Protein AF-A0A8H7ZG71-F1 (afdb_monomer_lite)

Foldseek 3Di:
DDPDPPVNVLVVVQVVLCCLPVQLPDQFDEALDPVSLVVSLVVQPDDDPAGRAHALSVLLVLLQLLLDFCCQQQADPPPDPDDDDDDDVSSVVSNVVQVVPVPDDDSNVSSLVSLVVLLVNVVVPNPSSLVNLLVSLLLQLAQPADPPPPPPPPDDDDDDDDDDDDDDDDDDDDDDDDDDDDDDDDDDDPPDDDDDDDDDDPDDDDDDDDDDDDDDDDDDDDDDDDPPDDRDGAYHYSNHHGSSCLCPVPSNPDHPLLLLLLLLQLLLCCQFFNVDCPALSNSSNSSSLSSLVSSLSSLQSQQLVVQCVLQVVDDNLLSLQPDDPVVLQVSLVCLCPDSSRSVNSNLPSQDPDLLCSLLSLLCRLLASQDDHDDDGDDSDPSSVVRVVVSVPPPDDRPPDDSDCDGSLLVSLLVSLSSLLSLLVSLCSVACCSRPVDDDDDDPDPRSHNVVSLVSNLVSVLPGFVSSVLSNLVSLPDDGPPDSLSSVVSLLSSLLVLLCVLLVDPPQRSDADHCSPQPQPRSLVRLLVSLLVCLLDLSSLCSLLVPQVDQDVSSSVRSLSSNLSSSLVSNLVSLVSCVVVVNPPLVPVVVLVSLVNSLVSNVVSVLVSLVLLQDDPVSHSHNHHDDPVRSVCCVVVDPDDDRSSNSSVVRD

Sequence (651 aa):
MSLFLPEFYREIQAKFLDSVIPELKDESININNYESIDDLLSFFELPSDSPLVPSQDVLHLLLTISSRSSSINWSVDLSKSKIGLMETQEQLLASKHTNELLHKSSPTDRCIMILQKYTDAVYNGNEEVYKALQETISQLVTREGARQRSITSISRPGSSPAPKIKEERRFRKRRHNETKESQGSDDTVIIISDSEDDYNDPEYKLSFESHEGSQSTSRDSGQSHGQQLEPSVGIRVFDEPLLRDQFRINEGKFCMWDLINWTFYCSGLSTFRHPRKDSNCHAIYQAHSHTLSFIFDVIEYNLVNTLKDLFDDQDPYVKLFTTSSSQKRFASLQVEDNSNILLTRLLRSIGYLQNQWYDRVVEFVFNGLEKVHGFPKSCYQHETILVRSELKKKGSPSKGEFSYDSDNMESMSLRFKICSLIYYWCMVFDKRIYSGKSFSRSSSTYLNSFEFIKLIWSKLKFIDYRYLVEFYYSSWSKSTIPTKYKQLFLMNLGSWMLKKLTGVSETKFELGDFLSLGEGKYQVYNLDLIVSWIVNRDNYTSITEDETLKTFEEFYQSWMKLNFLFEWMLTLTLGELQDIGNNVYKDPIIYDKLKTADKTRDEAFQEFLISSSLPLEDSKFQFQLSNEFVDNVKNYKMTWEPFTSILSNYT

pLDDT: mean 73.77, std 23.33, range [23.23, 98.38]

Secondary structure (DSSP, 8-state):
-----HHHHHHHHHHHHHHHSGGGGSSEEEE--HHHHHHHHHHHHS--SS-----HHHHHHHHHHHTS-HHHHT---TT---SSPPPPTTHHHHHHHHHH-TTS--HHHHHHHHHHHHHHHHHTT-HHHHHHHHHHHHHHH--------------------------------------------------------------------------------------------EEEETTEE-HHHHHHHSTT---HHHHHHHHHHHHHHHHHH--STTSHHHHHHHHHHHHHHHHHHHHHHHHHHHHHHHTTTS-HHHHHHHS-HHHHHHHHHHHHH-TT-HHHHHHHHH-S-GGGHHHHHHHHHTTTSSS--S-PPPSSHHHHHHHHHHHHS-PPP--S---SS-HHHHHHHHHHHHHHHHHHHHHTT-HHHHHSSPPPS-S-TTS-HHHHHHHHHHHHTTS-HHHHHHHHHGGGS--SS-HHHHHHHHHHHHHHHHHHHH--SS----PPPHHHH-TTHHHHHHHHHHHHHHH-HHHHHHHHT-TT--SHHHHHHHHHHHHHHHHHHHHHHHHHHHHTT-GGGGSHHHHHHHHHHHHHHHHHHHHHHHHHHS-TTT-SSSS---HHHHHHHHHHT--PPPHHHHHHTT-

Radius of gyration: 31.44 Å; chains: 1; bounding box: 99×84×93 Å

Organism: NCBI:txid273372

Structure (mmCIF, N/CA/C/O backbone):
data_AF-A0A8H7ZG71-F1
#
_entry.id   AF-A0A8H7ZG71-F1
#
loop_
_atom_site.group_PDB
_atom_site.id
_atom_site.type_symbol
_atom_site.label_atom_id
_atom_site.label_alt_id
_atom_site.label_comp_id
_atom_site.label_asym_id
_atom_site.label_entity_id
_atom_site.label_seq_id
_atom_site.pdbx_PDB_ins_code
_atom_site.Cartn_x
_atom_site.Cartn_y
_atom_site.Cartn_z
_atom_site.occupancy
_atom_site.B_iso_or_equiv
_atom_site.auth_seq_id
_atom_site.auth_comp_id
_atom_site.auth_asym_id
_atom_site.auth_atom_id
_atom_site.pdbx_PDB_model_num
ATOM 1 N N . MET A 1 1 ? 1.797 -23.816 -50.126 1.00 34.78 1 MET A N 1
ATOM 2 C CA . MET A 1 1 ? 3.039 -23.063 -49.857 1.00 34.78 1 MET A CA 1
ATOM 3 C C . MET A 1 1 ? 2.783 -22.098 -48.703 1.00 34.78 1 MET A C 1
ATOM 5 O O . MET A 1 1 ? 2.447 -20.952 -48.949 1.00 34.78 1 MET A O 1
ATOM 9 N N . SER A 1 2 ? 2.875 -22.569 -47.456 1.00 42.22 2 SER A N 1
ATOM 10 C CA . SER A 1 2 ? 2.822 -21.729 -46.249 1.00 42.22 2 SER A CA 1
ATOM 11 C C . SER A 1 2 ? 4.019 -22.097 -45.371 1.00 42.22 2 SER A C 1
ATOM 13 O O . SER A 1 2 ? 3.968 -23.057 -44.608 1.00 42.22 2 SER A O 1
ATOM 15 N N . LEU A 1 3 ? 5.138 -21.407 -45.576 1.00 40.22 3 LEU A N 1
ATOM 16 C CA . LEU A 1 3 ? 6.402 -21.656 -44.876 1.00 40.22 3 LEU A CA 1
ATOM 17 C C . LEU A 1 3 ? 7.067 -20.328 -44.490 1.00 40.22 3 LEU A C 1
ATOM 19 O O . LEU A 1 3 ? 8.232 -20.097 -44.783 1.00 40.22 3 LEU A O 1
ATOM 23 N N . PHE A 1 4 ? 6.318 -19.449 -43.830 1.00 45.12 4 PHE A N 1
ATOM 24 C CA . PHE A 1 4 ? 6.918 -18.444 -42.957 1.00 45.12 4 PHE A CA 1
ATOM 25 C C . PHE A 1 4 ? 6.349 -18.694 -41.566 1.00 45.12 4 PHE A C 1
ATOM 27 O O . PHE A 1 4 ? 5.147 -18.540 -41.353 1.00 45.12 4 PHE A O 1
ATOM 34 N N . LEU A 1 5 ? 7.194 -19.202 -40.663 1.00 48.75 5 LEU A N 1
ATOM 35 C CA . LEU A 1 5 ? 6.817 -19.415 -39.271 1.00 48.75 5 LEU A CA 1
ATOM 36 C C . LEU A 1 5 ? 6.390 -18.065 -38.664 1.00 48.75 5 LEU A C 1
ATOM 38 O O . LEU A 1 5 ? 7.099 -17.077 -38.873 1.00 48.75 5 LEU A O 1
ATOM 42 N N . PRO A 1 6 ? 5.287 -18.009 -37.895 1.00 53.25 6 PRO A N 1
ATOM 43 C CA . PRO A 1 6 ? 4.887 -16.814 -37.146 1.00 53.25 6 PRO A CA 1
ATOM 44 C C . PRO A 1 6 ? 6.033 -16.207 -36.319 1.00 53.25 6 PRO A C 1
ATOM 46 O O . PRO A 1 6 ? 6.128 -14.992 -36.195 1.00 53.25 6 PRO A O 1
ATOM 49 N N . GLU A 1 7 ? 6.947 -17.047 -35.830 1.00 51.38 7 GLU A N 1
ATOM 50 C CA . GLU A 1 7 ? 8.159 -16.670 -35.092 1.00 51.38 7 GLU A CA 1
ATOM 51 C C . GLU A 1 7 ? 9.130 -15.811 -35.921 1.00 51.38 7 GLU A C 1
ATOM 53 O O . GLU A 1 7 ? 9.604 -14.786 -35.444 1.00 51.38 7 GLU A O 1
ATOM 58 N N . PHE A 1 8 ? 9.362 -16.157 -37.193 1.00 51.91 8 PHE A N 1
ATOM 59 C CA . PHE A 1 8 ? 10.233 -15.381 -38.087 1.00 51.91 8 PHE A CA 1
ATOM 60 C C . PHE A 1 8 ? 9.617 -14.019 -38.436 1.00 51.91 8 PHE A C 1
ATOM 62 O O . PHE A 1 8 ? 10.317 -13.014 -38.540 1.00 51.91 8 PHE A O 1
ATOM 69 N N . TYR A 1 9 ? 8.291 -13.973 -38.583 1.00 54.41 9 TYR A N 1
ATOM 70 C CA . TYR A 1 9 ? 7.569 -12.724 -38.820 1.00 54.41 9 TYR A CA 1
ATOM 71 C C . TYR A 1 9 ? 7.617 -11.806 -37.589 1.00 54.41 9 TYR A C 1
ATOM 73 O O . TYR A 1 9 ? 7.881 -10.615 -37.728 1.00 54.41 9 TYR A O 1
ATOM 81 N N . ARG A 1 10 ? 7.467 -12.368 -36.382 1.00 57.84 10 ARG A N 1
ATOM 82 C CA . ARG A 1 10 ? 7.610 -11.633 -35.115 1.00 57.84 10 ARG A CA 1
ATOM 83 C C . ARG A 1 10 ? 9.026 -11.105 -34.897 1.00 57.84 10 ARG A C 1
ATOM 85 O O . ARG A 1 10 ? 9.182 -9.956 -34.497 1.00 57.84 10 ARG A O 1
ATOM 92 N N . GLU A 1 11 ? 10.051 -11.894 -35.212 1.00 59.56 11 GLU A N 1
ATOM 93 C CA . GLU A 1 11 ? 11.450 -11.460 -35.111 1.00 59.56 11 GLU A CA 1
ATOM 94 C C . GLU A 1 11 ? 11.754 -10.293 -36.067 1.00 59.56 11 GLU A C 1
ATOM 96 O O . GLU A 1 11 ? 12.431 -9.334 -35.695 1.00 59.56 11 GLU A O 1
ATOM 101 N N . ILE A 1 12 ? 11.210 -10.332 -37.289 1.00 60.03 12 ILE A N 1
ATOM 102 C CA . ILE A 1 12 ? 11.307 -9.221 -38.246 1.00 60.03 12 ILE A CA 1
ATOM 103 C C . ILE A 1 12 ? 10.550 -7.990 -37.739 1.00 60.03 12 ILE A C 1
ATOM 105 O O . ILE A 1 12 ? 11.055 -6.882 -37.884 1.00 60.03 12 ILE A O 1
ATOM 109 N N . GLN A 1 13 ? 9.376 -8.157 -37.126 1.00 57.50 13 GLN A N 1
ATOM 110 C CA . GLN A 1 13 ? 8.595 -7.046 -36.573 1.00 57.50 13 GLN A CA 1
ATOM 111 C C . GLN A 1 13 ? 9.267 -6.392 -35.357 1.00 57.50 13 GLN A C 1
ATOM 113 O O . GLN A 1 13 ? 9.248 -5.169 -35.258 1.00 57.50 13 GLN A O 1
ATOM 118 N N . ALA A 1 14 ? 9.909 -7.166 -34.478 1.00 61.97 14 ALA A N 1
ATOM 119 C CA . ALA A 1 14 ? 10.708 -6.636 -33.369 1.00 61.97 14 ALA A CA 1
ATOM 120 C C . ALA A 1 14 ? 11.944 -5.870 -33.876 1.00 61.97 14 ALA A C 1
ATOM 122 O O . ALA A 1 14 ? 12.204 -4.745 -33.461 1.00 61.97 14 ALA A O 1
ATOM 123 N N . LYS A 1 15 ? 12.653 -6.423 -34.870 1.00 64.94 15 LYS A N 1
ATOM 124 C CA . LYS A 1 15 ? 13.771 -5.730 -35.536 1.00 64.94 15 LYS A CA 1
ATOM 125 C C . LYS A 1 15 ? 13.327 -4.483 -36.300 1.00 64.94 15 LYS A C 1
ATOM 127 O O . LYS A 1 15 ? 14.093 -3.528 -36.402 1.00 64.94 15 LYS A O 1
ATOM 132 N N . PHE A 1 16 ? 12.115 -4.498 -36.855 1.00 64.44 16 PHE A N 1
ATOM 133 C CA . PHE A 1 16 ? 11.515 -3.342 -37.510 1.00 64.44 16 PHE A CA 1
ATOM 134 C C . PHE A 1 16 ? 11.172 -2.252 -36.491 1.00 64.44 16 PHE A C 1
ATOM 136 O O . PHE A 1 16 ? 11.527 -1.103 -36.723 1.00 64.44 16 PHE A O 1
ATOM 143 N N . LEU A 1 17 ? 10.574 -2.613 -35.352 1.00 66.62 17 LEU A N 1
ATOM 144 C CA . LEU A 1 17 ? 10.301 -1.714 -34.225 1.00 66.62 17 LEU A CA 1
ATOM 145 C C . LEU A 1 17 ? 11.556 -0.967 -33.769 1.00 66.62 17 LEU A C 1
ATOM 147 O O . LEU A 1 17 ? 11.554 0.259 -33.711 1.00 66.62 17 LEU A O 1
ATOM 151 N N . ASP A 1 18 ? 12.650 -1.694 -33.554 1.00 65.44 18 ASP A N 1
ATOM 152 C CA . ASP A 1 18 ? 13.940 -1.100 -33.184 1.00 65.44 18 ASP A CA 1
ATOM 153 C C . ASP A 1 18 ? 14.559 -0.260 -34.320 1.00 65.44 18 ASP A C 1
ATOM 155 O O . ASP A 1 18 ? 15.484 0.515 -34.095 1.00 65.44 18 ASP A O 1
ATOM 159 N N . SER A 1 19 ? 14.067 -0.406 -35.556 1.00 65.31 19 SER A N 1
ATOM 160 C CA . SER A 1 19 ? 14.487 0.388 -36.716 1.00 65.31 19 SER A CA 1
ATOM 161 C C . SER A 1 19 ? 13.613 1.614 -36.995 1.00 65.31 19 SER A C 1
ATOM 163 O O . SER A 1 19 ? 14.007 2.425 -37.830 1.00 65.31 19 SER A O 1
ATOM 165 N N . VAL A 1 20 ? 12.465 1.766 -36.310 1.00 63.72 20 VAL A N 1
ATOM 166 C CA . VAL A 1 20 ? 11.590 2.957 -36.412 1.00 63.72 20 VAL A CA 1
ATOM 167 C C . VAL A 1 20 ? 12.290 4.201 -35.863 1.00 63.72 20 VAL A C 1
ATOM 169 O O . VAL A 1 20 ? 12.057 5.304 -36.349 1.00 63.72 20 VAL A O 1
ATOM 172 N N . ILE A 1 21 ? 13.204 4.013 -34.909 1.00 65.88 21 ILE A N 1
ATOM 173 C CA . ILE A 1 21 ? 14.158 5.034 -34.473 1.00 65.88 21 ILE A CA 1
ATOM 174 C C . ILE A 1 21 ? 15.561 4.529 -34.852 1.00 65.88 21 ILE A C 1
ATOM 176 O O . ILE A 1 21 ? 16.211 3.867 -34.036 1.00 65.88 21 ILE A O 1
ATOM 180 N N . PRO A 1 22 ? 16.021 4.759 -36.102 1.00 56.66 22 PRO A N 1
ATOM 181 C CA . PRO A 1 22 ? 17.329 4.310 -36.596 1.00 56.66 22 PRO A CA 1
ATOM 182 C C . PRO A 1 22 ? 18.497 4.661 -35.665 1.00 56.66 22 PRO A C 1
ATOM 184 O O . PRO A 1 22 ? 19.479 3.922 -35.595 1.00 56.66 22 PRO A O 1
ATOM 187 N N . GLU A 1 23 ? 18.342 5.772 -34.947 1.00 60.84 23 GLU A N 1
ATOM 188 C CA . GLU A 1 23 ? 19.252 6.375 -33.984 1.00 60.84 23 GLU A CA 1
ATOM 189 C C . GLU A 1 23 ? 19.506 5.528 -32.727 1.00 60.84 23 GLU A C 1
ATOM 191 O O . GLU A 1 23 ? 20.551 5.673 -32.099 1.00 60.84 23 GLU A O 1
ATOM 196 N N . LEU A 1 24 ? 18.607 4.603 -32.359 1.00 59.72 24 LEU A N 1
ATOM 197 C CA . LEU A 1 24 ? 18.767 3.756 -31.161 1.00 59.72 24 LEU A CA 1
ATOM 198 C C . LEU A 1 24 ? 19.988 2.818 -31.226 1.00 59.72 24 LEU A C 1
ATOM 200 O O . LEU A 1 24 ? 20.342 2.203 -30.224 1.00 59.72 24 LEU A O 1
ATOM 204 N N . LYS A 1 25 ? 20.628 2.694 -32.396 1.00 57.94 25 LYS A N 1
ATOM 205 C CA . LYS A 1 25 ? 21.832 1.876 -32.611 1.00 57.94 25 LYS A CA 1
ATOM 206 C C . LYS A 1 25 ? 23.134 2.578 -32.215 1.00 57.94 25 LYS A C 1
ATOM 208 O O . LYS A 1 25 ? 24.164 1.907 -32.155 1.00 57.94 25 LYS A O 1
ATOM 213 N N . ASP A 1 26 ? 23.094 3.884 -31.957 1.00 58.31 26 ASP A N 1
ATOM 214 C CA . ASP A 1 26 ? 24.258 4.674 -31.560 1.00 58.31 26 ASP A CA 1
ATOM 215 C C . ASP A 1 26 ? 24.384 4.739 -30.026 1.00 58.31 26 ASP A C 1
ATOM 217 O O . ASP A 1 26 ? 23.409 4.962 -29.311 1.00 58.31 26 ASP A O 1
ATOM 221 N N . GLU A 1 27 ? 25.604 4.584 -29.492 1.00 56.47 27 GLU A N 1
ATOM 222 C CA . GLU A 1 27 ? 25.864 4.590 -28.035 1.00 56.47 27 GLU A CA 1
ATOM 223 C C . GLU A 1 27 ? 25.633 5.967 -27.370 1.00 56.47 27 GLU A C 1
ATOM 225 O O . GLU A 1 27 ? 25.571 6.081 -26.142 1.00 56.47 27 GLU A O 1
ATOM 230 N N . SER A 1 28 ? 25.504 7.023 -28.174 1.00 61.25 28 SER A N 1
ATOM 231 C CA . SER A 1 28 ? 25.259 8.394 -27.728 1.00 61.25 28 SER A CA 1
ATOM 232 C C . SER A 1 28 ? 24.381 9.128 -28.739 1.00 61.25 28 SER A C 1
ATOM 234 O O . SER A 1 28 ? 24.885 9.626 -29.749 1.00 61.25 28 SER A O 1
ATOM 236 N N . ILE A 1 29 ? 23.078 9.213 -28.471 1.00 70.31 29 ILE A N 1
ATOM 237 C CA . ILE A 1 29 ? 22.137 9.906 -29.352 1.00 70.31 29 ILE A CA 1
ATOM 238 C C . ILE A 1 29 ? 21.107 10.705 -28.567 1.00 70.31 29 ILE A C 1
ATOM 240 O O . ILE A 1 29 ? 20.749 10.346 -27.449 1.00 70.31 29 ILE A O 1
ATOM 244 N N . ASN A 1 30 ? 20.615 11.783 -29.169 1.00 64.25 30 ASN A N 1
ATOM 245 C CA . ASN A 1 30 ? 19.526 12.586 -28.641 1.00 64.25 30 ASN A CA 1
ATOM 246 C C . ASN A 1 30 ? 18.320 12.501 -29.578 1.00 64.25 30 ASN A C 1
ATOM 248 O O . ASN A 1 30 ? 18.344 13.022 -30.693 1.00 64.25 30 ASN A O 1
ATOM 252 N N . ILE A 1 31 ? 17.281 11.801 -29.134 1.00 70.19 31 ILE A N 1
ATOM 253 C CA . ILE A 1 31 ? 16.028 11.618 -29.858 1.00 70.19 31 ILE A CA 1
ATOM 254 C C . ILE A 1 31 ? 15.191 12.880 -29.655 1.00 70.19 31 ILE A C 1
ATOM 256 O O . ILE A 1 31 ? 14.476 13.027 -28.662 1.00 70.19 31 ILE A O 1
ATOM 260 N N . ASN A 1 32 ? 15.300 13.790 -30.618 1.00 65.38 32 ASN A N 1
ATOM 261 C CA . ASN A 1 32 ? 14.554 15.049 -30.646 1.00 65.38 32 ASN A CA 1
ATOM 262 C C . ASN A 1 32 ? 13.413 15.041 -31.679 1.00 65.38 32 ASN A C 1
ATOM 264 O O . ASN A 1 32 ? 12.639 15.995 -31.748 1.00 65.38 32 ASN A O 1
ATOM 268 N N . ASN A 1 33 ? 13.290 13.975 -32.479 1.00 69.06 33 ASN A N 1
ATOM 269 C CA . ASN A 1 33 ? 12.252 13.865 -33.499 1.00 69.06 33 ASN A CA 1
ATOM 270 C C . ASN A 1 33 ? 10.940 13.322 -32.915 1.00 69.06 33 ASN A C 1
ATOM 272 O O . ASN A 1 33 ? 10.816 12.130 -32.630 1.00 69.06 33 ASN A O 1
ATOM 276 N N . TYR A 1 34 ? 9.945 14.198 -32.786 1.00 70.69 34 TYR A N 1
ATOM 277 C CA . TYR A 1 34 ? 8.606 13.818 -32.344 1.00 70.69 34 TYR A CA 1
ATOM 278 C C . TYR A 1 34 ? 7.907 12.874 -33.335 1.00 70.69 34 TYR A C 1
ATOM 280 O O . TYR A 1 34 ? 7.186 11.985 -32.895 1.00 70.69 34 TYR A O 1
ATOM 288 N N . GLU A 1 35 ? 8.135 13.016 -34.646 1.00 72.25 35 GLU A N 1
ATOM 289 C CA . GLU A 1 35 ? 7.498 12.167 -35.666 1.00 72.25 35 GLU A CA 1
ATOM 290 C C . GLU A 1 35 ? 7.912 10.700 -35.506 1.00 72.25 35 GLU A C 1
ATOM 292 O O . GLU A 1 35 ? 7.056 9.824 -35.470 1.00 72.25 35 GLU A O 1
ATOM 297 N N . SER A 1 36 ? 9.202 10.428 -35.278 1.00 75.00 36 SER A N 1
ATOM 298 C CA . SER A 1 36 ? 9.694 9.066 -35.025 1.00 75.00 36 SER A CA 1
ATOM 299 C C . SER A 1 36 ? 9.096 8.443 -33.757 1.00 75.00 36 SER A C 1
ATOM 301 O O . SER A 1 36 ? 8.851 7.237 -33.714 1.00 75.00 36 SER A O 1
ATOM 303 N N . ILE A 1 37 ? 8.834 9.253 -32.723 1.00 78.88 37 ILE A N 1
ATOM 304 C CA . ILE A 1 37 ? 8.140 8.799 -31.510 1.00 78.88 37 ILE A CA 1
ATOM 305 C C . ILE A 1 37 ? 6.656 8.544 -31.818 1.00 78.88 37 ILE A C 1
ATOM 307 O O . ILE A 1 37 ? 6.135 7.503 -31.427 1.00 78.88 37 ILE A O 1
ATOM 311 N N . ASP A 1 38 ? 5.971 9.442 -32.536 1.00 78.56 38 ASP A N 1
ATOM 312 C CA . ASP A 1 38 ? 4.564 9.257 -32.931 1.00 78.56 38 ASP A CA 1
ATOM 313 C C . ASP A 1 38 ? 4.373 7.998 -33.786 1.00 78.56 38 ASP A C 1
ATOM 315 O O . ASP A 1 38 ? 3.429 7.241 -33.543 1.00 78.56 38 ASP A O 1
ATOM 319 N N . ASP A 1 39 ? 5.276 7.740 -34.732 1.00 80.25 39 ASP A N 1
ATOM 320 C CA . ASP A 1 39 ? 5.275 6.552 -35.588 1.00 80.25 39 ASP A CA 1
ATOM 321 C C . ASP A 1 39 ? 5.472 5.272 -34.770 1.00 80.25 39 ASP A C 1
ATOM 323 O O . ASP A 1 39 ? 4.712 4.309 -34.923 1.00 80.25 39 ASP A O 1
ATOM 327 N N . LEU A 1 40 ? 6.436 5.274 -33.840 1.00 84.56 40 LEU A N 1
ATOM 328 C CA . LEU A 1 40 ? 6.680 4.155 -32.929 1.00 84.56 40 LEU A CA 1
ATOM 329 C C . LEU A 1 40 ? 5.441 3.844 -32.077 1.00 84.56 40 LEU A C 1
ATOM 331 O O . LEU A 1 40 ? 5.017 2.689 -31.990 1.00 84.56 40 LEU A O 1
ATOM 335 N N . LEU A 1 41 ? 4.839 4.866 -31.461 1.00 86.69 41 LEU A N 1
ATOM 336 C CA . LEU A 1 41 ? 3.643 4.699 -30.633 1.00 86.69 41 LEU A CA 1
ATOM 337 C C . LEU A 1 41 ? 2.450 4.225 -31.466 1.00 86.69 41 LEU A C 1
ATOM 339 O O . LEU A 1 41 ? 1.757 3.291 -31.065 1.00 86.69 41 LEU A O 1
ATOM 343 N N . SER A 1 42 ? 2.255 4.803 -32.654 1.00 84.69 42 SER A N 1
ATOM 344 C CA . SER A 1 42 ? 1.174 4.414 -33.567 1.00 84.69 42 SER A CA 1
ATOM 345 C C . SER A 1 42 ? 1.296 2.946 -33.978 1.00 84.69 42 SER A C 1
ATOM 347 O O . SER A 1 42 ? 0.288 2.255 -34.113 1.00 84.69 42 SER A O 1
ATOM 349 N N . PHE A 1 43 ? 2.521 2.437 -34.120 1.00 83.00 43 PHE A N 1
ATOM 350 C CA . PHE A 1 43 ? 2.761 1.031 -34.420 1.00 83.00 43 PHE A CA 1
ATOM 351 C C . PHE A 1 43 ? 2.406 0.100 -33.245 1.00 83.00 43 PHE A C 1
ATOM 353 O O . PHE A 1 43 ? 1.805 -0.952 -33.464 1.00 83.00 43 PHE A O 1
ATOM 360 N N . PHE A 1 44 ? 2.701 0.478 -31.995 1.00 84.88 44 PHE A N 1
ATOM 361 C CA . PHE A 1 44 ? 2.292 -0.300 -30.810 1.00 84.88 44 PHE A CA 1
ATOM 362 C C . PHE A 1 44 ? 0.775 -0.312 -30.569 1.00 84.88 44 PHE A C 1
ATOM 364 O O . PHE A 1 44 ? 0.234 -1.272 -29.998 1.00 84.88 44 PHE A O 1
ATOM 371 N N . GLU A 1 45 ? 0.091 0.743 -31.007 1.00 86.06 45 GLU A N 1
ATOM 372 C CA . GLU A 1 45 ? -1.361 0.907 -30.909 1.00 86.06 45 GLU A CA 1
ATOM 373 C C . GLU A 1 45 ? -2.136 0.074 -31.929 1.00 86.06 45 GLU A C 1
ATOM 375 O O . GLU A 1 45 ? -3.337 -0.145 -31.747 1.00 86.06 45 GLU A O 1
ATOM 380 N N . LEU A 1 46 ? -1.470 -0.446 -32.966 1.00 81.06 46 LEU A N 1
ATOM 381 C CA . LEU A 1 46 ? -2.119 -1.315 -33.937 1.00 81.06 46 LEU A CA 1
ATOM 382 C C . LEU A 1 46 ? -2.751 -2.539 -33.240 1.00 81.06 46 LEU A C 1
ATOM 384 O O . LEU A 1 46 ? -2.144 -3.150 -32.343 1.00 81.06 46 LEU A O 1
ATOM 388 N N . PRO A 1 47 ? -3.979 -2.920 -33.639 1.00 72.44 47 PRO A N 1
ATOM 389 C CA . PRO A 1 47 ? -4.634 -4.101 -33.105 1.00 72.44 47 PRO A CA 1
ATOM 390 C C . PRO A 1 47 ? -3.838 -5.343 -33.517 1.00 72.44 47 PRO A C 1
ATOM 392 O O . PRO A 1 47 ? -3.583 -5.575 -34.696 1.00 72.44 47 PRO A O 1
ATOM 395 N N . SER A 1 48 ? -3.434 -6.134 -32.527 1.00 68.69 48 SER A N 1
ATOM 396 C CA . SER A 1 48 ? -2.720 -7.394 -32.720 1.00 68.69 48 SER A CA 1
ATOM 397 C C . SER A 1 48 ? -3.173 -8.384 -31.656 1.00 68.69 48 SER A C 1
ATOM 399 O O . SER A 1 48 ? -3.262 -8.011 -30.484 1.00 68.69 48 SER A O 1
ATOM 401 N N . ASP A 1 49 ? -3.413 -9.635 -32.058 1.00 66.19 49 ASP A N 1
ATOM 402 C CA . ASP A 1 49 ? -3.830 -10.729 -31.166 1.00 66.19 49 ASP A CA 1
ATOM 403 C C . ASP A 1 49 ? -2.770 -11.045 -30.095 1.00 66.19 49 ASP A C 1
ATOM 405 O O . ASP A 1 49 ? -3.079 -11.551 -29.019 1.00 66.19 49 ASP A O 1
ATOM 409 N N . SER A 1 50 ? -1.506 -10.710 -30.371 1.00 69.44 50 SER A N 1
ATOM 410 C CA . SER A 1 50 ? -0.391 -10.775 -29.423 1.00 69.44 50 SER A CA 1
ATOM 411 C C . SER A 1 50 ? 0.434 -9.489 -29.501 1.00 69.44 50 SER A C 1
ATOM 413 O O . SER A 1 50 ? 0.805 -9.100 -30.616 1.00 69.44 50 SER A O 1
ATOM 415 N N . PRO A 1 51 ? 0.760 -8.826 -28.377 1.00 77.94 51 PRO A N 1
ATOM 416 C CA . PRO A 1 51 ? 1.628 -7.656 -28.417 1.00 77.94 51 PRO A CA 1
ATOM 417 C C . PRO A 1 51 ? 3.014 -8.050 -28.933 1.00 77.94 51 PRO A C 1
ATOM 419 O O . PRO A 1 51 ? 3.532 -9.121 -28.613 1.00 77.94 51 PRO A O 1
ATOM 422 N N . LEU A 1 52 ? 3.597 -7.183 -29.753 1.00 81.69 52 LEU A N 1
ATOM 423 C CA . LEU A 1 52 ? 4.971 -7.333 -30.222 1.00 81.69 52 LEU A CA 1
ATOM 424 C C . LEU A 1 52 ? 5.915 -7.062 -29.060 1.00 81.69 52 LEU A C 1
ATOM 426 O O . LEU A 1 52 ? 5.682 -6.112 -28.331 1.00 81.69 52 LEU A O 1
ATOM 430 N N . VAL A 1 53 ? 6.961 -7.866 -28.880 1.00 83.12 53 VAL A N 1
ATOM 431 C CA . VAL A 1 53 ? 7.934 -7.661 -27.798 1.00 83.12 53 VAL A CA 1
ATOM 432 C C . VAL A 1 53 ? 9.073 -6.789 -28.327 1.00 83.12 53 VAL A C 1
ATOM 434 O O . VAL A 1 53 ? 9.806 -7.247 -29.207 1.00 83.12 53 VAL A O 1
ATOM 437 N N . PRO A 1 54 ? 9.222 -5.539 -27.858 1.00 82.50 54 PRO A N 1
ATOM 438 C CA . PRO A 1 54 ? 10.269 -4.656 -28.341 1.00 82.50 54 PRO A CA 1
ATOM 439 C C . PRO A 1 54 ? 11.567 -4.856 -27.552 1.00 82.50 54 PRO A C 1
ATOM 441 O O . PRO A 1 54 ? 11.590 -5.552 -26.531 1.00 82.50 54 PRO A O 1
ATOM 444 N N . SER A 1 55 ? 12.657 -4.239 -28.009 1.00 82.12 55 SER A N 1
ATOM 445 C CA . SER A 1 55 ? 13.916 -4.240 -27.261 1.00 82.12 55 SER A CA 1
ATOM 446 C C . SER A 1 55 ? 13.791 -3.559 -25.894 1.00 82.12 55 SER A C 1
ATOM 448 O O . SER A 1 55 ? 12.889 -2.758 -25.627 1.00 82.12 55 SER A O 1
ATOM 450 N N . GLN A 1 56 ? 14.763 -3.838 -25.021 1.00 82.12 56 GLN A N 1
ATOM 451 C CA . GLN A 1 56 ? 14.882 -3.163 -23.729 1.00 82.12 56 GLN A CA 1
ATOM 452 C C . GLN A 1 56 ? 15.032 -1.643 -23.900 1.00 82.12 56 GLN A C 1
ATOM 454 O O . GLN A 1 56 ? 14.481 -0.893 -23.101 1.00 82.12 56 GLN A O 1
ATOM 459 N N . ASP A 1 57 ? 15.738 -1.174 -24.937 1.00 81.25 57 ASP A N 1
ATOM 460 C CA . ASP A 1 57 ? 15.909 0.258 -25.222 1.00 81.25 57 ASP A CA 1
ATOM 461 C C . ASP A 1 57 ? 14.564 0.946 -25.463 1.00 81.25 57 ASP A C 1
ATOM 463 O O . ASP A 1 57 ? 14.287 1.993 -24.879 1.00 81.25 57 ASP A O 1
ATOM 467 N N . VAL A 1 58 ? 13.691 0.310 -26.246 1.00 84.88 58 VAL A N 1
ATOM 468 C CA . VAL A 1 58 ? 12.342 0.813 -26.510 1.00 84.88 58 VAL A CA 1
ATOM 469 C C . VAL A 1 58 ? 11.470 0.758 -25.253 1.00 84.88 58 VAL A C 1
ATOM 471 O O . VAL A 1 58 ? 10.755 1.715 -24.974 1.00 84.88 58 VAL A O 1
ATOM 474 N N . LEU A 1 59 ? 11.550 -0.298 -24.438 1.00 87.81 59 LEU A N 1
ATOM 475 C CA . LEU A 1 59 ? 10.824 -0.342 -23.159 1.00 87.81 59 LEU A CA 1
ATOM 476 C C . LEU A 1 59 ? 11.281 0.767 -22.200 1.00 87.81 59 LEU A C 1
ATOM 478 O O . LEU A 1 59 ? 10.454 1.416 -21.560 1.00 87.81 59 LEU A O 1
ATOM 482 N N . HIS A 1 60 ? 12.585 1.030 -22.129 1.00 86.38 60 HIS A N 1
ATOM 483 C CA . HIS A 1 60 ? 13.138 2.128 -21.335 1.00 86.38 60 HIS A CA 1
ATOM 484 C C . HIS A 1 60 ? 12.753 3.501 -21.887 1.00 86.38 60 HIS A C 1
ATOM 486 O O . HIS A 1 60 ? 12.516 4.421 -21.102 1.00 86.38 60 HIS A O 1
ATOM 492 N N . LEU A 1 61 ? 12.644 3.643 -23.209 1.00 87.12 61 LEU A N 1
ATOM 493 C CA . LEU A 1 61 ? 12.107 4.837 -23.857 1.00 87.12 61 LEU A CA 1
ATOM 494 C C . LEU A 1 61 ? 10.645 5.068 -23.453 1.00 87.12 61 LEU A C 1
ATOM 496 O O . LEU A 1 61 ? 10.315 6.155 -22.982 1.00 87.12 61 LEU A O 1
ATOM 500 N N . LEU A 1 62 ? 9.793 4.041 -23.547 1.00 90.31 62 LEU A N 1
ATOM 501 C CA . LEU A 1 62 ? 8.385 4.115 -23.138 1.00 90.31 62 LEU A CA 1
ATOM 502 C C . LEU A 1 62 ? 8.242 4.504 -21.660 1.00 90.31 62 LEU A C 1
ATOM 504 O O . LEU A 1 62 ? 7.464 5.401 -21.348 1.00 90.31 62 LEU A O 1
ATOM 508 N N . LEU A 1 63 ? 9.034 3.892 -20.770 1.00 89.94 63 LEU A N 1
ATOM 509 C CA . LEU A 1 63 ? 9.059 4.217 -19.336 1.00 89.94 63 LEU A CA 1
ATOM 510 C C . LEU A 1 63 ? 9.523 5.650 -19.062 1.00 89.94 63 LEU A C 1
ATOM 512 O O . LEU A 1 63 ? 8.995 6.325 -18.183 1.00 89.94 63 LEU A O 1
ATOM 516 N N . THR A 1 64 ? 10.512 6.122 -19.820 1.00 88.00 64 THR A N 1
ATOM 517 C CA . THR A 1 64 ? 11.026 7.490 -19.694 1.00 88.00 64 THR A CA 1
ATOM 518 C C . THR A 1 64 ? 9.994 8.512 -20.161 1.00 88.00 64 THR A C 1
ATOM 520 O O . THR A 1 64 ? 9.862 9.570 -19.557 1.00 88.00 64 THR A O 1
ATOM 523 N N . ILE A 1 65 ? 9.260 8.221 -21.235 1.00 86.88 65 ILE A N 1
ATOM 524 C CA . ILE A 1 65 ? 8.205 9.100 -21.748 1.00 86.88 65 ILE A CA 1
ATOM 525 C C . ILE A 1 65 ? 6.987 9.069 -20.811 1.00 86.88 65 ILE A C 1
ATOM 527 O O . ILE A 1 65 ? 6.407 10.119 -20.543 1.00 86.88 65 ILE A O 1
ATOM 531 N N . SER A 1 66 ? 6.620 7.905 -20.257 1.00 88.44 66 SER A N 1
ATOM 532 C CA . SER A 1 66 ? 5.500 7.788 -19.310 1.00 88.44 66 SER A CA 1
ATOM 533 C C . SER A 1 66 ? 5.775 8.476 -17.973 1.00 88.44 66 SER A C 1
ATOM 535 O O . SER A 1 66 ? 4.848 8.982 -17.347 1.00 88.44 66 SER A O 1
ATOM 537 N N . SER A 1 67 ? 7.037 8.538 -17.535 1.00 86.62 67 SER A N 1
ATOM 538 C CA . SER A 1 67 ? 7.433 9.238 -16.305 1.00 86.62 67 SER A CA 1
ATOM 539 C C . SER A 1 67 ? 7.513 10.755 -16.478 1.00 86.62 67 SER A C 1
ATOM 541 O O . SER A 1 67 ? 8.058 11.446 -15.621 1.00 86.62 67 SER A O 1
ATOM 543 N N . ARG A 1 68 ? 7.036 11.294 -17.605 1.00 79.50 68 ARG A N 1
ATOM 544 C CA . ARG A 1 68 ? 7.110 12.717 -17.933 1.00 79.50 68 ARG A CA 1
ATOM 545 C C . ARG A 1 68 ? 5.721 13.283 -18.180 1.00 79.50 68 ARG A C 1
ATOM 547 O O . ARG A 1 68 ? 4.893 12.661 -18.834 1.00 79.50 68 ARG A O 1
ATOM 554 N N . SER A 1 69 ? 5.489 14.496 -17.688 1.00 72.75 69 SER A N 1
ATOM 555 C CA . SER A 1 69 ? 4.259 15.229 -17.976 1.00 72.75 69 SER A CA 1
ATOM 556 C C . SER A 1 69 ? 4.423 16.080 -19.233 1.00 72.75 69 SER A C 1
ATOM 558 O O . SER A 1 69 ? 5.344 16.895 -19.321 1.00 72.75 69 SER A O 1
ATOM 560 N N . SER A 1 70 ? 3.505 15.926 -20.185 1.00 64.38 70 SER A N 1
ATOM 561 C CA . SER A 1 70 ? 3.477 16.699 -21.430 1.00 64.38 70 SER A CA 1
ATOM 562 C C . SER A 1 70 ? 3.361 18.210 -21.190 1.00 64.38 70 SER A C 1
ATOM 564 O O . SER A 1 70 ? 3.986 18.983 -21.913 1.00 64.38 70 SER A O 1
ATOM 566 N N . SER A 1 71 ? 2.654 18.629 -20.133 1.00 60.62 71 SER A N 1
ATOM 567 C CA . SER A 1 71 ? 2.431 20.039 -19.784 1.00 60.62 71 SER A CA 1
ATOM 568 C C . SER A 1 71 ? 3.634 20.730 -19.134 1.00 60.62 71 SER A C 1
ATOM 570 O O . SER A 1 71 ? 3.642 21.950 -18.988 1.00 60.62 71 SER A O 1
ATOM 572 N N . ILE A 1 72 ? 4.636 19.960 -18.707 1.00 63.19 72 ILE A N 1
ATOM 573 C CA . ILE A 1 72 ? 5.787 20.464 -17.945 1.00 63.19 72 ILE A CA 1
ATOM 574 C C . ILE A 1 72 ? 7.100 20.209 -18.682 1.00 63.19 72 ILE A C 1
ATOM 576 O O . ILE A 1 72 ? 7.999 21.047 -18.658 1.00 63.19 72 ILE A O 1
ATOM 580 N N . ASN A 1 73 ? 7.210 19.049 -19.327 1.00 58.94 73 ASN A N 1
ATOM 581 C CA . ASN A 1 73 ? 8.468 18.562 -19.878 1.00 58.94 73 ASN A CA 1
ATOM 582 C C . ASN A 1 73 ? 8.580 18.827 -21.384 1.00 58.94 73 ASN A C 1
ATOM 584 O O . ASN A 1 73 ? 9.693 18.855 -21.899 1.00 58.94 73 ASN A O 1
ATOM 588 N N . TRP A 1 74 ? 7.456 19.026 -22.091 1.00 56.97 74 TRP A N 1
ATOM 589 C CA . TRP A 1 74 ? 7.437 19.167 -23.558 1.00 56.97 74 TRP A CA 1
ATOM 590 C C . TRP A 1 74 ? 6.835 20.480 -24.061 1.00 56.97 74 TRP A C 1
ATOM 592 O O . TRP A 1 74 ? 6.984 20.797 -25.239 1.00 56.97 74 TRP A O 1
ATOM 602 N N . SER A 1 75 ? 6.168 21.255 -23.201 1.00 38.91 75 SER A N 1
ATOM 603 C CA . SER A 1 75 ? 5.540 22.530 -23.555 1.00 38.91 75 SER A CA 1
ATOM 604 C C . SER A 1 75 ? 6.187 23.714 -22.841 1.00 38.91 75 SER A C 1
ATOM 606 O O . SER A 1 75 ? 6.241 23.756 -21.614 1.00 38.91 75 SER A O 1
ATOM 608 N N . VAL A 1 76 ? 6.597 24.721 -23.616 1.00 40.19 76 VAL A N 1
ATOM 609 C CA . VAL A 1 76 ? 6.912 26.061 -23.108 1.00 40.19 76 VAL A CA 1
ATOM 610 C C . VAL A 1 76 ? 5.623 26.884 -23.065 1.00 40.19 76 VAL A C 1
ATOM 612 O O . VAL A 1 76 ? 4.918 27.005 -24.069 1.00 40.19 76 VAL A O 1
ATOM 615 N N . ASP A 1 77 ? 5.331 27.501 -21.919 1.00 34.47 77 ASP A N 1
ATOM 616 C CA . ASP A 1 77 ? 4.368 28.600 -21.828 1.00 34.47 77 ASP A CA 1
ATOM 617 C C . ASP A 1 77 ? 4.966 29.825 -22.549 1.00 34.47 77 ASP A C 1
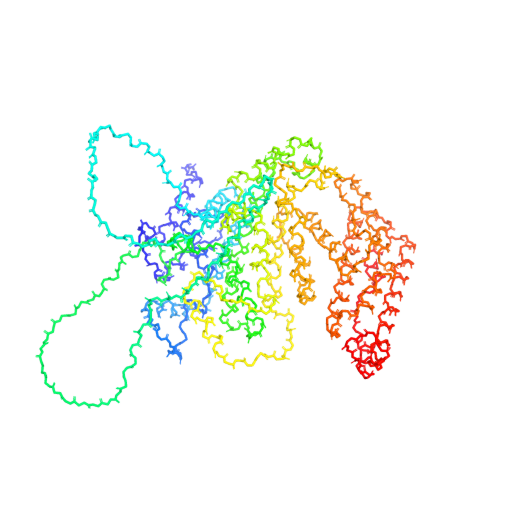ATOM 619 O O . ASP A 1 77 ? 5.764 30.579 -21.986 1.00 34.47 77 ASP A O 1
ATOM 623 N N . LEU A 1 78 ? 4.580 30.013 -23.818 1.00 37.53 78 LEU A N 1
ATOM 624 C CA . LEU A 1 78 ? 4.984 31.119 -24.705 1.00 37.53 78 LEU A CA 1
ATOM 625 C C . LEU A 1 78 ? 4.768 32.521 -24.095 1.00 37.53 78 LEU A C 1
ATOM 627 O O . LEU A 1 78 ? 5.249 33.513 -24.641 1.00 37.53 78 LEU A O 1
ATOM 631 N N . SER A 1 79 ? 4.034 32.636 -22.982 1.00 35.94 79 SER A N 1
ATOM 632 C CA . SER A 1 79 ? 3.656 33.918 -22.389 1.00 35.94 79 SER A CA 1
ATOM 633 C C . SER A 1 79 ? 4.579 34.421 -21.271 1.00 35.94 79 SER A C 1
ATOM 635 O O . SER A 1 79 ? 4.482 35.597 -20.898 1.00 35.94 79 SER A O 1
ATOM 637 N N . LYS A 1 80 ? 5.483 33.593 -20.717 1.00 37.50 80 LYS A N 1
ATOM 638 C CA . LYS A 1 80 ? 6.359 33.999 -19.598 1.00 37.50 80 LYS A CA 1
ATOM 639 C C . LYS A 1 80 ? 7.738 33.334 -19.641 1.00 37.50 80 LYS A C 1
ATOM 641 O O . LYS A 1 80 ? 8.023 32.448 -18.840 1.00 37.50 80 LYS A O 1
ATOM 646 N N . SER A 1 81 ? 8.656 33.882 -20.439 1.00 35.97 81 SER A N 1
ATOM 647 C CA . SER A 1 81 ? 10.094 33.645 -20.256 1.00 35.97 81 SER A CA 1
ATOM 648 C C . SER A 1 81 ? 10.550 34.275 -18.929 1.00 35.97 81 SER A C 1
ATOM 650 O O . SER A 1 81 ? 10.979 35.432 -18.854 1.00 35.97 81 SER A O 1
ATOM 652 N N . LYS A 1 82 ? 10.407 33.552 -17.823 1.00 41.84 82 LYS A N 1
ATOM 653 C CA . LYS A 1 82 ? 11.059 33.915 -16.569 1.00 41.84 82 LYS A CA 1
ATOM 654 C C . LYS A 1 82 ? 11.842 32.717 -16.076 1.00 41.84 82 LYS A C 1
ATOM 656 O O . LYS A 1 82 ? 11.248 31.708 -15.726 1.00 41.84 82 LYS A O 1
ATOM 661 N N . ILE A 1 83 ? 13.146 32.962 -15.927 1.00 39.84 83 ILE A N 1
ATOM 662 C CA . ILE A 1 83 ? 14.173 32.161 -15.245 1.00 39.84 83 ILE A CA 1
ATOM 663 C C . ILE A 1 83 ? 15.066 31.374 -16.217 1.00 39.84 83 ILE A C 1
ATOM 665 O O . ILE A 1 83 ? 14.883 30.183 -16.398 1.00 39.84 83 ILE A O 1
ATOM 669 N N . GLY A 1 84 ? 16.070 32.062 -16.775 1.00 38.22 84 GLY A N 1
ATOM 670 C CA . GLY A 1 84 ? 17.477 31.621 -16.870 1.00 38.22 84 GLY A CA 1
ATOM 671 C C . GLY A 1 84 ? 17.866 30.308 -17.565 1.00 38.22 84 GLY A C 1
ATOM 672 O O . GLY A 1 84 ? 19.060 30.065 -17.689 1.00 38.22 84 GLY A O 1
ATOM 673 N N . LEU A 1 85 ? 16.930 29.481 -18.015 1.00 39.72 85 LEU A N 1
ATOM 674 C CA . LEU A 1 85 ? 17.181 28.338 -18.885 1.00 39.72 85 LEU A CA 1
ATOM 675 C C . LEU A 1 85 ? 17.039 28.839 -20.324 1.00 39.72 85 LEU A C 1
ATOM 677 O O . LEU A 1 85 ? 15.975 29.330 -20.695 1.00 39.72 85 LEU A O 1
ATOM 681 N N . MET A 1 86 ? 18.118 28.787 -21.111 1.00 39.00 86 MET A N 1
ATOM 682 C CA . MET A 1 86 ? 17.980 28.966 -22.556 1.00 39.00 86 MET A CA 1
ATOM 683 C C . MET A 1 86 ? 17.270 27.735 -23.113 1.00 39.00 86 MET A C 1
ATOM 685 O O . MET A 1 86 ? 17.743 26.615 -22.943 1.00 39.00 86 MET A O 1
ATOM 689 N N . GLU A 1 87 ? 16.126 27.976 -23.742 1.00 52.00 87 GLU A N 1
ATOM 690 C CA . GLU A 1 87 ? 15.350 26.997 -24.500 1.00 52.00 87 GLU A CA 1
ATOM 691 C C . GLU A 1 87 ? 16.219 26.407 -25.618 1.00 52.00 87 GLU A C 1
ATOM 693 O O . GLU A 1 87 ? 16.897 27.152 -26.336 1.00 52.00 87 GLU A O 1
ATOM 698 N N . THR A 1 88 ? 16.190 25.085 -25.807 1.00 54.09 88 THR A N 1
ATOM 699 C CA . THR A 1 88 ? 16.729 24.500 -27.040 1.00 54.09 88 THR A CA 1
ATOM 700 C C . THR A 1 88 ? 15.696 24.677 -28.155 1.00 54.09 88 THR A C 1
ATOM 702 O O . THR A 1 88 ? 14.484 24.584 -27.946 1.00 54.09 88 THR A O 1
ATOM 705 N N . GLN A 1 89 ? 16.161 24.970 -29.372 1.00 49.88 89 GLN A N 1
ATOM 706 C CA . GLN A 1 89 ? 15.300 25.163 -30.549 1.00 49.88 89 GLN A CA 1
ATOM 707 C C . GLN A 1 89 ? 14.394 23.944 -30.823 1.00 49.88 89 GLN A C 1
ATOM 709 O O . GLN A 1 89 ? 13.350 24.065 -31.459 1.00 49.88 89 GLN A O 1
ATOM 714 N N . GLU A 1 90 ? 14.774 22.780 -30.307 1.00 51.75 90 GLU A N 1
ATOM 715 C CA . GLU A 1 90 ? 14.109 21.493 -30.480 1.00 51.75 90 GLU A CA 1
ATOM 716 C C . GLU A 1 90 ? 12.915 21.322 -29.523 1.00 51.75 90 GLU A C 1
ATOM 718 O O . GLU A 1 90 ? 11.845 20.892 -29.958 1.00 51.75 90 GLU A O 1
ATOM 723 N N . GLN A 1 91 ? 13.019 21.787 -28.270 1.00 51.72 91 GLN A N 1
ATOM 724 C CA . GLN A 1 91 ? 11.883 21.865 -27.332 1.00 51.72 91 GLN A CA 1
ATOM 725 C C . GLN A 1 91 ? 10.764 22.784 -27.866 1.00 51.72 91 GLN A C 1
ATOM 727 O O . GLN A 1 91 ? 9.566 22.521 -27.707 1.00 51.72 91 GLN A O 1
ATOM 732 N N . LEU A 1 92 ? 11.144 23.841 -28.589 1.00 53.16 92 LEU A N 1
ATOM 733 C CA . LEU A 1 92 ? 10.219 24.757 -29.265 1.00 53.16 92 LEU A CA 1
ATOM 734 C C . LEU A 1 92 ? 9.516 24.138 -30.489 1.00 53.16 92 LEU A C 1
ATOM 736 O O . LEU A 1 92 ? 8.441 24.602 -30.869 1.00 53.16 92 LEU A O 1
ATOM 740 N N . LEU A 1 93 ? 10.096 23.113 -31.118 1.00 55.34 93 LEU A N 1
ATOM 741 C CA . LEU A 1 93 ? 9.488 22.400 -32.249 1.00 55.34 93 LEU A CA 1
ATOM 742 C C . LEU A 1 93 ? 8.568 21.266 -31.775 1.00 55.34 93 LEU A C 1
ATOM 744 O O . LEU A 1 93 ? 7.459 21.134 -32.294 1.00 55.34 93 LEU A O 1
ATOM 748 N N . ALA A 1 94 ? 8.964 20.519 -30.740 1.00 51.53 94 ALA A N 1
ATOM 749 C CA . ALA A 1 94 ? 8.141 19.463 -30.141 1.00 51.53 94 ALA A CA 1
ATOM 750 C C . ALA A 1 94 ? 6.827 20.009 -29.542 1.00 51.53 94 ALA A C 1
ATOM 752 O O . ALA A 1 94 ? 5.750 19.442 -29.750 1.00 51.53 94 ALA A O 1
ATOM 753 N N . SER A 1 95 ? 6.890 21.162 -28.867 1.00 51.84 95 SER A N 1
ATOM 754 C CA . SER A 1 95 ? 5.705 21.860 -28.342 1.00 51.84 95 SER A CA 1
ATOM 755 C C . SER A 1 95 ? 4.752 22.344 -29.442 1.00 51.84 95 SER A C 1
ATOM 757 O O . SER A 1 95 ? 3.534 22.289 -29.271 1.00 51.84 95 SER A O 1
ATOM 759 N N . LYS A 1 96 ? 5.274 22.789 -30.593 1.00 53.84 96 LYS A N 1
ATOM 760 C CA . LYS A 1 96 ? 4.454 23.180 -31.752 1.00 53.84 96 LYS A CA 1
ATOM 761 C C . LYS A 1 96 ? 3.759 21.981 -32.395 1.00 53.84 96 LYS A C 1
ATOM 763 O O . LYS A 1 96 ? 2.548 22.038 -32.574 1.00 53.84 96 LYS A O 1
ATOM 768 N N . HIS A 1 97 ? 4.477 20.884 -32.635 1.00 53.78 97 HIS A N 1
ATOM 769 C CA . HIS A 1 97 ? 3.891 19.660 -33.198 1.00 53.78 97 HIS A CA 1
ATOM 770 C C . HIS A 1 97 ? 2.808 19.047 -32.300 1.00 53.78 97 HIS A C 1
ATOM 772 O O . HIS A 1 97 ? 1.767 18.613 -32.789 1.00 53.78 97 HIS A O 1
ATOM 778 N N . THR A 1 98 ? 3.007 19.069 -30.979 1.00 51.94 98 THR A N 1
ATOM 779 C CA . THR A 1 98 ? 2.004 18.578 -30.017 1.00 51.94 98 THR A CA 1
ATOM 780 C C . THR A 1 98 ? 0.703 19.392 -30.093 1.00 51.94 98 THR A C 1
ATOM 782 O O . THR A 1 98 ? -0.385 18.828 -30.023 1.00 51.94 98 THR A O 1
ATOM 785 N N . ASN A 1 99 ? 0.801 20.710 -30.309 1.00 49.84 99 ASN A N 1
ATOM 786 C CA . ASN A 1 99 ? -0.355 21.592 -30.503 1.00 49.84 99 ASN A CA 1
ATOM 787 C C . ASN A 1 99 ? -1.026 21.441 -31.882 1.00 49.84 99 ASN A C 1
ATOM 789 O O . ASN A 1 99 ? -2.172 21.850 -32.043 1.00 49.84 99 ASN A O 1
ATOM 793 N N . GLU A 1 100 ? -0.344 20.872 -32.878 1.00 51.25 100 GLU A N 1
ATOM 794 C CA . GLU A 1 100 ? -0.904 20.598 -34.212 1.00 51.25 100 GLU A CA 1
ATOM 795 C C . GLU A 1 100 ? -1.667 19.258 -34.263 1.00 51.25 100 GLU A C 1
ATOM 797 O O . GLU A 1 100 ? -2.552 19.073 -35.098 1.00 51.25 100 GLU A O 1
ATOM 802 N N . LEU A 1 101 ? -1.407 18.351 -33.315 1.00 52.53 101 LEU A N 1
ATOM 803 C CA . LEU A 1 101 ? -2.043 17.034 -33.181 1.00 52.53 101 LEU A CA 1
ATOM 804 C C . LEU A 1 101 ? -3.257 17.029 -32.229 1.00 52.53 101 LEU A C 1
ATOM 806 O O . LEU A 1 101 ? -3.493 16.039 -31.541 1.00 52.53 101 LEU A O 1
ATOM 810 N N . LEU A 1 102 ? -4.079 18.089 -32.232 1.00 48.12 102 LEU A N 1
ATOM 811 C CA . LEU A 1 102 ? -5.271 18.287 -31.368 1.00 48.12 102 LEU A CA 1
ATOM 812 C C . LEU A 1 102 ? -6.288 17.121 -31.327 1.00 48.12 102 LEU A C 1
ATOM 814 O O . LEU A 1 102 ? -7.223 17.147 -30.528 1.00 48.12 102 LEU A O 1
ATOM 818 N N . HIS A 1 103 ? -6.141 16.112 -32.188 1.00 53.16 103 HIS A N 1
ATOM 819 C CA . HIS A 1 103 ? -7.013 14.943 -32.287 1.00 53.16 103 HIS A CA 1
ATOM 820 C C . HIS A 1 103 ? -6.427 13.643 -31.696 1.00 53.16 103 HIS A C 1
ATOM 822 O O . HIS A 1 103 ? -7.151 12.649 -31.652 1.00 53.16 103 HIS A O 1
ATOM 828 N N . LYS A 1 104 ? -5.161 13.614 -31.246 1.00 62.66 104 LYS A N 1
ATOM 829 C CA . LYS A 1 104 ? -4.525 12.440 -30.609 1.00 62.66 104 LYS A CA 1
ATOM 830 C C . LYS A 1 104 ? -4.226 12.710 -29.124 1.00 62.66 104 LYS A C 1
ATOM 832 O O . LYS A 1 104 ? -3.921 13.837 -28.747 1.00 62.66 104 LYS A O 1
ATOM 837 N N . SER A 1 105 ? -4.295 11.669 -28.287 1.00 74.25 105 SER A N 1
ATOM 838 C CA . SER A 1 105 ? -3.858 11.721 -26.878 1.00 74.25 105 SER A CA 1
ATOM 839 C C . SER A 1 105 ? -2.366 12.057 -26.763 1.00 74.25 105 SER A C 1
ATOM 841 O O . SER A 1 105 ? -1.603 11.830 -27.707 1.00 74.25 105 SER A O 1
ATOM 843 N N . SER A 1 106 ? -1.923 12.560 -25.605 1.00 77.06 106 SER A N 1
ATOM 844 C CA . SER A 1 106 ? -0.512 12.920 -25.414 1.00 77.06 106 SER A CA 1
ATOM 845 C C . SER A 1 106 ? 0.409 11.686 -25.498 1.00 77.06 106 SER A C 1
ATOM 847 O O . SER A 1 106 ? -0.021 10.582 -25.151 1.00 77.06 106 SER A O 1
ATOM 849 N N . PRO A 1 107 ? 1.685 11.825 -25.918 1.00 80.56 107 PRO A N 1
ATOM 850 C CA . PRO A 1 107 ? 2.626 10.702 -25.924 1.00 80.56 107 PRO A CA 1
ATOM 851 C C . PRO A 1 107 ? 2.772 10.016 -24.561 1.00 80.56 107 PRO A C 1
ATOM 853 O O . PRO A 1 107 ? 2.942 8.802 -24.516 1.00 80.56 107 PRO A O 1
ATOM 856 N N . THR A 1 108 ? 2.646 10.759 -23.454 1.00 83.38 108 THR A N 1
ATOM 857 C CA . THR A 1 108 ? 2.641 10.200 -22.093 1.00 83.38 108 THR A CA 1
ATOM 858 C C . THR A 1 108 ? 1.491 9.214 -21.926 1.00 83.38 108 THR A C 1
ATOM 860 O O . THR A 1 108 ? 1.721 8.061 -21.566 1.00 83.38 108 THR A O 1
ATOM 863 N N . ASP A 1 109 ? 0.265 9.647 -22.232 1.00 83.25 109 ASP A N 1
ATOM 864 C CA . ASP A 1 109 ? -0.940 8.826 -22.068 1.00 83.25 109 ASP A CA 1
ATOM 865 C C . ASP A 1 109 ? -0.881 7.584 -22.957 1.00 83.25 109 ASP A C 1
ATOM 867 O O . ASP A 1 109 ? -1.206 6.479 -22.527 1.00 83.25 109 ASP A O 1
ATOM 871 N N . ARG A 1 110 ? -0.391 7.749 -24.189 1.00 88.19 110 ARG A N 1
ATOM 872 C CA . ARG A 1 110 ? -0.213 6.652 -25.148 1.00 88.19 110 ARG A CA 1
ATOM 873 C C . ARG A 1 110 ? 0.821 5.639 -24.660 1.00 88.19 110 ARG A C 1
ATOM 875 O O . ARG A 1 110 ? 0.544 4.442 -24.674 1.00 88.19 110 ARG A O 1
ATOM 882 N N . CYS A 1 111 ? 1.966 6.091 -24.143 1.00 90.62 111 CYS A N 1
ATOM 883 C CA . CYS A 1 111 ? 2.950 5.215 -23.501 1.00 90.62 111 CYS A CA 1
ATOM 884 C C . CYS A 1 111 ? 2.352 4.466 -22.308 1.00 90.62 111 CYS A C 1
ATOM 886 O O . CYS A 1 111 ? 2.564 3.262 -22.190 1.00 90.62 111 CYS A O 1
ATOM 888 N N . ILE A 1 112 ? 1.573 5.136 -21.451 1.00 89.06 112 ILE A N 1
ATOM 889 C CA . ILE A 1 112 ? 0.891 4.492 -20.317 1.00 89.06 112 ILE A CA 1
ATOM 890 C C . ILE A 1 112 ? -0.060 3.396 -20.813 1.00 89.06 112 ILE A C 1
ATOM 892 O O . ILE A 1 112 ? -0.011 2.278 -20.302 1.00 89.06 112 ILE A O 1
ATOM 896 N N . MET A 1 113 ? -0.873 3.670 -21.837 1.00 90.06 113 MET A N 1
ATOM 897 C CA . MET A 1 113 ? -1.781 2.679 -22.429 1.00 90.06 113 MET A CA 1
ATOM 898 C C . MET A 1 113 ? -1.031 1.484 -23.033 1.00 90.06 113 MET A C 1
ATOM 900 O O . MET A 1 113 ? -1.438 0.334 -22.860 1.00 90.06 113 MET A O 1
ATOM 904 N N . ILE A 1 114 ? 0.086 1.733 -23.718 1.00 91.62 114 ILE A N 1
ATOM 905 C CA . ILE A 1 114 ? 0.937 0.681 -24.287 1.00 91.62 114 ILE A CA 1
ATOM 906 C C . ILE A 1 114 ? 1.555 -0.175 -23.172 1.00 91.62 114 ILE A C 1
ATOM 908 O O . ILE A 1 114 ? 1.520 -1.402 -23.247 1.00 91.62 114 ILE A O 1
ATOM 912 N N . LEU A 1 115 ? 2.083 0.445 -22.114 1.00 92.56 115 LEU A N 1
ATOM 913 C CA . LEU A 1 115 ? 2.625 -0.265 -20.955 1.00 92.56 115 LEU A CA 1
ATOM 914 C C . LEU A 1 115 ? 1.538 -1.099 -20.256 1.00 92.56 115 LEU A C 1
ATOM 916 O O . LEU A 1 115 ? 1.769 -2.268 -19.958 1.00 92.56 115 LEU A O 1
ATOM 920 N N . GLN A 1 116 ? 0.321 -0.570 -20.093 1.00 90.81 116 GLN A N 1
ATOM 921 C CA . GLN A 1 116 ? -0.824 -1.329 -19.572 1.00 90.81 116 GLN A CA 1
ATOM 922 C C . GLN A 1 116 ? -1.162 -2.551 -20.441 1.00 90.81 116 GLN A C 1
ATOM 924 O O . GLN A 1 116 ? -1.357 -3.640 -19.901 1.00 90.81 116 GLN A O 1
ATOM 929 N N . LYS A 1 117 ? -1.137 -2.420 -21.777 1.00 90.88 117 LYS A N 1
ATOM 930 C CA . LYS A 1 117 ? -1.315 -3.547 -22.715 1.00 90.88 117 LYS A CA 1
ATOM 931 C C . LYS A 1 117 ? -0.269 -4.647 -22.492 1.00 90.88 117 LYS A C 1
ATOM 933 O O . LYS A 1 117 ? -0.607 -5.828 -22.567 1.00 90.88 117 LYS A O 1
ATOM 938 N N . TYR A 1 118 ? 0.980 -4.289 -22.187 1.00 91.69 118 TYR A N 1
ATOM 939 C CA . TYR A 1 118 ? 2.005 -5.273 -21.826 1.00 91.69 118 TYR A CA 1
ATOM 940 C C . TYR A 1 118 ? 1.749 -5.920 -20.464 1.00 91.69 118 TYR A C 1
ATOM 942 O O . TYR A 1 118 ? 1.882 -7.137 -20.352 1.00 91.69 118 TYR A O 1
ATOM 950 N N . THR A 1 119 ? 1.338 -5.154 -19.452 1.00 89.31 119 THR A N 1
ATOM 951 C CA . THR A 1 119 ? 0.955 -5.703 -18.142 1.00 89.31 119 THR A CA 1
ATOM 952 C C . THR A 1 119 ? -0.180 -6.717 -18.269 1.00 89.31 119 THR A C 1
ATOM 954 O O . THR A 1 119 ? -0.092 -7.817 -17.725 1.00 89.31 119 THR A O 1
ATOM 957 N N . ASP A 1 120 ? -1.225 -6.396 -19.032 1.00 89.94 120 ASP A N 1
ATOM 958 C CA . ASP A 1 120 ? -2.335 -7.321 -19.263 1.00 89.94 120 ASP A CA 1
ATOM 959 C C . ASP A 1 120 ? -1.887 -8.568 -20.036 1.00 89.94 120 ASP A C 1
ATOM 961 O O . ASP A 1 120 ? -2.337 -9.672 -19.735 1.00 89.94 120 ASP A O 1
ATOM 965 N N . ALA A 1 121 ? -0.951 -8.437 -20.980 1.00 90.19 121 ALA A N 1
ATOM 966 C CA . ALA A 1 121 ? -0.375 -9.589 -21.666 1.00 90.19 121 ALA A CA 1
ATOM 967 C C . ALA A 1 121 ? 0.418 -10.508 -20.725 1.00 90.19 121 ALA A C 1
ATOM 969 O O . ALA A 1 121 ? 0.288 -11.727 -20.833 1.00 90.19 121 ALA A O 1
ATOM 970 N N . VAL A 1 122 ? 1.185 -9.948 -19.782 1.00 90.62 122 VAL A N 1
ATOM 971 C CA . VAL A 1 122 ? 1.856 -10.729 -18.728 1.00 90.62 122 VAL A CA 1
ATOM 972 C C . VAL A 1 122 ? 0.830 -11.471 -17.878 1.00 90.62 122 VAL A C 1
ATOM 974 O O . VAL A 1 122 ? 0.960 -12.677 -17.685 1.00 90.62 122 VAL A O 1
ATOM 977 N N . TYR A 1 123 ? -0.232 -10.794 -17.434 1.00 87.44 123 TYR A N 1
ATOM 978 C CA . TYR A 1 123 ? -1.294 -11.435 -16.650 1.00 87.44 123 TYR A CA 1
ATOM 979 C C . TYR A 1 123 ? -2.067 -12.511 -17.419 1.00 87.44 123 TYR A C 1
ATOM 981 O O . TYR A 1 123 ? -2.563 -13.455 -16.809 1.00 87.44 123 TYR A O 1
ATOM 989 N N . ASN A 1 124 ? -2.115 -12.416 -18.747 1.00 88.25 124 ASN A N 1
ATOM 990 C CA . ASN A 1 124 ? -2.681 -13.437 -19.626 1.00 88.25 124 ASN A CA 1
ATOM 991 C C . ASN A 1 124 ? -1.691 -14.574 -19.966 1.00 88.25 124 ASN A C 1
ATOM 993 O O . ASN A 1 124 ? -2.002 -15.413 -20.811 1.00 88.25 124 ASN A O 1
ATOM 997 N N . GLY A 1 125 ? -0.517 -14.623 -19.325 1.00 86.25 125 GLY A N 1
ATOM 998 C CA . GLY A 1 125 ? 0.457 -15.712 -19.461 1.00 86.25 125 GLY A CA 1
ATOM 999 C C . GLY A 1 125 ? 1.455 -15.554 -20.612 1.00 86.25 125 GLY A C 1
ATOM 1000 O O . GLY A 1 125 ? 2.006 -16.547 -21.084 1.00 86.25 125 GLY A O 1
ATOM 1001 N N . ASN A 1 126 ? 1.691 -14.333 -21.108 1.00 89.31 126 ASN A N 1
ATOM 1002 C CA . ASN A 1 126 ? 2.703 -14.097 -22.140 1.00 89.31 126 ASN A CA 1
ATOM 1003 C C . ASN A 1 126 ? 4.123 -14.031 -21.540 1.00 89.31 126 ASN A C 1
ATOM 1005 O O . ASN A 1 126 ? 4.585 -12.975 -21.100 1.00 89.31 126 ASN A O 1
ATOM 1009 N N . GLU A 1 127 ? 4.824 -15.166 -21.573 1.00 88.81 127 GLU A N 1
ATOM 1010 C CA . GLU A 1 127 ? 6.183 -15.317 -21.033 1.00 88.81 127 GLU A CA 1
ATOM 1011 C C . GLU A 1 127 ? 7.247 -14.476 -21.759 1.00 88.81 127 GLU A C 1
ATOM 1013 O O . GLU A 1 127 ? 8.201 -14.007 -21.136 1.00 88.81 127 GLU A O 1
ATOM 1018 N N . GLU A 1 128 ? 7.099 -14.242 -23.068 1.00 88.56 128 GLU A N 1
ATOM 1019 C CA . GLU A 1 128 ? 8.064 -13.445 -23.839 1.00 88.56 128 GLU A CA 1
ATOM 1020 C C . GLU A 1 128 ? 8.047 -11.979 -23.390 1.00 88.56 128 GLU A C 1
ATOM 1022 O O . GLU A 1 128 ? 9.099 -11.390 -23.124 1.00 88.56 128 GLU A O 1
ATOM 1027 N N . VAL A 1 129 ? 6.844 -11.410 -23.238 1.00 90.75 129 VAL A N 1
ATOM 1028 C CA . VAL A 1 129 ? 6.654 -10.059 -22.689 1.00 90.75 129 VAL A CA 1
ATOM 1029 C C . VAL A 1 129 ? 7.171 -9.999 -21.257 1.00 90.75 129 VAL A C 1
ATOM 1031 O O . VAL A 1 129 ? 7.893 -9.064 -20.906 1.00 90.75 129 VAL A O 1
ATOM 1034 N N . TYR A 1 130 ? 6.830 -10.995 -20.433 1.00 92.62 130 TYR A N 1
ATOM 1035 C CA . TYR A 1 130 ? 7.260 -11.032 -19.040 1.00 92.62 130 TYR A CA 1
ATOM 1036 C C . TYR A 1 130 ? 8.782 -10.991 -18.921 1.00 92.62 130 TYR A C 1
ATOM 1038 O O . TYR A 1 130 ? 9.310 -10.164 -18.181 1.00 92.62 130 TYR A O 1
ATOM 1046 N N . LYS A 1 131 ? 9.495 -11.820 -19.689 1.00 91.31 131 LYS A N 1
ATOM 1047 C CA . LYS A 1 131 ? 10.958 -11.859 -19.671 1.00 91.31 131 LYS A CA 1
ATOM 1048 C C . LYS A 1 131 ? 11.572 -10.515 -20.072 1.00 91.31 131 LYS A C 1
ATOM 1050 O O . LYS A 1 131 ? 12.460 -10.022 -19.376 1.00 91.31 131 LYS A O 1
ATOM 1055 N N . ALA A 1 132 ? 11.076 -9.891 -21.142 1.00 90.56 132 ALA A N 1
ATOM 1056 C CA . ALA A 1 132 ? 11.562 -8.583 -21.588 1.00 90.56 132 ALA A CA 1
ATOM 1057 C C . ALA A 1 132 ? 11.337 -7.487 -20.530 1.00 90.56 132 ALA A C 1
ATOM 1059 O O . ALA A 1 132 ? 12.242 -6.700 -20.234 1.00 90.56 132 ALA A O 1
ATOM 1060 N N . LEU A 1 133 ? 10.156 -7.460 -19.903 1.00 93.19 133 LEU A N 1
ATOM 1061 C CA . LEU A 1 133 ? 9.863 -6.545 -18.799 1.00 93.19 133 LEU A CA 1
ATOM 1062 C C . LEU A 1 133 ? 10.714 -6.842 -17.561 1.00 93.19 133 LEU A C 1
ATOM 1064 O O . LEU A 1 133 ? 11.259 -5.916 -16.966 1.00 93.19 133 LEU A O 1
ATOM 1068 N N . GLN A 1 134 ? 10.878 -8.109 -17.181 1.00 92.75 134 GLN A N 1
ATOM 1069 C CA . GLN A 1 134 ? 11.684 -8.512 -16.030 1.00 92.75 134 GLN A CA 1
ATOM 1070 C C . GLN A 1 134 ? 13.135 -8.047 -16.186 1.00 92.75 134 GLN A C 1
ATOM 1072 O O . GLN A 1 134 ? 13.697 -7.481 -15.248 1.00 92.75 134 GLN A O 1
ATOM 1077 N N . GLU A 1 135 ? 13.736 -8.247 -17.361 1.00 90.12 135 GLU A N 1
ATOM 1078 C CA . GLU A 1 135 ? 15.096 -7.793 -17.666 1.00 90.12 135 GLU A CA 1
ATOM 1079 C C . GLU A 1 135 ? 15.209 -6.260 -17.637 1.00 90.12 135 GLU A C 1
ATOM 1081 O O . GLU A 1 135 ? 16.156 -5.720 -17.055 1.00 90.12 135 GLU A O 1
ATOM 1086 N N . THR A 1 136 ? 14.213 -5.561 -18.188 1.00 90.56 136 THR A N 1
ATOM 1087 C CA . THR A 1 136 ? 14.141 -4.091 -18.209 1.00 90.56 136 THR A CA 1
ATOM 1088 C C . THR A 1 136 ? 14.043 -3.522 -16.790 1.00 90.56 136 THR A C 1
ATOM 1090 O O . THR A 1 136 ? 14.881 -2.716 -16.381 1.00 90.56 136 THR A O 1
ATOM 1093 N N . ILE A 1 137 ? 13.079 -3.990 -15.988 1.00 92.62 137 ILE A N 1
ATOM 1094 C CA . ILE A 1 137 ? 12.887 -3.550 -14.597 1.00 92.62 137 ILE A CA 1
ATOM 1095 C C . ILE A 1 137 ? 14.079 -3.944 -13.723 1.00 92.62 137 ILE A C 1
ATOM 1097 O O . ILE A 1 137 ? 14.499 -3.158 -12.875 1.00 92.62 137 ILE A O 1
ATOM 1101 N N . SER A 1 138 ? 14.682 -5.112 -13.959 1.00 90.25 138 SER A N 1
ATOM 1102 C CA . SER A 1 138 ? 15.916 -5.553 -13.299 1.00 90.25 138 SER A CA 1
ATOM 1103 C C . SER A 1 138 ? 17.026 -4.501 -13.387 1.00 90.25 138 SER A C 1
ATOM 1105 O O . SER A 1 138 ? 17.705 -4.268 -12.387 1.00 90.25 138 SER A O 1
ATOM 1107 N N . GLN A 1 139 ? 17.192 -3.828 -14.529 1.00 85.69 139 GLN A N 1
ATOM 1108 C CA . GLN A 1 139 ? 18.189 -2.761 -14.681 1.00 85.69 139 GLN A CA 1
ATOM 1109 C C . GLN A 1 139 ? 17.837 -1.496 -13.887 1.00 85.69 139 GLN A C 1
ATOM 1111 O O . GLN A 1 139 ? 18.742 -0.830 -13.396 1.00 85.69 139 GLN A O 1
ATOM 1116 N N . LEU A 1 140 ? 16.548 -1.188 -13.708 1.00 86.88 140 LEU A N 1
ATOM 1117 C CA . LEU A 1 140 ? 16.096 -0.017 -12.943 1.00 86.88 140 LEU A CA 1
ATOM 1118 C C . LEU A 1 140 ? 16.236 -0.214 -11.428 1.00 86.88 140 LEU A C 1
ATOM 1120 O O . LEU A 1 140 ? 16.582 0.714 -10.701 1.00 86.88 140 LEU A O 1
ATOM 1124 N N . VAL A 1 141 ? 15.971 -1.429 -10.935 1.00 87.50 141 VAL A N 1
ATOM 1125 C CA . VAL A 1 141 ? 15.993 -1.733 -9.491 1.00 87.50 141 VAL A CA 1
ATOM 1126 C C . VAL A 1 141 ? 17.362 -2.186 -8.977 1.00 87.50 141 VAL A C 1
ATOM 1128 O O . VAL A 1 141 ? 17.537 -2.384 -7.773 1.00 87.50 141 VAL A O 1
ATOM 1131 N N . THR A 1 142 ? 18.343 -2.368 -9.866 1.00 79.81 142 THR A N 1
ATOM 1132 C CA . THR A 1 142 ? 19.707 -2.760 -9.496 1.00 79.81 142 THR A CA 1
ATOM 1133 C C . THR A 1 142 ? 20.600 -1.527 -9.434 1.00 79.81 142 THR A C 1
ATOM 1135 O O . THR A 1 142 ? 20.874 -0.893 -10.446 1.00 79.81 142 THR A O 1
ATOM 1138 N N . ARG A 1 143 ? 21.125 -1.209 -8.247 1.00 67.06 143 ARG A N 1
ATOM 1139 C CA . ARG A 1 143 ? 22.178 -0.197 -8.112 1.00 67.06 143 ARG A CA 1
ATOM 1140 C C . ARG A 1 143 ? 23.516 -0.828 -8.496 1.00 67.06 143 ARG A C 1
ATOM 1142 O O . ARG A 1 143 ? 24.068 -1.606 -7.717 1.00 67.06 143 ARG A O 1
ATOM 1149 N N . GLU A 1 144 ? 24.046 -0.507 -9.673 1.00 53.56 144 GLU A N 1
ATOM 1150 C CA . GLU A 1 144 ? 25.414 -0.875 -10.064 1.00 53.56 144 GLU A CA 1
ATOM 1151 C C . GLU A 1 144 ? 26.424 -0.043 -9.253 1.00 53.56 144 GLU A C 1
ATOM 1153 O O . GLU A 1 144 ? 26.976 0.957 -9.693 1.00 53.56 144 GLU A O 1
ATOM 1158 N N . GLY A 1 145 ? 26.633 -0.427 -7.994 1.00 47.53 145 GLY A N 1
ATOM 1159 C CA . GLY A 1 145 ? 27.661 0.149 -7.136 1.00 47.53 145 GLY A CA 1
ATOM 1160 C C . GLY A 1 145 ? 28.977 -0.605 -7.289 1.00 47.53 145 GLY A C 1
ATOM 1161 O O . GLY A 1 145 ? 29.086 -1.742 -6.834 1.00 47.53 145 GLY A O 1
ATOM 1162 N N . ALA A 1 146 ? 29.972 0.050 -7.892 1.00 39.47 146 ALA A N 1
ATOM 1163 C CA . ALA A 1 146 ? 31.399 -0.281 -7.932 1.00 39.47 146 ALA A CA 1
ATOM 1164 C C . ALA A 1 146 ? 31.892 -1.270 -6.847 1.00 39.47 146 ALA A C 1
ATOM 1166 O O . ALA A 1 146 ? 32.398 -0.885 -5.791 1.00 39.47 146 ALA A O 1
ATOM 1167 N N . ARG A 1 147 ? 31.804 -2.576 -7.123 1.00 36.56 147 ARG A N 1
ATOM 1168 C CA . ARG A 1 147 ? 32.500 -3.638 -6.377 1.00 36.56 147 ARG A CA 1
ATOM 1169 C C . ARG A 1 147 ? 33.001 -4.729 -7.320 1.00 36.56 147 ARG A C 1
ATOM 1171 O O . ARG A 1 147 ? 32.742 -5.908 -7.131 1.00 36.56 147 ARG A O 1
ATOM 1178 N N . GLN A 1 148 ? 33.831 -4.336 -8.278 1.00 32.03 148 GLN A N 1
ATOM 1179 C CA . GLN A 1 148 ? 34.958 -5.173 -8.682 1.00 32.03 148 GLN A CA 1
ATOM 1180 C C . GLN A 1 148 ? 36.243 -4.543 -8.144 1.00 32.03 148 GLN A C 1
ATOM 1182 O O . GLN A 1 148 ? 37.095 -4.066 -8.885 1.00 32.03 148 GLN A O 1
ATOM 1187 N N . ARG A 1 149 ? 36.447 -4.608 -6.821 1.00 31.73 149 ARG A N 1
ATOM 1188 C CA . ARG A 1 149 ? 37.818 -4.851 -6.361 1.00 31.73 149 ARG A CA 1
ATOM 1189 C C . ARG A 1 149 ? 38.089 -6.317 -6.652 1.00 31.73 149 ARG A C 1
ATOM 1191 O O . ARG A 1 149 ? 37.932 -7.172 -5.787 1.00 31.73 149 ARG A O 1
ATOM 1198 N N . SER A 1 150 ? 38.427 -6.585 -7.911 1.00 26.50 150 SER A N 1
ATOM 1199 C CA . SER A 1 150 ? 39.185 -7.771 -8.266 1.00 26.50 150 SER A CA 1
ATOM 1200 C C . SER A 1 150 ? 40.368 -7.818 -7.307 1.00 26.50 150 SER A C 1
ATOM 1202 O O . SER A 1 150 ? 41.251 -6.958 -7.351 1.00 26.50 150 SER A O 1
ATOM 1204 N N . ILE A 1 151 ? 40.377 -8.802 -6.409 1.00 33.03 151 ILE A N 1
ATOM 1205 C CA . ILE A 1 151 ? 41.609 -9.264 -5.779 1.00 33.03 151 ILE A CA 1
ATOM 1206 C C . ILE A 1 151 ? 42.382 -9.972 -6.894 1.00 33.03 151 ILE A C 1
ATOM 1208 O O . ILE A 1 151 ? 42.490 -11.190 -6.945 1.00 33.03 151 ILE A O 1
ATOM 1212 N N . THR A 1 152 ? 42.893 -9.193 -7.842 1.00 29.02 152 THR A N 1
ATOM 1213 C CA . THR A 1 152 ? 43.999 -9.611 -8.686 1.00 29.02 152 THR A CA 1
ATOM 1214 C C . THR A 1 152 ? 45.232 -9.397 -7.838 1.00 29.02 152 THR A C 1
ATOM 1216 O O . THR A 1 152 ? 45.796 -8.307 -7.762 1.00 29.02 152 THR A O 1
ATOM 1219 N N . SER A 1 153 ? 45.601 -10.464 -7.139 1.00 30.78 153 SER A N 1
ATOM 1220 C CA . SER A 1 153 ? 46.946 -10.709 -6.655 1.00 30.78 153 SER A CA 1
ATOM 1221 C C . SER A 1 153 ? 47.942 -10.451 -7.789 1.00 30.78 153 SER A C 1
ATOM 1223 O O . SER A 1 153 ? 48.216 -11.334 -8.599 1.00 30.78 153 SER A O 1
ATOM 1225 N N . ILE A 1 154 ? 48.490 -9.239 -7.862 1.00 32.50 154 ILE A N 1
ATOM 1226 C CA . ILE A 1 154 ? 49.713 -8.987 -8.618 1.00 32.50 154 ILE A CA 1
ATOM 1227 C C . ILE A 1 154 ? 50.863 -9.277 -7.665 1.00 32.50 154 ILE A C 1
ATOM 1229 O O . ILE A 1 154 ? 51.345 -8.431 -6.916 1.00 32.50 154 ILE A O 1
ATOM 1233 N N . SER A 1 155 ? 51.290 -10.531 -7.707 1.00 28.38 155 SER A N 1
ATOM 1234 C CA . SER A 1 155 ? 52.654 -10.920 -7.401 1.00 28.38 155 SER A CA 1
ATOM 1235 C C . SER A 1 155 ? 53.623 -10.100 -8.259 1.00 28.38 155 SER A C 1
ATOM 1237 O O . SER A 1 155 ? 53.646 -10.241 -9.483 1.00 28.38 155 SER A O 1
ATOM 1239 N N . ARG A 1 156 ? 54.471 -9.289 -7.624 1.00 27.89 156 ARG A N 1
ATOM 1240 C CA . ARG A 1 156 ? 55.791 -8.944 -8.164 1.00 27.89 156 ARG A CA 1
ATOM 1241 C C . ARG A 1 156 ? 56.857 -9.234 -7.103 1.00 27.89 156 ARG A C 1
ATOM 1243 O O . ARG A 1 156 ? 56.718 -8.757 -5.977 1.00 27.89 156 ARG A O 1
ATOM 1250 N N . PRO A 1 157 ? 57.892 -10.027 -7.428 1.00 26.66 157 PRO A N 1
ATOM 1251 C CA . PRO A 1 157 ? 58.970 -10.349 -6.509 1.00 26.66 157 PRO A CA 1
ATOM 1252 C C . PRO A 1 157 ? 60.066 -9.274 -6.533 1.00 26.66 157 PRO A C 1
ATOM 1254 O O . PRO A 1 157 ? 60.430 -8.780 -7.594 1.00 26.66 157 PRO A O 1
ATOM 1257 N N . GLY A 1 158 ? 60.633 -9.008 -5.352 1.00 24.11 158 GLY A N 1
ATOM 1258 C CA . GLY A 1 158 ? 62.030 -8.605 -5.164 1.00 24.11 158 GLY A CA 1
ATOM 1259 C C . GLY A 1 158 ? 62.389 -7.138 -5.418 1.00 24.11 158 GLY A C 1
ATOM 1260 O O . GLY A 1 158 ? 62.572 -6.734 -6.554 1.00 24.11 158 GLY A O 1
ATOM 1261 N N . SER A 1 159 ? 62.618 -6.375 -4.343 1.00 27.64 159 SER A N 1
ATOM 1262 C CA . SER A 1 159 ? 63.973 -6.008 -3.884 1.00 27.64 159 SER A CA 1
ATOM 1263 C C . SER A 1 159 ? 63.908 -4.818 -2.916 1.00 27.64 159 SER A C 1
ATOM 1265 O O . SER A 1 159 ? 63.765 -3.668 -3.327 1.00 27.64 159 SER A O 1
ATOM 1267 N N . SER A 1 160 ? 64.050 -5.094 -1.622 1.00 26.94 160 SER A N 1
ATOM 1268 C CA . SER A 1 160 ? 64.486 -4.104 -0.626 1.00 26.94 160 SER A CA 1
ATOM 1269 C C . SER A 1 160 ? 66.008 -3.919 -0.757 1.00 26.94 160 SER A C 1
ATOM 1271 O O . SER A 1 160 ? 66.689 -4.884 -1.114 1.00 26.94 160 SER A O 1
ATOM 1273 N N . PRO A 1 161 ? 66.574 -2.743 -0.420 1.00 29.84 161 PRO A N 1
ATOM 1274 C CA . PRO A 1 161 ? 67.085 -2.629 0.949 1.00 29.84 161 PRO A CA 1
ATOM 1275 C C . PRO A 1 161 ? 67.014 -1.224 1.593 1.00 29.84 161 PRO A C 1
ATOM 1277 O O . PRO A 1 161 ? 67.491 -0.240 1.043 1.00 29.84 161 PRO A O 1
ATOM 1280 N N . ALA A 1 162 ? 66.530 -1.234 2.842 1.00 28.36 162 ALA A N 1
ATOM 1281 C CA . ALA A 1 162 ? 67.115 -0.651 4.063 1.00 28.36 162 ALA A CA 1
ATOM 1282 C C . ALA A 1 162 ? 67.268 0.889 4.264 1.00 28.36 162 ALA A C 1
ATOM 1284 O O . ALA A 1 162 ? 67.378 1.664 3.320 1.00 28.36 162 ALA A O 1
ATOM 1285 N N . PRO A 1 163 ? 67.254 1.343 5.542 1.00 35.28 163 PRO A N 1
ATOM 1286 C CA . PRO A 1 163 ? 66.724 2.641 5.967 1.00 35.28 163 PRO A CA 1
ATOM 1287 C C . PRO A 1 163 ? 67.807 3.683 6.304 1.00 35.28 163 PRO A C 1
ATOM 1289 O O . PRO A 1 163 ? 68.955 3.341 6.585 1.00 35.28 163 PRO A O 1
ATOM 1292 N N . LYS A 1 164 ? 67.421 4.965 6.384 1.00 24.86 164 LYS A N 1
ATOM 1293 C CA . LYS A 1 164 ? 68.235 6.026 7.004 1.00 24.86 164 LYS A CA 1
ATOM 1294 C C . LYS A 1 164 ? 67.504 6.658 8.189 1.00 24.86 164 LYS A C 1
ATOM 1296 O O . LYS A 1 164 ? 66.466 7.289 8.033 1.00 24.86 164 LYS A O 1
ATOM 1301 N N . ILE A 1 165 ? 68.102 6.482 9.364 1.00 27.92 165 ILE A N 1
ATOM 1302 C CA . ILE A 1 165 ? 67.869 7.234 10.602 1.00 27.92 165 ILE A CA 1
ATOM 1303 C C . ILE A 1 165 ? 68.899 8.370 10.652 1.00 27.92 165 ILE A C 1
ATOM 1305 O O . ILE A 1 165 ? 70.065 8.097 10.362 1.00 27.92 165 ILE A O 1
ATOM 1309 N N . LYS A 1 166 ? 68.478 9.585 11.053 1.00 26.00 166 LYS A N 1
ATOM 1310 C CA . LYS A 1 166 ? 69.142 10.536 11.992 1.00 26.00 166 LYS A CA 1
ATOM 1311 C C . LYS A 1 166 ? 68.535 11.946 11.857 1.00 26.00 166 LYS A C 1
ATOM 1313 O O . LYS A 1 166 ? 68.509 12.482 10.759 1.00 26.00 166 LYS A O 1
ATOM 1318 N N . GLU A 1 167 ? 67.848 12.432 12.903 1.00 24.66 167 GLU A N 1
ATOM 1319 C CA . GLU A 1 167 ? 68.302 13.449 13.900 1.00 24.66 167 GLU A CA 1
ATOM 1320 C C . GLU A 1 167 ? 67.917 14.883 13.445 1.00 24.66 167 GLU A C 1
ATOM 1322 O O . GLU A 1 167 ? 68.045 15.186 12.274 1.00 24.66 167 GLU A O 1
ATOM 1327 N N . GLU A 1 168 ? 67.389 15.832 14.236 1.00 25.91 168 GLU A N 1
ATOM 1328 C CA . GLU A 1 168 ? 67.514 16.115 15.673 1.00 25.91 168 GLU A CA 1
ATOM 1329 C C . GLU A 1 168 ? 66.504 17.211 16.148 1.00 25.91 168 GLU A C 1
ATOM 1331 O O . GLU A 1 168 ? 66.233 18.154 15.413 1.00 25.91 168 GLU A O 1
ATOM 1336 N N . ARG A 1 169 ? 66.112 17.142 17.442 1.00 24.80 169 ARG A N 1
ATOM 1337 C CA . ARG A 1 169 ? 65.820 18.240 18.423 1.00 24.80 169 ARG A CA 1
ATOM 1338 C C . ARG A 1 169 ? 64.583 19.152 18.192 1.00 24.80 169 ARG A C 1
ATOM 1340 O O . ARG A 1 169 ? 64.425 19.763 17.155 1.00 24.80 169 ARG A O 1
ATOM 1347 N N . ARG A 1 170 ? 63.714 19.420 19.185 1.00 25.88 170 ARG A N 1
ATOM 1348 C CA . ARG A 1 170 ? 63.993 19.821 20.583 1.00 25.88 170 ARG A CA 1
ATOM 1349 C C . ARG A 1 170 ? 62.921 19.379 21.595 1.00 25.88 170 ARG A C 1
ATOM 1351 O O . ARG A 1 170 ? 61.724 19.471 21.368 1.00 25.88 170 ARG A O 1
ATOM 1358 N N . PHE A 1 171 ? 63.430 19.019 22.771 1.00 25.83 171 PHE A N 1
ATOM 1359 C CA . PHE A 1 171 ? 62.753 18.799 24.048 1.00 25.83 171 PHE A CA 1
ATOM 1360 C C . PHE A 1 171 ? 62.181 20.083 24.680 1.00 25.83 171 PHE A C 1
ATOM 1362 O O . PHE A 1 171 ? 62.869 21.102 24.717 1.00 25.83 171 PHE A O 1
ATOM 1369 N N . ARG A 1 172 ? 61.058 19.952 25.403 1.00 27.77 172 ARG A N 1
ATOM 1370 C CA . ARG A 1 172 ? 60.898 20.515 26.761 1.00 27.77 172 ARG A CA 1
ATOM 1371 C C . ARG A 1 172 ? 60.097 19.548 27.648 1.00 27.77 172 ARG A C 1
ATOM 1373 O O . ARG A 1 172 ? 58.907 19.350 27.460 1.00 27.77 172 ARG A O 1
ATOM 1380 N N . LYS A 1 173 ? 60.798 18.949 28.616 1.00 28.53 173 LYS A N 1
ATOM 1381 C CA . LYS A 1 173 ? 60.266 18.209 29.775 1.00 28.53 173 LYS A CA 1
ATOM 1382 C C . LYS A 1 173 ? 59.914 19.194 30.896 1.00 28.53 173 LYS A C 1
ATOM 1384 O O . LYS A 1 173 ? 60.719 20.087 31.156 1.00 28.53 173 LYS A O 1
ATOM 1389 N N . ARG A 1 174 ? 58.871 18.905 31.681 1.00 26.92 174 ARG A N 1
ATOM 1390 C CA . ARG A 1 174 ? 58.913 19.020 33.153 1.00 26.92 174 ARG A CA 1
ATOM 1391 C C . ARG A 1 174 ? 58.044 17.925 33.797 1.00 26.92 174 ARG A C 1
ATOM 1393 O O . ARG A 1 174 ? 56.958 17.638 33.318 1.00 26.92 174 ARG A O 1
ATOM 1400 N N . ARG A 1 175 ? 58.642 17.277 34.807 1.00 28.36 175 ARG A N 1
ATOM 1401 C CA . ARG A 1 175 ? 58.211 16.124 35.634 1.00 28.36 175 ARG A CA 1
ATOM 1402 C C . ARG A 1 175 ? 57.302 16.599 36.790 1.00 28.36 175 ARG A C 1
ATOM 1404 O O . ARG A 1 175 ? 57.401 17.769 37.139 1.00 28.36 175 ARG A O 1
ATOM 1411 N N . HIS A 1 176 ? 56.404 15.781 37.352 1.00 28.03 176 HIS A N 1
ATOM 1412 C CA . HIS A 1 176 ? 56.607 14.799 38.454 1.00 28.03 176 HIS A CA 1
ATOM 1413 C C . HIS A 1 176 ? 55.375 13.850 38.513 1.00 28.03 176 HIS A C 1
ATOM 1415 O O . HIS A 1 176 ? 54.272 14.351 38.329 1.00 28.03 176 HIS A O 1
ATOM 1421 N N . ASN A 1 177 ? 55.476 12.504 38.527 1.00 26.09 177 ASN A N 1
ATOM 1422 C CA . ASN A 1 177 ? 55.807 11.538 39.618 1.00 26.09 177 ASN A CA 1
ATOM 1423 C C . ASN A 1 177 ? 54.941 11.730 40.892 1.00 26.09 177 ASN A C 1
ATOM 1425 O O . ASN A 1 177 ? 54.880 12.850 41.376 1.00 26.09 177 ASN A O 1
ATOM 1429 N N . GLU A 1 178 ? 54.294 10.729 41.520 1.00 29.12 178 GLU A N 1
ATOM 1430 C CA . GLU A 1 178 ? 54.542 9.271 41.551 1.00 29.12 178 GLU A CA 1
ATOM 1431 C C . GLU A 1 178 ? 53.406 8.483 42.290 1.00 29.12 178 GLU A C 1
ATOM 1433 O O . GLU A 1 178 ? 52.970 8.938 43.341 1.00 29.12 178 GLU A O 1
ATOM 1438 N N . THR A 1 179 ? 53.052 7.273 41.787 1.00 27.16 179 THR A N 1
ATOM 1439 C CA . THR A 1 179 ? 52.673 5.981 42.475 1.00 27.16 179 THR A CA 1
ATOM 1440 C C . THR A 1 179 ? 51.452 5.868 43.436 1.00 27.16 179 THR A C 1
ATOM 1442 O O . THR A 1 179 ? 51.228 6.767 44.226 1.00 27.16 179 THR A O 1
ATOM 1445 N N . LYS A 1 180 ? 50.633 4.789 43.535 1.00 28.03 180 LYS A N 1
ATOM 1446 C CA . LYS A 1 180 ? 50.729 3.325 43.257 1.00 28.03 180 LYS A CA 1
ATOM 1447 C C . LYS A 1 180 ? 49.323 2.645 43.171 1.00 28.03 180 LYS A C 1
ATOM 1449 O O . LYS A 1 180 ? 48.419 3.055 43.883 1.00 28.03 180 LYS A O 1
ATOM 1454 N N . GLU A 1 181 ? 49.254 1.559 42.381 1.00 25.88 181 GLU A N 1
ATOM 1455 C CA . GLU A 1 181 ? 48.481 0.283 42.499 1.00 25.88 181 GLU A CA 1
ATOM 1456 C C . GLU A 1 181 ? 46.943 0.240 42.713 1.00 25.88 181 GLU A C 1
ATOM 1458 O O . GLU A 1 181 ? 46.437 0.499 43.796 1.00 25.88 181 GLU A O 1
ATOM 1463 N N . SER A 1 182 ? 46.195 -0.328 41.751 1.00 26.50 182 SER A N 1
ATOM 1464 C CA . SER A 1 182 ? 45.691 -1.726 41.783 1.00 26.50 182 SER A CA 1
ATOM 1465 C C . SER A 1 182 ? 44.713 -2.017 40.626 1.00 26.50 182 SER A C 1
ATOM 1467 O O . SER A 1 182 ? 44.194 -1.117 39.974 1.00 26.50 182 SER A O 1
ATOM 1469 N N . GLN A 1 183 ? 44.581 -3.303 40.306 1.00 26.50 183 GLN A N 1
ATOM 1470 C CA . GLN A 1 183 ? 43.928 -3.889 39.135 1.00 26.50 183 GLN A CA 1
ATOM 1471 C C . GLN A 1 183 ? 42.393 -3.850 39.197 1.00 26.50 183 GLN A C 1
ATOM 1473 O O . GLN A 1 183 ? 41.822 -4.055 40.263 1.00 26.50 183 GLN A O 1
ATOM 1478 N N . GLY A 1 184 ? 41.754 -3.791 38.023 1.00 24.42 184 GLY A N 1
ATOM 1479 C CA . GLY A 1 184 ? 40.437 -4.395 37.811 1.00 24.42 184 GLY A CA 1
ATOM 1480 C C . GLY A 1 184 ? 39.490 -3.581 36.937 1.00 24.42 184 GLY A C 1
ATOM 1481 O O . GLY A 1 184 ? 38.898 -2.635 37.425 1.00 24.42 184 GLY A O 1
ATOM 1482 N N . SER A 1 185 ? 39.326 -4.028 35.684 1.00 32.09 185 SER A N 1
ATOM 1483 C CA . SER A 1 185 ? 38.061 -4.030 34.932 1.00 32.09 185 SER A CA 1
ATOM 1484 C C . SER A 1 185 ? 37.236 -2.739 34.934 1.00 32.09 185 SER A C 1
ATOM 1486 O O . SER A 1 185 ? 36.424 -2.561 35.835 1.00 32.09 185 SER A O 1
ATOM 1488 N N . ASP A 1 186 ? 37.305 -1.948 33.857 1.00 25.36 186 ASP A N 1
ATOM 1489 C CA . ASP A 1 186 ? 36.085 -1.269 33.417 1.00 25.36 186 ASP A CA 1
ATOM 1490 C C . ASP A 1 186 ? 36.053 -0.883 31.936 1.00 25.36 186 ASP A C 1
ATOM 1492 O O . ASP A 1 186 ? 37.078 -0.679 31.277 1.00 25.36 186 ASP A O 1
ATOM 1496 N N . ASP A 1 187 ? 34.813 -0.825 31.469 1.00 33.97 187 ASP A N 1
ATOM 1497 C CA . ASP A 1 187 ? 34.315 -0.452 30.158 1.00 33.97 187 ASP A CA 1
ATOM 1498 C C . ASP A 1 187 ? 35.024 0.751 29.523 1.00 33.97 187 ASP A C 1
ATOM 1500 O O . ASP A 1 187 ? 35.116 1.842 30.085 1.00 33.97 187 ASP A O 1
ATOM 1504 N N . THR A 1 188 ? 35.429 0.588 28.262 1.00 27.02 188 THR A N 1
ATOM 1505 C CA . THR A 1 188 ? 35.676 1.723 27.365 1.00 27.02 188 THR A CA 1
ATOM 1506 C C . THR A 1 188 ? 34.559 1.789 26.337 1.00 27.02 188 THR A C 1
ATOM 1508 O O . THR A 1 188 ? 34.579 1.145 25.290 1.00 27.02 188 THR A O 1
ATOM 1511 N N . VAL A 1 189 ? 33.564 2.605 26.679 1.00 28.09 189 VAL A N 1
ATOM 1512 C CA . VAL A 1 189 ? 32.581 3.180 25.765 1.00 28.09 189 VAL A CA 1
ATOM 1513 C C . VAL A 1 189 ? 33.341 3.939 24.674 1.00 28.09 189 VAL A C 1
ATOM 1515 O O . VAL A 1 189 ? 33.935 4.986 24.928 1.00 28.09 189 VAL A O 1
ATOM 1518 N N . ILE A 1 190 ? 33.337 3.410 23.451 1.00 27.38 190 ILE A N 1
ATOM 1519 C CA . ILE A 1 190 ? 33.788 4.153 22.273 1.00 27.38 190 ILE A CA 1
ATOM 1520 C C . ILE A 1 190 ? 32.627 5.058 21.856 1.00 27.38 190 ILE A C 1
ATOM 1522 O O . ILE A 1 190 ? 31.687 4.624 21.194 1.00 27.38 190 ILE A O 1
ATOM 1526 N N . ILE A 1 191 ? 32.691 6.318 22.279 1.00 26.22 191 ILE A N 1
ATOM 1527 C CA . ILE A 1 191 ? 31.864 7.399 21.744 1.00 26.22 191 ILE A CA 1
ATOM 1528 C C . ILE A 1 191 ? 32.432 7.735 20.363 1.00 26.22 191 ILE A C 1
ATOM 1530 O O . ILE A 1 191 ? 33.491 8.353 20.259 1.00 26.22 191 ILE A O 1
ATOM 1534 N N . ILE A 1 192 ? 31.751 7.301 19.302 1.00 25.61 192 ILE A N 1
ATOM 1535 C CA . ILE A 1 192 ? 31.978 7.830 17.955 1.00 25.61 192 ILE A CA 1
ATOM 1536 C C . ILE A 1 192 ? 31.083 9.061 17.837 1.00 25.61 192 ILE A C 1
ATOM 1538 O O . ILE A 1 192 ? 29.862 8.958 17.767 1.00 25.61 192 ILE A O 1
ATOM 1542 N N . SER A 1 193 ? 31.719 10.224 17.932 1.00 25.12 193 SER A N 1
ATOM 1543 C CA . SER A 1 193 ? 31.124 11.521 17.643 1.00 25.12 193 SER A CA 1
ATOM 1544 C C . SER A 1 193 ? 31.056 11.666 16.126 1.00 25.12 193 SER A C 1
ATOM 1546 O O . SER A 1 193 ? 32.101 11.806 15.491 1.00 25.12 193 SER A O 1
ATOM 1548 N N . ASP A 1 194 ? 29.853 11.626 15.558 1.00 24.23 194 ASP A N 1
ATOM 1549 C CA . ASP A 1 194 ? 29.635 12.001 14.164 1.00 24.23 194 ASP A CA 1
ATOM 1550 C C . ASP A 1 194 ? 29.768 13.523 14.051 1.00 24.23 194 ASP A C 1
ATOM 1552 O O . ASP A 1 194 ? 29.055 14.295 14.695 1.00 24.23 194 ASP A O 1
ATOM 1556 N N . SER A 1 195 ? 30.784 13.929 13.296 1.00 28.11 195 SER A N 1
ATOM 1557 C CA . SER A 1 195 ? 31.095 15.301 12.929 1.00 28.11 195 SER A CA 1
ATOM 1558 C C . SER A 1 195 ? 30.044 15.859 11.975 1.00 28.11 195 SER A C 1
ATOM 1560 O O . SER A 1 195 ? 29.611 15.178 11.050 1.00 28.11 195 SER A O 1
ATOM 1562 N N . GLU A 1 196 ? 29.680 17.119 12.202 1.00 28.45 196 GLU A N 1
ATOM 1563 C CA . GLU A 1 196 ? 28.914 17.959 11.287 1.00 28.45 196 GLU A CA 1
ATOM 1564 C C . GLU A 1 196 ? 29.604 18.019 9.914 1.00 28.45 196 GLU A C 1
ATOM 1566 O O . GLU A 1 196 ? 30.718 18.531 9.795 1.00 28.45 196 GLU A O 1
ATOM 1571 N N . ASP A 1 197 ? 28.942 17.497 8.879 1.00 27.23 197 ASP A N 1
ATOM 1572 C CA . ASP A 1 197 ? 29.352 17.694 7.490 1.00 27.23 197 ASP A CA 1
ATOM 1573 C C . ASP A 1 197 ? 28.785 19.026 6.981 1.00 27.23 197 ASP A C 1
ATOM 1575 O O . ASP A 1 197 ?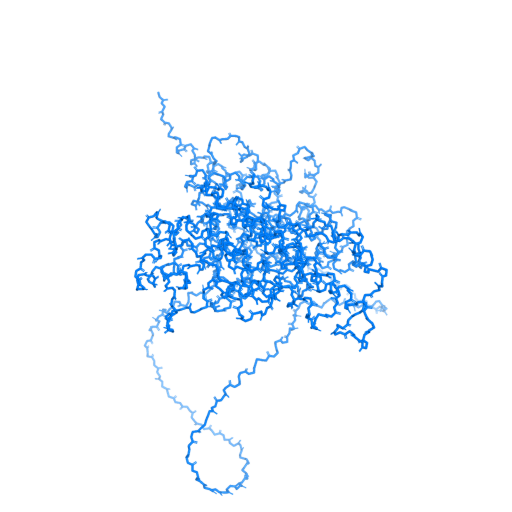 27.606 19.176 6.646 1.00 27.23 197 ASP A O 1
ATOM 1579 N N . ASP A 1 198 ? 29.684 20.002 6.973 1.00 25.14 198 ASP A N 1
ATOM 1580 C CA . ASP A 1 198 ? 29.560 21.361 6.465 1.00 25.14 198 ASP A CA 1
ATOM 1581 C C . ASP A 1 198 ? 29.375 21.333 4.929 1.00 25.14 198 ASP A C 1
ATOM 1583 O O . ASP A 1 198 ? 30.299 21.034 4.167 1.00 25.14 198 ASP A O 1
ATOM 1587 N N . TYR A 1 199 ? 28.156 21.606 4.449 1.00 28.42 199 TYR A N 1
ATOM 1588 C CA . TYR A 1 199 ? 27.847 21.728 3.019 1.00 28.42 199 TYR A CA 1
ATOM 1589 C C . TYR A 1 199 ? 28.405 23.049 2.468 1.00 28.42 199 TYR A C 1
ATOM 1591 O O . TYR A 1 199 ? 27.729 24.077 2.480 1.00 28.42 199 TYR A O 1
ATOM 1599 N N . ASN A 1 200 ? 29.621 23.011 1.922 1.00 26.80 200 ASN A N 1
ATOM 1600 C CA . ASN A 1 200 ? 30.110 24.031 0.994 1.00 26.80 200 ASN A CA 1
ATOM 1601 C C . ASN A 1 200 ? 29.975 23.519 -0.447 1.00 26.80 200 ASN A C 1
ATOM 1603 O O . ASN A 1 200 ? 30.748 22.678 -0.896 1.00 26.80 200 ASN A O 1
ATOM 1607 N N . ASP A 1 201 ? 28.971 24.042 -1.149 1.00 28.77 201 ASP A N 1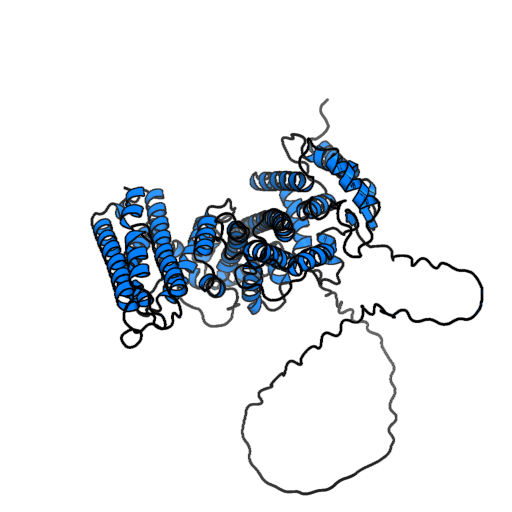
ATOM 1608 C CA . ASP A 1 201 ? 28.703 23.858 -2.579 1.00 28.77 201 ASP A CA 1
ATOM 1609 C C . ASP A 1 201 ? 29.568 24.849 -3.392 1.00 28.77 201 ASP A C 1
ATOM 1611 O O . ASP A 1 201 ? 29.357 26.063 -3.274 1.00 28.77 201 ASP A O 1
ATOM 1615 N N . PRO A 1 202 ? 30.583 24.413 -4.166 1.00 29.17 202 PRO A N 1
ATOM 1616 C CA . PRO A 1 202 ? 31.488 25.326 -4.839 1.00 29.17 202 PRO A CA 1
ATOM 1617 C C . PRO A 1 202 ? 31.123 25.474 -6.319 1.00 29.17 202 PRO A C 1
ATOM 1619 O O . PRO A 1 202 ? 31.956 25.186 -7.163 1.00 29.17 202 PRO A O 1
ATOM 1622 N N . GLU A 1 203 ? 29.922 25.947 -6.665 1.00 30.36 203 GLU A N 1
ATOM 1623 C CA . GLU A 1 203 ? 29.664 26.416 -8.038 1.00 30.36 203 GLU A CA 1
ATOM 1624 C C . GLU A 1 203 ? 28.437 27.335 -8.162 1.00 30.36 203 GLU A C 1
ATOM 1626 O O . GLU A 1 203 ? 27.471 27.043 -8.852 1.00 30.36 203 GLU A O 1
ATOM 1631 N N . TYR A 1 204 ? 28.465 28.504 -7.508 1.00 26.34 204 TYR A N 1
ATOM 1632 C CA . TYR A 1 204 ? 27.632 29.646 -7.920 1.00 26.34 204 TYR A CA 1
ATOM 1633 C C . TYR A 1 204 ? 28.215 30.975 -7.408 1.00 26.34 204 TYR A C 1
ATOM 1635 O O . TYR A 1 204 ? 27.788 31.534 -6.400 1.00 26.34 204 TYR A O 1
ATOM 1643 N N . LYS A 1 205 ? 29.218 31.517 -8.109 1.00 25.39 205 LYS A N 1
ATOM 1644 C CA . LYS A 1 205 ? 29.584 32.941 -8.005 1.00 25.39 205 LYS A CA 1
ATOM 1645 C C . LYS A 1 205 ? 29.148 33.654 -9.280 1.00 25.39 205 LYS A C 1
ATOM 1647 O O . LYS A 1 205 ? 29.934 33.820 -10.203 1.00 25.39 205 LYS A O 1
ATOM 1652 N N . LEU A 1 206 ? 27.890 34.092 -9.314 1.00 29.25 206 LEU A N 1
ATOM 1653 C CA . LEU A 1 206 ? 27.478 35.166 -10.214 1.00 29.25 206 LEU A CA 1
ATOM 1654 C C . LEU A 1 206 ? 27.878 36.497 -9.575 1.00 29.25 206 LEU A C 1
ATOM 1656 O O . LEU A 1 206 ? 27.332 36.912 -8.554 1.00 29.25 206 LEU A O 1
ATOM 1660 N N . SER A 1 207 ? 28.865 37.139 -10.186 1.00 26.48 207 SER A N 1
ATOM 1661 C CA . SER A 1 207 ? 29.268 38.518 -9.947 1.00 26.48 207 SER A CA 1
ATOM 1662 C C . SER A 1 207 ? 28.108 39.471 -10.251 1.00 26.48 207 SER A C 1
ATOM 1664 O O . SER A 1 207 ? 27.780 39.713 -11.412 1.00 26.48 207 SER A O 1
ATOM 1666 N N . PHE A 1 208 ? 27.499 40.028 -9.207 1.00 27.03 208 PHE A N 1
ATOM 1667 C CA . PHE A 1 208 ? 26.797 41.305 -9.291 1.00 27.03 208 PHE A CA 1
ATOM 1668 C C . PHE A 1 208 ? 27.838 42.409 -9.090 1.00 27.03 208 PHE A C 1
ATOM 1670 O O . PHE A 1 208 ? 28.216 42.692 -7.956 1.00 27.03 208 PHE A O 1
ATOM 1677 N N . GLU A 1 209 ? 28.304 43.023 -10.175 1.00 27.44 209 GLU A N 1
ATOM 1678 C CA . GLU A 1 209 ? 28.971 44.324 -10.100 1.00 27.44 209 GLU A CA 1
ATOM 1679 C C . GLU A 1 209 ? 28.017 45.410 -10.598 1.00 27.44 209 GLU A C 1
ATOM 1681 O O . GLU A 1 209 ? 27.495 45.387 -11.713 1.00 27.44 209 GLU A O 1
ATOM 1686 N N . SER A 1 210 ? 27.751 46.332 -9.682 1.00 28.17 210 SER A N 1
ATOM 1687 C CA . SER A 1 210 ? 27.001 47.566 -9.836 1.00 28.17 210 SER A CA 1
ATOM 1688 C C . SER A 1 210 ? 27.638 48.496 -10.867 1.00 28.17 210 SER A C 1
ATOM 1690 O O . SER A 1 210 ? 28.849 48.704 -10.873 1.00 28.17 210 SER A O 1
ATOM 1692 N N . HIS A 1 211 ? 26.791 49.129 -11.678 1.00 27.91 211 HIS A N 1
ATOM 1693 C CA . HIS A 1 211 ? 27.131 50.337 -12.417 1.00 27.91 211 HIS A CA 1
ATOM 1694 C C . HIS A 1 211 ? 27.665 51.426 -11.479 1.00 27.91 211 HIS A C 1
ATOM 1696 O O . HIS A 1 211 ? 26.915 51.907 -10.640 1.00 27.91 211 HIS A O 1
ATOM 1702 N N . GLU A 1 212 ? 28.903 51.863 -11.699 1.00 27.05 212 GLU A N 1
ATOM 1703 C CA . GLU A 1 212 ? 29.329 53.266 -11.630 1.00 27.05 212 GLU A CA 1
ATOM 1704 C C . GLU A 1 212 ? 30.668 53.406 -12.377 1.00 27.05 212 GLU A C 1
ATOM 1706 O O . GLU A 1 212 ? 31.545 52.551 -12.290 1.00 27.05 212 GLU A O 1
ATOM 1711 N N . GLY A 1 213 ? 30.760 54.411 -13.251 1.00 24.02 213 GLY A N 1
ATOM 1712 C CA . GLY A 1 213 ? 31.719 54.432 -14.356 1.00 24.02 213 GLY A CA 1
ATOM 1713 C C . GLY A 1 213 ? 33.116 54.965 -14.039 1.00 24.02 213 GLY A C 1
ATOM 1714 O O . GLY A 1 213 ? 33.325 55.662 -13.055 1.00 24.02 213 GLY A O 1
ATOM 1715 N N . SER A 1 214 ? 34.055 54.727 -14.961 1.00 24.50 214 SER A N 1
ATOM 1716 C CA . SER A 1 214 ? 34.872 55.763 -15.620 1.00 24.50 214 SER A CA 1
ATOM 1717 C C . SER A 1 214 ? 35.871 55.154 -16.614 1.00 24.50 214 SER A C 1
ATOM 1719 O O . SER A 1 214 ? 36.372 54.050 -16.453 1.00 24.50 214 SER A O 1
ATOM 1721 N N . GLN A 1 215 ? 36.096 55.927 -17.672 1.00 24.12 215 GLN A N 1
ATOM 1722 C CA . GLN A 1 215 ? 36.903 55.743 -18.881 1.00 24.12 215 GLN A CA 1
ATOM 1723 C C . GLN A 1 215 ? 38.306 55.118 -18.708 1.00 24.12 215 GLN A C 1
ATOM 1725 O O . GLN A 1 215 ? 39.072 55.549 -17.852 1.00 24.12 215 GLN A O 1
ATOM 1730 N N . SER A 1 216 ? 38.724 54.246 -19.642 1.00 24.06 216 SER A N 1
ATOM 1731 C CA . SER A 1 216 ? 39.743 54.550 -20.682 1.00 24.06 216 SER A CA 1
ATOM 1732 C C . SER A 1 216 ? 40.238 53.295 -21.446 1.00 24.06 216 SER A C 1
ATOM 1734 O O . SER A 1 216 ? 40.564 52.291 -20.833 1.00 24.06 216 SER A O 1
ATOM 1736 N N . THR A 1 217 ? 40.248 53.397 -22.793 1.00 23.98 217 THR A N 1
ATOM 1737 C CA . THR A 1 217 ? 41.197 52.852 -23.816 1.00 23.98 217 THR A CA 1
ATOM 1738 C C . THR A 1 217 ? 41.780 51.430 -23.643 1.00 23.98 217 THR A C 1
ATOM 1740 O O . THR A 1 217 ? 42.348 51.137 -22.608 1.00 23.98 217 THR A O 1
ATOM 1743 N N . SER A 1 218 ? 41.859 50.504 -24.608 1.00 23.23 218 SER A N 1
ATOM 1744 C CA . SER A 1 218 ? 41.792 50.505 -26.079 1.00 23.23 218 SER A CA 1
ATOM 1745 C C . SER A 1 218 ? 41.887 49.046 -26.590 1.00 23.23 218 SER A C 1
ATOM 1747 O O . SER A 1 218 ? 42.616 48.262 -25.997 1.00 23.23 218 SER A O 1
ATOM 1749 N N . ARG A 1 219 ? 41.182 48.739 -27.694 1.00 24.86 219 ARG A N 1
ATOM 1750 C CA . ARG A 1 219 ? 41.443 47.739 -28.768 1.00 24.86 219 ARG A CA 1
ATOM 1751 C C . ARG A 1 219 ? 42.492 46.629 -28.520 1.00 24.86 219 ARG A C 1
ATOM 1753 O O . ARG A 1 219 ? 43.666 46.938 -28.392 1.00 24.86 219 ARG A O 1
ATOM 1760 N N . ASP A 1 220 ? 42.119 45.353 -28.660 1.00 23.64 220 ASP A N 1
ATOM 1761 C CA . ASP A 1 220 ? 42.134 44.643 -29.954 1.00 23.64 220 ASP A CA 1
ATOM 1762 C C . ASP A 1 220 ? 41.541 43.221 -29.862 1.00 23.64 220 ASP A C 1
ATOM 1764 O O . ASP A 1 220 ? 41.356 42.639 -28.798 1.00 23.64 220 ASP A O 1
ATOM 1768 N N . SER A 1 221 ? 41.159 42.731 -31.034 1.00 25.44 221 SER A N 1
ATOM 1769 C CA . SER A 1 221 ? 40.291 41.608 -31.386 1.00 25.44 221 SER A CA 1
ATOM 1770 C C . SER A 1 221 ? 40.791 40.183 -31.103 1.00 25.44 221 SER A C 1
ATOM 1772 O O . SER A 1 221 ? 41.924 39.849 -31.429 1.00 25.44 221 SER A O 1
ATOM 1774 N N . GLY A 1 222 ? 39.834 39.308 -30.760 1.00 24.78 222 GLY A N 1
ATOM 1775 C CA . GLY A 1 222 ? 39.644 38.022 -31.444 1.00 24.78 222 GLY A CA 1
ATOM 1776 C C . GLY A 1 222 ? 40.188 36.768 -30.758 1.00 24.78 222 GLY A C 1
ATOM 1777 O O . GLY A 1 222 ? 41.355 36.447 -30.913 1.00 24.78 222 GLY A O 1
ATOM 1778 N N . GLN A 1 223 ? 39.299 35.995 -30.124 1.00 27.27 223 GLN A N 1
ATOM 1779 C CA . GLN A 1 223 ? 39.033 34.589 -30.469 1.00 27.27 223 GLN A CA 1
ATOM 1780 C C . GLN A 1 223 ? 37.949 34.020 -29.544 1.00 27.27 223 GLN A C 1
ATOM 1782 O O . GLN A 1 223 ? 38.109 33.900 -28.334 1.00 27.27 223 GLN A O 1
ATOM 1787 N N . SER A 1 224 ? 36.818 33.686 -30.157 1.00 29.33 224 SER A N 1
ATOM 1788 C CA . SER A 1 224 ? 35.764 32.846 -29.609 1.00 29.33 224 SER A CA 1
ATOM 1789 C C . SER A 1 224 ? 36.300 31.430 -29.383 1.00 29.33 224 SER A C 1
ATOM 1791 O O . SER A 1 224 ? 36.531 30.705 -30.352 1.00 29.33 224 SER A O 1
ATOM 1793 N N . HIS A 1 225 ? 36.444 31.013 -28.129 1.00 28.14 225 HIS A N 1
ATOM 1794 C CA . HIS A 1 225 ? 36.442 29.595 -27.794 1.00 28.14 225 HIS A CA 1
ATOM 1795 C C . HIS A 1 225 ? 35.042 29.216 -27.329 1.00 28.14 225 HIS A C 1
ATOM 1797 O O . HIS A 1 225 ? 34.640 29.506 -26.204 1.00 28.14 225 HIS A O 1
ATOM 1803 N N . GLY A 1 226 ? 34.295 28.589 -28.241 1.00 27.11 226 GLY A N 1
ATOM 1804 C CA . GLY A 1 226 ? 33.160 27.762 -27.872 1.00 27.11 226 GLY A CA 1
ATOM 1805 C C . GLY A 1 226 ? 33.652 26.671 -26.929 1.00 27.11 226 GLY A C 1
ATOM 1806 O O . GLY A 1 226 ? 34.580 25.930 -27.259 1.00 27.11 226 GLY A O 1
ATOM 1807 N N . GLN A 1 227 ? 33.055 26.607 -25.745 1.00 28.25 227 GLN A N 1
ATOM 1808 C CA . GLN A 1 227 ? 33.166 25.434 -24.895 1.00 28.25 227 GLN A CA 1
ATOM 1809 C C . GLN A 1 227 ? 32.475 24.286 -25.633 1.00 28.25 227 GLN A C 1
ATOM 1811 O O . GLN A 1 227 ? 31.257 24.281 -25.795 1.00 28.25 227 GLN A O 1
ATOM 1816 N N . GLN A 1 228 ? 33.278 23.350 -26.139 1.00 26.28 228 GLN A N 1
ATOM 1817 C CA . GLN A 1 228 ? 32.806 22.026 -26.519 1.00 26.28 228 GLN A CA 1
ATOM 1818 C C . GLN A 1 228 ? 32.154 21.405 -25.278 1.00 26.28 228 GLN A C 1
ATOM 1820 O O . GLN A 1 228 ? 32.844 21.165 -24.288 1.00 26.28 228 GLN A O 1
ATOM 1825 N N . LEU A 1 229 ? 30.836 21.176 -25.319 1.00 32.56 229 LEU A N 1
ATOM 1826 C CA . LEU A 1 229 ? 30.203 20.210 -24.425 1.00 32.56 229 LEU A CA 1
ATOM 1827 C C . LEU A 1 229 ? 30.894 18.864 -24.664 1.00 32.56 229 LEU A C 1
ATOM 1829 O O . LEU A 1 229 ? 31.017 18.434 -25.814 1.00 32.56 229 LEU A O 1
ATOM 1833 N N . GLU A 1 230 ? 31.358 18.213 -23.599 1.00 34.47 230 GLU A N 1
ATOM 1834 C CA . GLU A 1 230 ? 31.800 16.824 -23.698 1.00 34.47 230 GLU A CA 1
ATOM 1835 C C . GLU A 1 230 ? 30.683 15.956 -24.305 1.00 34.47 230 GLU A C 1
ATOM 1837 O O . GLU A 1 230 ? 29.502 16.213 -24.042 1.00 34.47 230 GLU A O 1
ATOM 1842 N N . PRO A 1 231 ? 31.021 14.941 -25.125 1.00 37.84 231 PRO A N 1
ATOM 1843 C CA . PRO A 1 231 ? 30.024 14.068 -25.724 1.00 37.84 231 PRO A CA 1
ATOM 1844 C C . PRO A 1 231 ? 29.250 13.359 -24.613 1.00 37.84 231 PRO A C 1
ATOM 1846 O O . PRO A 1 231 ? 29.796 12.581 -23.833 1.00 37.84 231 PRO A O 1
ATOM 1849 N N . SER A 1 232 ? 27.960 13.662 -24.525 1.00 48.03 232 SER A N 1
ATOM 1850 C CA . SER A 1 232 ? 27.058 13.027 -23.580 1.00 48.03 232 SER A CA 1
ATOM 1851 C C . SER A 1 232 ? 26.953 11.531 -23.873 1.00 48.03 232 SER A C 1
ATOM 1853 O O . SER A 1 232 ? 26.488 11.155 -24.944 1.00 48.03 232 SER A O 1
ATOM 1855 N N . VAL A 1 233 ? 27.354 10.686 -22.924 1.00 57.69 233 VAL A N 1
ATOM 1856 C CA . VAL A 1 233 ? 27.229 9.223 -23.019 1.00 57.69 233 VAL A CA 1
ATOM 1857 C C . VAL A 1 233 ? 25.760 8.811 -22.827 1.00 57.69 233 VAL A C 1
ATOM 1859 O O . VAL A 1 233 ? 25.119 9.293 -21.891 1.00 57.69 233 VAL A O 1
ATOM 1862 N N . GLY A 1 234 ? 25.240 7.913 -23.672 1.00 66.88 234 GLY A N 1
ATOM 1863 C CA . GLY A 1 234 ? 23.905 7.313 -23.537 1.00 66.88 234 GLY A CA 1
ATOM 1864 C C . GLY A 1 234 ? 22.806 7.926 -24.415 1.00 66.88 234 GLY A C 1
ATOM 1865 O O . GLY A 1 234 ? 23.013 8.915 -25.120 1.00 66.88 234 GLY A O 1
ATOM 1866 N N . ILE A 1 235 ? 21.616 7.316 -24.363 1.00 71.69 235 ILE A N 1
ATOM 1867 C CA . ILE A 1 235 ? 20.440 7.736 -25.138 1.00 71.69 235 ILE A CA 1
ATOM 1868 C C . ILE A 1 235 ? 19.717 8.856 -24.382 1.00 71.69 235 ILE A C 1
ATOM 1870 O O . ILE A 1 235 ? 19.455 8.762 -23.179 1.00 71.69 235 ILE A O 1
ATOM 1874 N N . ARG A 1 236 ? 19.367 9.922 -25.097 1.00 72.88 236 ARG A N 1
ATOM 1875 C CA . ARG A 1 236 ? 18.598 11.064 -24.601 1.00 72.88 236 ARG A CA 1
ATOM 1876 C C . ARG A 1 236 ? 17.310 11.232 -25.389 1.00 72.88 236 ARG A C 1
ATOM 1878 O O . ARG A 1 236 ? 17.219 10.824 -26.540 1.00 72.88 236 ARG A O 1
ATOM 1885 N N . VAL A 1 237 ? 16.319 11.823 -24.741 1.00 72.50 237 VAL A N 1
ATOM 1886 C CA . VAL A 1 237 ? 15.011 12.160 -25.299 1.00 72.50 237 VAL A CA 1
ATOM 1887 C C . VAL A 1 237 ? 14.710 13.585 -24.870 1.00 72.50 237 VAL A C 1
ATOM 1889 O O . VAL A 1 237 ? 14.551 13.842 -23.668 1.00 72.50 237 VAL A O 1
ATOM 1892 N N . PHE A 1 238 ? 14.665 14.494 -25.845 1.00 70.25 238 PHE A N 1
ATOM 1893 C CA . PHE A 1 238 ? 14.544 15.936 -25.620 1.00 70.25 238 PHE A CA 1
ATOM 1894 C C . PHE A 1 238 ? 15.602 16.464 -24.637 1.00 70.25 238 PHE A C 1
ATOM 1896 O O . PHE A 1 238 ? 15.269 17.045 -23.606 1.00 70.25 238 PHE A O 1
ATOM 1903 N N . ASP A 1 239 ? 16.880 16.201 -24.931 1.00 67.00 239 ASP A N 1
ATOM 1904 C CA . ASP A 1 239 ? 18.067 16.609 -24.154 1.00 67.00 239 ASP A CA 1
ATOM 1905 C C . ASP A 1 239 ? 18.270 15.922 -22.792 1.00 67.00 239 ASP A C 1
ATOM 1907 O O . ASP A 1 239 ? 19.340 16.046 -22.181 1.00 67.00 239 ASP A O 1
ATOM 1911 N N . GLU A 1 240 ? 17.307 15.124 -22.336 1.00 72.56 240 GLU A N 1
ATOM 1912 C CA . GLU A 1 240 ? 17.365 14.419 -21.057 1.00 72.56 240 GLU A CA 1
ATOM 1913 C C . GLU A 1 240 ? 17.635 12.927 -21.240 1.00 72.56 240 GLU A C 1
ATOM 1915 O O . GLU A 1 240 ? 16.992 12.290 -22.075 1.00 72.56 240 GLU A O 1
ATOM 1920 N N . PRO A 1 241 ? 18.516 12.318 -20.435 1.00 76.50 241 PRO A N 1
ATOM 1921 C CA . PRO A 1 241 ? 18.803 10.894 -20.550 1.00 76.50 241 PRO A CA 1
ATOM 1922 C C . PRO A 1 241 ? 17.599 10.032 -20.145 1.00 76.50 241 PRO A C 1
ATOM 1924 O O . PRO A 1 241 ? 16.704 10.464 -19.403 1.00 76.50 241 PRO A O 1
ATOM 1927 N N . LEU A 1 242 ? 17.597 8.789 -20.629 1.00 79.19 242 LEU A N 1
ATOM 1928 C CA . LEU A 1 242 ? 16.603 7.793 -20.239 1.00 79.19 242 LEU A CA 1
ATOM 1929 C C . LEU A 1 242 ? 16.596 7.570 -18.721 1.00 79.19 242 LEU A C 1
ATOM 1931 O O . LEU A 1 242 ? 17.610 7.730 -18.041 1.00 79.19 242 LEU A O 1
ATOM 1935 N N . LEU A 1 243 ? 15.459 7.132 -18.179 1.00 81.00 243 LEU A N 1
ATOM 1936 C CA . LEU A 1 243 ? 15.304 6.839 -16.752 1.00 81.00 243 LEU A CA 1
ATOM 1937 C C . LEU A 1 243 ? 16.354 5.824 -16.259 1.00 81.00 243 LEU A C 1
ATOM 1939 O O . LEU A 1 243 ? 16.969 6.010 -15.210 1.00 81.00 243 LEU A O 1
ATOM 1943 N N . ARG A 1 244 ? 16.632 4.786 -17.059 1.00 80.69 244 ARG A N 1
ATOM 1944 C CA . ARG A 1 244 ? 17.691 3.799 -16.771 1.00 80.69 244 ARG A CA 1
ATOM 1945 C C . ARG A 1 244 ? 19.076 4.430 -16.670 1.00 80.69 244 ARG A C 1
ATOM 1947 O O . ARG A 1 244 ? 19.900 4.010 -15.864 1.00 80.69 244 ARG A O 1
ATOM 1954 N N . ASP A 1 245 ? 19.319 5.426 -17.511 1.00 75.25 245 ASP A N 1
ATOM 1955 C CA . ASP A 1 245 ? 20.600 6.082 -17.646 1.00 75.25 245 ASP A CA 1
ATOM 1956 C C . ASP A 1 245 ? 20.754 7.065 -16.485 1.00 75.25 245 ASP A C 1
ATOM 1958 O O . ASP A 1 245 ? 21.816 7.120 -15.888 1.00 75.25 245 ASP A O 1
ATOM 1962 N N . GLN A 1 246 ? 19.681 7.711 -16.017 1.00 75.19 246 GLN A N 1
ATOM 1963 C CA . GLN A 1 246 ? 19.701 8.479 -14.762 1.00 75.19 246 GLN A CA 1
ATOM 1964 C C . GLN A 1 246 ? 20.051 7.627 -13.534 1.00 75.19 246 GLN A C 1
ATOM 1966 O O . GLN A 1 246 ? 20.756 8.095 -12.634 1.00 75.19 246 GLN A O 1
ATOM 1971 N N . PHE A 1 247 ? 19.613 6.365 -13.503 1.00 72.25 247 PHE A N 1
ATOM 1972 C CA . PHE A 1 247 ? 19.995 5.424 -12.447 1.00 72.25 247 PHE A CA 1
ATOM 1973 C C . PHE A 1 247 ? 21.458 4.945 -12.551 1.00 72.25 247 PHE A C 1
ATOM 1975 O O . PHE A 1 247 ? 22.024 4.503 -11.548 1.00 72.25 247 PHE A O 1
ATOM 1982 N N . ARG A 1 248 ? 22.093 5.062 -13.730 1.00 65.62 248 ARG A N 1
ATOM 1983 C CA . ARG A 1 248 ? 23.463 4.584 -14.015 1.00 65.62 248 ARG A CA 1
ATOM 1984 C C . ARG A 1 248 ? 24.529 5.691 -14.069 1.00 65.62 248 ARG A C 1
ATOM 1986 O O . ARG A 1 248 ? 25.580 5.553 -13.451 1.00 65.62 248 ARG A O 1
ATOM 1993 N N . ILE A 1 249 ? 24.263 6.786 -14.781 1.00 51.84 249 ILE A N 1
ATOM 1994 C CA . ILE A 1 249 ? 25.210 7.842 -15.188 1.00 51.84 249 ILE A CA 1
ATOM 1995 C C . ILE A 1 249 ? 25.680 8.704 -14.006 1.00 51.84 249 ILE A C 1
ATOM 1997 O O . ILE A 1 249 ? 26.817 9.165 -13.993 1.00 51.84 249 ILE A O 1
ATOM 2001 N N . ASN A 1 250 ? 24.869 8.872 -12.961 1.00 48.62 250 ASN A N 1
ATOM 2002 C CA . ASN A 1 250 ? 25.185 9.786 -11.856 1.00 48.62 250 ASN A CA 1
ATOM 2003 C C . ASN A 1 250 ? 26.115 9.185 -10.785 1.00 48.62 250 ASN A C 1
ATOM 2005 O O . ASN A 1 250 ? 25.848 9.362 -9.600 1.00 48.62 250 ASN A O 1
ATOM 2009 N N . GLU A 1 251 ? 27.150 8.414 -11.135 1.00 51.47 251 GLU A N 1
ATOM 2010 C CA . GLU A 1 251 ? 27.998 7.701 -10.150 1.00 51.47 251 GLU A CA 1
ATOM 2011 C C . GLU A 1 251 ? 27.173 6.822 -9.167 1.00 51.47 251 GLU A C 1
ATOM 2013 O O . GLU A 1 251 ? 27.574 6.570 -8.027 1.00 51.47 251 GLU A O 1
ATOM 2018 N N . GLY A 1 252 ? 25.965 6.400 -9.569 1.00 52.78 252 GLY A N 1
ATOM 2019 C CA . GLY A 1 252 ? 24.989 5.728 -8.704 1.00 52.78 252 GLY A CA 1
ATOM 2020 C C . GLY A 1 252 ? 24.348 6.610 -7.615 1.00 52.78 252 GLY A C 1
ATOM 2021 O O . GLY A 1 252 ? 23.962 6.077 -6.569 1.00 52.78 252 GLY A O 1
ATOM 2022 N N . LYS A 1 253 ? 24.262 7.939 -7.794 1.00 59.69 253 LYS A N 1
ATOM 2023 C CA . LYS A 1 253 ? 23.703 8.905 -6.818 1.00 59.69 253 LYS A CA 1
ATOM 2024 C C . LYS A 1 253 ? 22.173 9.003 -6.798 1.00 59.69 253 LYS A C 1
ATOM 2026 O O . LYS A 1 253 ? 21.659 9.454 -5.774 1.00 59.69 253 LYS A O 1
ATOM 2031 N N . PHE A 1 254 ? 21.486 8.621 -7.876 1.00 74.44 254 PHE A N 1
ATOM 2032 C CA . PHE A 1 254 ? 20.022 8.623 -7.978 1.00 74.44 254 PHE A CA 1
ATOM 2033 C C . PHE A 1 254 ? 19.507 7.191 -8.160 1.00 74.44 254 PHE A C 1
ATOM 2035 O O . PHE A 1 254 ? 20.065 6.435 -8.955 1.00 74.44 254 PHE A O 1
ATOM 2042 N N . CYS A 1 255 ? 18.478 6.795 -7.414 1.00 83.69 255 CYS A N 1
ATOM 2043 C CA . CYS A 1 255 ? 17.904 5.451 -7.465 1.00 83.69 255 CYS A CA 1
ATOM 2044 C C . CYS A 1 255 ? 16.371 5.466 -7.454 1.00 83.69 255 CYS A C 1
ATOM 2046 O O . CYS A 1 255 ? 15.734 6.485 -7.199 1.00 83.69 255 CYS A O 1
ATOM 2048 N N . MET A 1 256 ? 15.766 4.301 -7.685 1.00 90.31 256 MET A N 1
ATOM 2049 C CA . MET A 1 256 ? 14.311 4.124 -7.678 1.00 90.31 256 MET A CA 1
ATOM 2050 C C . MET A 1 256 ? 13.639 4.622 -6.383 1.00 90.31 256 MET A C 1
ATOM 2052 O O . MET A 1 256 ? 12.519 5.122 -6.416 1.00 90.31 256 MET A O 1
ATOM 2056 N N . TRP A 1 257 ? 14.319 4.545 -5.237 1.00 92.56 257 TRP A N 1
ATOM 2057 C CA . TRP A 1 257 ? 13.787 5.077 -3.979 1.00 92.56 257 TRP A CA 1
ATOM 2058 C C . TRP A 1 257 ? 13.750 6.600 -3.924 1.00 92.56 257 TRP A C 1
ATOM 2060 O O . TRP A 1 257 ? 12.831 7.148 -3.319 1.00 92.56 257 TRP A O 1
ATOM 2070 N N . ASP A 1 258 ? 14.688 7.280 -4.584 1.00 91.25 258 ASP A N 1
ATOM 2071 C CA . ASP A 1 258 ? 14.635 8.734 -4.728 1.00 91.25 258 ASP A CA 1
ATOM 2072 C C . ASP A 1 258 ? 13.427 9.136 -5.590 1.00 91.25 258 ASP A C 1
ATOM 2074 O O . ASP A 1 258 ? 12.717 10.073 -5.236 1.00 91.25 258 ASP A O 1
ATOM 2078 N N . LEU A 1 259 ? 13.123 8.374 -6.651 1.00 92.88 259 LEU A N 1
ATOM 2079 C CA . LEU A 1 259 ? 11.924 8.573 -7.477 1.00 92.88 259 LEU A CA 1
ATOM 2080 C C . LEU A 1 259 ? 10.627 8.374 -6.676 1.00 92.88 259 LEU A C 1
ATOM 2082 O O . LEU A 1 259 ? 9.725 9.210 -6.743 1.00 92.88 259 LEU A O 1
ATOM 2086 N N . ILE A 1 260 ? 10.540 7.299 -5.884 1.00 95.38 260 ILE A N 1
ATOM 2087 C CA . ILE A 1 260 ? 9.398 7.036 -4.989 1.00 95.38 260 ILE A CA 1
ATOM 2088 C C . ILE A 1 260 ? 9.222 8.195 -3.999 1.00 95.38 260 ILE A C 1
ATOM 2090 O O . ILE A 1 260 ? 8.124 8.732 -3.853 1.00 95.38 260 ILE A O 1
ATOM 2094 N N . ASN A 1 261 ? 10.313 8.614 -3.354 1.00 94.75 261 ASN A N 1
ATOM 2095 C CA . ASN A 1 261 ? 10.303 9.700 -2.381 1.00 94.75 261 ASN A CA 1
ATOM 2096 C C . ASN A 1 261 ? 9.875 11.035 -3.017 1.00 94.75 261 ASN A C 1
ATOM 2098 O O . ASN A 1 261 ? 9.038 11.748 -2.466 1.00 94.75 261 ASN A O 1
ATOM 2102 N N . TRP A 1 262 ? 10.405 11.353 -4.202 1.00 94.25 262 TRP A N 1
ATOM 2103 C CA . TRP A 1 262 ? 10.048 12.546 -4.972 1.00 94.25 262 TRP A CA 1
ATOM 2104 C C . TRP A 1 262 ? 8.572 12.550 -5.389 1.00 94.25 262 TRP A C 1
ATOM 2106 O O . TRP A 1 262 ? 7.889 13.561 -5.235 1.00 94.25 262 TRP A O 1
ATOM 2116 N N . THR A 1 263 ? 8.045 11.404 -5.825 1.00 95.38 263 THR A N 1
ATOM 2117 C CA . THR A 1 263 ? 6.637 11.258 -6.229 1.00 95.38 263 THR A CA 1
ATOM 2118 C C . THR A 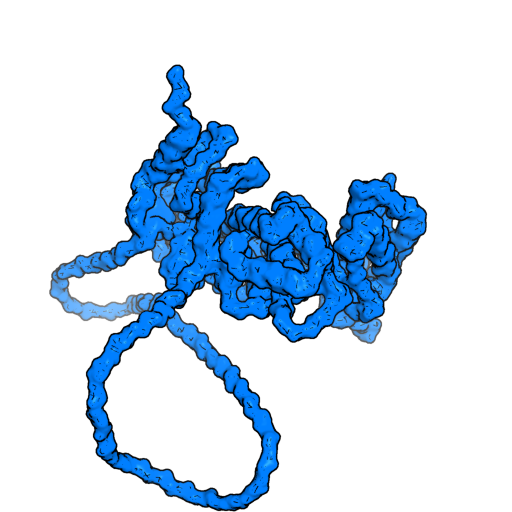1 263 ? 5.686 11.606 -5.086 1.00 95.38 263 THR A C 1
ATOM 2120 O O . THR A 1 263 ? 4.791 12.437 -5.244 1.00 95.38 263 THR A O 1
ATOM 2123 N N . PHE A 1 264 ? 5.902 11.017 -3.908 1.00 95.56 264 PHE A N 1
ATOM 2124 C CA . PHE A 1 264 ? 5.055 11.267 -2.739 1.00 95.56 264 PHE A CA 1
ATOM 2125 C C . PHE A 1 264 ? 5.290 12.644 -2.107 1.00 95.56 264 PHE A C 1
ATOM 2127 O O . PHE A 1 264 ? 4.382 13.230 -1.520 1.00 95.56 264 PHE A O 1
ATOM 2134 N N . TYR A 1 265 ? 6.484 13.212 -2.266 1.00 93.88 265 TYR A N 1
ATOM 2135 C CA . TYR A 1 265 ? 6.742 14.607 -1.922 1.00 93.88 265 TYR A CA 1
ATOM 2136 C C . TYR A 1 265 ? 5.898 15.569 -2.772 1.00 93.88 265 TYR A C 1
ATOM 2138 O O . TYR A 1 265 ? 5.263 16.480 -2.232 1.00 93.88 265 TYR A O 1
ATOM 2146 N N . CYS A 1 266 ? 5.849 15.347 -4.089 1.00 92.06 266 CYS A N 1
ATOM 2147 C CA . CYS A 1 266 ? 5.042 16.135 -5.016 1.00 92.06 266 CYS A CA 1
ATOM 2148 C C . CYS A 1 266 ? 3.536 16.001 -4.740 1.00 92.06 266 CYS A C 1
ATOM 2150 O O . CYS A 1 266 ? 2.858 17.031 -4.723 1.00 92.06 266 CYS A O 1
ATOM 2152 N N . SER A 1 267 ? 3.030 14.799 -4.419 1.00 92.44 267 SER A N 1
ATOM 2153 C CA . SER A 1 267 ? 1.618 14.608 -4.027 1.00 92.44 267 SER A CA 1
ATOM 2154 C C . SER A 1 267 ? 1.253 15.451 -2.799 1.00 92.44 267 SER A C 1
ATOM 2156 O O . SER A 1 267 ? 0.214 16.117 -2.762 1.00 92.44 267 SER A O 1
ATOM 2158 N N . GLY A 1 268 ? 2.153 15.491 -1.811 1.00 90.44 268 GLY A N 1
ATOM 2159 C CA . GLY A 1 268 ? 1.989 16.287 -0.600 1.00 90.44 268 GLY A CA 1
ATOM 2160 C C . GLY A 1 268 ? 2.010 17.788 -0.867 1.00 90.44 268 GLY A C 1
ATOM 2161 O O . GLY A 1 268 ? 1.147 18.524 -0.386 1.00 90.44 268 GLY A O 1
ATOM 2162 N N . LEU A 1 269 ? 2.974 18.269 -1.657 1.00 87.88 269 LEU A N 1
ATOM 2163 C CA . LEU A 1 269 ? 3.049 19.687 -2.016 1.00 87.88 269 LEU A CA 1
ATOM 2164 C C . LEU A 1 269 ? 1.830 20.157 -2.808 1.00 87.88 269 LEU A C 1
ATOM 2166 O O . LEU A 1 269 ? 1.290 21.223 -2.498 1.00 87.88 269 LEU A O 1
ATOM 2170 N N . SER A 1 270 ? 1.400 19.363 -3.788 1.00 87.12 270 SER A N 1
ATOM 2171 C CA . SER A 1 270 ? 0.187 19.617 -4.558 1.00 87.12 270 SER A CA 1
ATOM 2172 C C . SER A 1 270 ? -1.025 19.708 -3.626 1.00 87.12 270 SER A C 1
ATOM 2174 O O . SER A 1 270 ? -1.679 20.744 -3.559 1.00 87.12 270 SER A O 1
ATOM 2176 N N . THR A 1 271 ? -1.222 18.717 -2.753 1.00 86.12 271 THR A N 1
ATOM 2177 C CA . THR A 1 271 ? -2.352 18.694 -1.808 1.00 86.12 271 THR A CA 1
ATOM 2178 C C . THR A 1 271 ? -2.357 19.890 -0.845 1.00 86.12 271 THR A C 1
ATOM 2180 O O . THR A 1 271 ? -3.386 20.536 -0.657 1.00 86.12 271 THR A O 1
ATOM 2183 N N . PHE A 1 272 ? -1.220 20.216 -0.218 1.00 78.38 272 PHE A N 1
ATOM 2184 C CA . PHE A 1 272 ? -1.185 21.203 0.871 1.00 78.38 272 PHE A CA 1
ATOM 2185 C C . PHE A 1 272 ? -1.014 22.655 0.424 1.00 78.38 272 PHE A C 1
ATOM 2187 O O . PHE A 1 272 ? -1.419 23.571 1.145 1.00 78.38 272 PHE A O 1
ATOM 2194 N N . ARG A 1 273 ? -0.334 22.899 -0.699 1.00 70.69 273 ARG A N 1
ATOM 2195 C CA . ARG A 1 273 ? 0.031 24.261 -1.127 1.00 70.69 273 ARG A CA 1
ATOM 2196 C C . ARG A 1 273 ? -0.657 24.684 -2.412 1.00 70.69 273 ARG A C 1
ATOM 2198 O O . ARG A 1 273 ? -0.893 25.880 -2.595 1.00 70.69 273 ARG A O 1
ATOM 2205 N N . HIS A 1 274 ? -0.971 23.731 -3.281 1.00 65.94 274 HIS A N 1
ATOM 2206 C CA . HIS A 1 274 ? -1.483 23.994 -4.618 1.00 65.94 274 HIS A CA 1
ATOM 2207 C C . HIS A 1 274 ? -2.578 22.987 -4.991 1.00 65.94 274 HIS A C 1
ATOM 2209 O O . HIS A 1 274 ? -2.376 22.253 -5.953 1.00 65.94 274 HIS A O 1
ATOM 2215 N N . PRO A 1 275 ? -3.738 22.960 -4.295 1.00 61.16 275 PRO A N 1
ATOM 2216 C CA . PRO A 1 275 ? -4.798 21.958 -4.503 1.00 61.16 275 PRO A CA 1
ATOM 2217 C C . PRO A 1 275 ? -5.524 22.087 -5.860 1.00 61.16 275 PRO A C 1
ATOM 2219 O O . PRO A 1 275 ? -6.678 21.703 -6.011 1.00 61.16 275 PRO A O 1
ATOM 2222 N N . ARG A 1 276 ? -4.872 22.686 -6.859 1.00 62.72 276 ARG A N 1
ATOM 2223 C CA . ARG A 1 276 ? -5.312 22.757 -8.245 1.00 62.72 276 ARG A CA 1
ATOM 2224 C C . ARG A 1 276 ? -4.596 21.655 -9.021 1.00 62.72 276 ARG A C 1
ATOM 2226 O O . ARG A 1 276 ? -3.366 21.601 -8.993 1.00 62.72 276 ARG A O 1
ATOM 2233 N N . LYS A 1 277 ? -5.361 20.881 -9.794 1.00 66.25 277 LYS A N 1
ATOM 2234 C CA . LYS A 1 277 ? -4.845 19.887 -10.754 1.00 66.25 277 LYS A CA 1
ATOM 2235 C C . LYS A 1 277 ? -3.954 20.500 -11.854 1.00 66.25 277 LYS A C 1
ATOM 2237 O O . LYS A 1 277 ? -3.308 19.785 -12.598 1.00 66.25 277 LYS A O 1
ATOM 2242 N N . ASP A 1 278 ? -3.839 21.826 -11.907 1.00 67.25 278 ASP A N 1
ATOM 2243 C CA . ASP A 1 278 ? -2.980 22.544 -12.858 1.00 67.25 278 ASP A CA 1
ATOM 2244 C C . ASP A 1 278 ? -1.581 22.891 -12.296 1.00 67.25 278 ASP A C 1
ATOM 2246 O O . ASP A 1 278 ? -0.870 23.710 -12.882 1.00 67.25 278 ASP A O 1
ATOM 2250 N N . SER A 1 279 ? -1.188 22.371 -11.123 1.00 80.69 279 SER A N 1
ATOM 2251 C CA . SER A 1 279 ? 0.148 22.636 -10.559 1.00 80.69 279 SER A CA 1
ATOM 2252 C C . SER A 1 279 ? 1.232 21.755 -11.183 1.00 80.69 279 SER A C 1
ATOM 2254 O O . SER A 1 279 ? 0.977 20.613 -11.573 1.00 80.69 279 SER A O 1
ATOM 2256 N N . ASN A 1 280 ? 2.477 22.245 -11.212 1.00 84.94 280 ASN A N 1
ATOM 2257 C CA . ASN A 1 280 ? 3.600 21.427 -11.667 1.00 84.94 280 ASN A CA 1
ATOM 2258 C C . ASN A 1 280 ? 3.789 20.208 -10.755 1.00 84.94 280 ASN A C 1
ATOM 2260 O O . ASN A 1 280 ? 4.092 19.117 -11.227 1.00 84.94 280 ASN A O 1
ATOM 2264 N N . CYS A 1 281 ? 3.583 20.384 -9.445 1.00 87.38 281 CYS A N 1
ATOM 2265 C CA . CYS A 1 281 ? 3.644 19.287 -8.481 1.00 87.38 281 CYS A CA 1
ATOM 2266 C C . CYS A 1 281 ? 2.625 18.179 -8.794 1.00 87.38 281 CYS A C 1
ATOM 2268 O O . CYS A 1 281 ? 3.000 17.010 -8.743 1.00 87.38 281 CYS A O 1
ATOM 2270 N N . HIS A 1 282 ? 1.385 18.535 -9.152 1.00 87.94 282 HIS A N 1
ATOM 2271 C CA . HIS A 1 282 ? 0.354 17.571 -9.548 1.00 87.94 282 HIS A CA 1
ATOM 2272 C C . HIS A 1 282 ? 0.776 16.776 -10.782 1.00 87.94 282 HIS A C 1
ATOM 2274 O O . HIS A 1 282 ? 0.808 15.550 -10.749 1.00 87.94 282 HIS A O 1
ATOM 2280 N N . ALA A 1 283 ? 1.168 17.461 -11.858 1.00 86.50 283 ALA A N 1
ATOM 2281 C CA . ALA A 1 283 ? 1.497 16.778 -13.106 1.00 86.50 283 ALA A CA 1
ATOM 2282 C C . ALA A 1 283 ? 2.779 15.922 -12.995 1.00 86.50 283 ALA A C 1
ATOM 2284 O O . ALA A 1 283 ? 2.847 14.845 -13.588 1.00 86.50 283 ALA A O 1
ATOM 2285 N N . ILE A 1 284 ? 3.764 16.341 -12.186 1.00 89.75 284 ILE A N 1
ATOM 2286 C CA . ILE A 1 284 ? 4.932 15.512 -11.832 1.00 89.75 284 ILE A CA 1
ATOM 2287 C C . ILE A 1 284 ? 4.490 14.265 -11.052 1.00 89.75 284 ILE A C 1
ATOM 2289 O O . ILE A 1 284 ? 4.885 13.151 -11.396 1.00 89.75 284 ILE A O 1
ATOM 2293 N N . TYR A 1 285 ? 3.655 14.431 -10.020 1.00 92.69 285 TYR A N 1
ATOM 2294 C CA . TYR A 1 285 ? 3.117 13.311 -9.245 1.00 92.69 285 TYR A CA 1
ATOM 2295 C C . TYR A 1 285 ? 2.350 12.323 -10.135 1.00 92.69 285 TYR A C 1
ATOM 2297 O O . TYR A 1 285 ? 2.578 11.117 -10.050 1.00 92.69 285 TYR A O 1
ATOM 2305 N N . GLN A 1 286 ? 1.478 12.814 -11.012 1.00 90.62 286 GLN A N 1
ATOM 2306 C CA . GLN A 1 286 ? 0.652 11.983 -11.879 1.00 90.62 286 GLN A CA 1
ATOM 2307 C C . GLN A 1 286 ? 1.508 11.139 -12.839 1.00 90.62 286 GLN A C 1
ATOM 2309 O O . GLN A 1 286 ? 1.325 9.926 -12.930 1.00 90.62 286 GLN A O 1
ATOM 2314 N N . ALA A 1 287 ? 2.496 11.744 -13.506 1.00 89.25 287 ALA A N 1
ATOM 2315 C CA . ALA A 1 287 ? 3.375 11.023 -14.431 1.00 89.25 287 ALA A CA 1
ATOM 2316 C C . ALA A 1 287 ? 4.218 9.947 -13.717 1.00 89.25 287 ALA A C 1
ATOM 2318 O O . ALA A 1 287 ? 4.291 8.789 -14.152 1.00 89.25 287 ALA A O 1
ATOM 2319 N N . HIS A 1 288 ? 4.817 10.301 -12.574 1.00 92.75 288 HIS A N 1
ATOM 2320 C CA . HIS A 1 288 ? 5.636 9.355 -11.817 1.00 92.75 288 HIS A CA 1
ATOM 2321 C C . HIS A 1 288 ? 4.803 8.258 -11.157 1.00 92.75 288 HIS A C 1
ATOM 2323 O O . HIS A 1 288 ? 5.203 7.098 -11.198 1.00 92.75 288 HIS A O 1
ATOM 2329 N N . SER A 1 289 ? 3.630 8.567 -10.601 1.00 95.00 289 SER A N 1
ATOM 2330 C CA . SER A 1 289 ? 2.768 7.572 -9.947 1.00 95.00 289 SER A CA 1
ATOM 2331 C C . SER A 1 289 ? 2.247 6.508 -10.918 1.00 95.00 289 SER A C 1
ATOM 2333 O O . SER A 1 289 ? 2.234 5.328 -10.557 1.00 95.00 289 SER A O 1
ATOM 2335 N N . HIS A 1 290 ? 1.905 6.869 -12.160 1.00 92.00 290 HIS A N 1
ATOM 2336 C CA . HIS A 1 290 ? 1.542 5.898 -13.199 1.00 92.00 290 HIS A CA 1
ATOM 2337 C C . HIS A 1 290 ? 2.713 4.981 -13.561 1.00 92.00 290 HIS A C 1
ATOM 2339 O O . HIS A 1 290 ? 2.559 3.758 -13.605 1.00 92.00 290 HIS A O 1
ATOM 2345 N N . THR A 1 291 ? 3.902 5.556 -13.756 1.00 92.75 291 THR A N 1
ATOM 2346 C CA . THR A 1 291 ? 5.104 4.778 -14.085 1.00 92.75 291 THR A CA 1
ATOM 2347 C C . THR A 1 291 ? 5.501 3.852 -12.935 1.00 92.75 291 THR A C 1
ATOM 2349 O O . THR A 1 291 ? 5.759 2.669 -13.149 1.00 92.75 291 THR A O 1
ATOM 2352 N N . LEU A 1 292 ? 5.484 4.350 -11.695 1.00 96.00 292 LEU A N 1
ATOM 2353 C CA . LEU A 1 292 ? 5.721 3.538 -10.503 1.00 96.00 292 LEU A CA 1
ATOM 2354 C C . LEU A 1 292 ? 4.685 2.419 -10.379 1.00 96.00 292 LEU A C 1
ATOM 2356 O O . LEU A 1 292 ? 5.065 1.287 -10.100 1.00 96.00 292 LEU A O 1
ATOM 2360 N N . SER A 1 293 ? 3.403 2.701 -10.621 1.00 95.44 293 SER A N 1
ATOM 2361 C CA . SER A 1 293 ? 2.343 1.688 -10.567 1.00 95.44 293 SER A CA 1
ATOM 2362 C C . SER A 1 293 ? 2.613 0.533 -11.531 1.00 95.44 293 SER A C 1
ATOM 2364 O O . SER A 1 293 ? 2.558 -0.619 -11.104 1.00 95.44 293 SER A O 1
ATOM 2366 N N . PHE A 1 294 ? 2.995 0.837 -12.777 1.00 94.81 294 PHE A N 1
ATOM 2367 C CA . PHE A 1 294 ? 3.401 -0.169 -13.761 1.00 94.81 294 PHE A CA 1
ATOM 2368 C C . PHE A 1 294 ? 4.621 -0.976 -13.293 1.00 94.81 294 PHE A C 1
ATOM 2370 O O . PHE A 1 294 ? 4.616 -2.205 -13.338 1.00 94.81 294 PHE A O 1
ATOM 2377 N N . ILE A 1 295 ? 5.668 -0.303 -12.802 1.00 95.62 295 ILE A N 1
ATOM 2378 C CA . ILE A 1 295 ? 6.878 -0.985 -12.325 1.00 95.62 295 ILE A CA 1
ATOM 2379 C C . ILE A 1 295 ? 6.540 -1.930 -11.162 1.00 95.62 295 ILE A C 1
ATOM 2381 O O . ILE A 1 295 ? 7.003 -3.071 -11.137 1.00 95.62 295 ILE A O 1
ATOM 2385 N N . PHE A 1 296 ? 5.709 -1.488 -10.216 1.00 96.94 296 PHE A N 1
ATOM 2386 C CA . PHE A 1 296 ? 5.293 -2.311 -9.083 1.00 96.94 296 PHE A CA 1
ATOM 2387 C C . PHE A 1 296 ? 4.370 -3.468 -9.485 1.00 96.94 296 PHE A C 1
ATOM 2389 O O . PHE A 1 296 ? 4.478 -4.516 -8.856 1.00 96.94 296 PHE A O 1
ATOM 2396 N N . ASP A 1 297 ? 3.564 -3.354 -10.547 1.00 95.56 297 ASP A N 1
ATOM 2397 C CA . ASP A 1 297 ? 2.813 -4.494 -11.105 1.00 95.56 297 ASP A CA 1
ATOM 2398 C C . ASP A 1 297 ? 3.755 -5.611 -11.581 1.00 95.56 297 ASP A C 1
ATOM 2400 O O . ASP A 1 297 ? 3.568 -6.783 -11.248 1.00 95.56 297 ASP A O 1
ATOM 2404 N N . VAL A 1 298 ? 4.827 -5.250 -12.296 1.00 95.69 298 VAL A N 1
ATOM 2405 C CA . VAL A 1 298 ? 5.830 -6.219 -12.772 1.00 95.69 298 VAL A CA 1
ATOM 2406 C C . VAL A 1 298 ? 6.611 -6.835 -11.606 1.00 95.69 298 VAL A C 1
ATOM 2408 O O . VAL A 1 298 ? 6.848 -8.047 -11.591 1.00 95.69 298 VAL A O 1
ATOM 2411 N N . ILE A 1 299 ? 7.008 -6.031 -10.610 1.00 97.38 299 ILE A N 1
ATOM 2412 C CA . ILE A 1 299 ? 7.703 -6.529 -9.408 1.00 97.38 299 ILE A CA 1
ATOM 2413 C C . ILE A 1 299 ? 6.796 -7.475 -8.614 1.00 97.38 299 ILE A C 1
ATOM 2415 O O . ILE A 1 299 ? 7.263 -8.505 -8.128 1.00 97.38 299 ILE A O 1
ATOM 2419 N N . GLU A 1 300 ? 5.514 -7.144 -8.483 1.00 97.00 300 GLU A N 1
ATOM 2420 C CA . GLU A 1 300 ? 4.535 -7.960 -7.777 1.00 97.00 300 GLU A CA 1
ATOM 2421 C C . GLU A 1 300 ? 4.323 -9.309 -8.460 1.00 97.00 300 GLU A C 1
ATOM 2423 O O . GLU A 1 300 ? 4.455 -10.349 -7.808 1.00 97.00 300 GLU A O 1
ATOM 2428 N N . TYR A 1 301 ? 4.080 -9.306 -9.773 1.00 96.19 301 TYR A N 1
ATOM 2429 C CA . TYR A 1 301 ? 3.961 -10.532 -10.560 1.00 96.19 301 TYR A CA 1
ATOM 2430 C C . TYR A 1 301 ? 5.223 -11.398 -10.439 1.00 96.19 301 TYR A C 1
ATOM 2432 O O . TYR A 1 301 ? 5.139 -12.595 -10.153 1.00 96.19 301 TYR A O 1
ATOM 2440 N N . ASN A 1 302 ? 6.410 -10.785 -10.558 1.00 96.94 302 ASN A N 1
ATOM 2441 C CA . ASN A 1 302 ? 7.686 -11.475 -10.376 1.00 96.94 302 ASN A CA 1
ATOM 2442 C C . ASN A 1 302 ? 7.825 -12.098 -8.982 1.00 96.94 302 ASN A C 1
ATOM 2444 O O . ASN A 1 302 ? 8.250 -13.248 -8.888 1.00 96.94 302 ASN A O 1
ATOM 2448 N N . LEU A 1 303 ? 7.476 -11.379 -7.913 1.00 97.19 303 LEU A N 1
ATOM 2449 C CA . LEU A 1 303 ? 7.567 -11.910 -6.556 1.00 97.19 303 LEU A CA 1
ATOM 2450 C C . LEU A 1 303 ? 6.631 -13.105 -6.367 1.00 97.19 303 LEU A C 1
ATOM 2452 O O . LEU A 1 303 ? 7.066 -14.136 -5.859 1.00 97.19 303 LEU A O 1
ATOM 2456 N N . VAL A 1 304 ? 5.361 -12.972 -6.759 1.00 95.56 304 VAL A N 1
ATOM 2457 C CA . VAL A 1 304 ? 4.363 -14.029 -6.557 1.00 95.56 304 VAL A CA 1
ATOM 2458 C C . VAL A 1 304 ? 4.754 -15.296 -7.312 1.00 95.56 304 VAL A C 1
ATOM 2460 O O . VAL A 1 304 ? 4.739 -16.369 -6.711 1.00 95.56 304 VAL A O 1
ATOM 2463 N N . ASN A 1 305 ? 5.156 -15.184 -8.579 1.00 93.44 305 ASN A N 1
ATOM 2464 C CA . ASN A 1 305 ? 5.535 -16.353 -9.372 1.00 93.44 305 ASN A CA 1
ATOM 2465 C C . ASN A 1 305 ? 6.872 -16.947 -8.937 1.00 93.44 305 ASN A C 1
ATOM 2467 O O . ASN A 1 305 ? 6.945 -18.149 -8.728 1.00 93.44 305 ASN A O 1
ATOM 2471 N N . THR A 1 306 ? 7.890 -16.126 -8.653 1.00 94.69 306 THR A N 1
ATOM 2472 C CA . THR A 1 306 ? 9.173 -16.656 -8.154 1.00 94.69 306 THR A CA 1
ATOM 2473 C C . THR A 1 306 ? 8.990 -17.389 -6.823 1.00 94.69 306 THR A C 1
ATOM 2475 O O . THR A 1 306 ? 9.654 -18.393 -6.573 1.00 94.69 306 THR A O 1
ATOM 2478 N N . LEU A 1 307 ? 8.095 -16.913 -5.946 1.00 94.38 307 LEU A N 1
ATOM 2479 C CA . LEU A 1 307 ? 7.756 -17.646 -4.729 1.00 94.38 307 LEU A CA 1
ATOM 2480 C C . LEU A 1 307 ? 6.996 -18.938 -5.049 1.00 94.38 307 LEU A C 1
ATOM 2482 O O . LEU A 1 307 ? 7.363 -19.973 -4.512 1.00 94.38 307 LEU A O 1
ATOM 2486 N N . LYS A 1 308 ? 5.994 -18.934 -5.932 1.00 92.12 308 LYS A N 1
ATOM 2487 C CA . LYS A 1 308 ? 5.328 -20.184 -6.340 1.00 92.12 308 LYS A CA 1
ATOM 2488 C C . LYS A 1 308 ? 6.332 -21.214 -6.864 1.00 92.12 308 LYS A C 1
ATOM 2490 O O . LYS A 1 308 ? 6.341 -22.331 -6.357 1.00 92.12 308 LYS A O 1
ATOM 2495 N N . ASP A 1 309 ? 7.249 -20.812 -7.741 1.00 91.56 309 ASP A N 1
ATOM 2496 C CA . ASP A 1 309 ? 8.290 -21.685 -8.293 1.00 91.56 309 ASP A CA 1
ATOM 2497 C C . ASP A 1 309 ? 9.199 -22.260 -7.196 1.00 91.56 309 ASP A C 1
ATOM 2499 O O . ASP A 1 309 ? 9.438 -23.465 -7.134 1.00 91.56 309 ASP A O 1
ATOM 2503 N N . LEU A 1 310 ? 9.677 -21.413 -6.273 1.00 90.81 310 LEU A N 1
ATOM 2504 C CA . LEU A 1 310 ? 10.503 -21.846 -5.136 1.00 90.81 310 LEU A CA 1
ATOM 2505 C C . LEU A 1 310 ? 9.770 -22.817 -4.201 1.00 90.81 310 LEU A C 1
ATOM 2507 O O . LEU A 1 310 ? 10.403 -23.591 -3.478 1.00 90.81 310 LEU A O 1
ATOM 2511 N N . PHE A 1 311 ? 8.442 -22.749 -4.177 1.00 89.56 311 PHE A N 1
ATOM 2512 C CA . PHE A 1 311 ? 7.592 -23.544 -3.309 1.00 89.56 311 PHE A CA 1
ATOM 2513 C C . PHE A 1 311 ? 6.796 -24.622 -4.073 1.00 89.56 311 PHE A C 1
ATOM 2515 O O . PHE A 1 311 ? 5.877 -25.201 -3.493 1.00 89.56 311 PHE A O 1
ATOM 2522 N N . ASP A 1 312 ? 7.253 -25.027 -5.264 1.00 88.75 312 ASP A N 1
ATOM 2523 C CA . ASP A 1 312 ? 6.688 -26.103 -6.102 1.00 88.75 312 ASP A CA 1
ATOM 2524 C C . ASP A 1 312 ? 5.204 -25.878 -6.467 1.00 88.75 312 ASP A C 1
ATOM 2526 O O . ASP A 1 312 ? 4.368 -26.762 -6.267 1.00 88.75 312 ASP A O 1
ATOM 2530 N N . ASP A 1 313 ? 4.858 -24.667 -6.916 1.00 83.88 313 ASP A N 1
ATOM 2531 C CA . ASP A 1 313 ? 3.499 -24.207 -7.269 1.00 83.88 313 ASP A CA 1
ATOM 2532 C C . ASP A 1 313 ? 2.468 -24.269 -6.133 1.00 83.88 313 ASP A C 1
ATOM 2534 O O . ASP A 1 313 ? 1.270 -24.036 -6.325 1.00 83.88 313 ASP A O 1
ATOM 2538 N N . GLN A 1 314 ? 2.923 -24.545 -4.913 1.00 85.06 314 GLN A N 1
ATOM 2539 C CA . GLN A 1 314 ? 2.092 -24.481 -3.724 1.00 85.06 314 GLN A CA 1
ATOM 2540 C C . GLN A 1 314 ? 2.058 -23.064 -3.172 1.00 85.06 314 GLN A C 1
ATOM 2542 O O . GLN A 1 314 ? 2.954 -22.246 -3.385 1.00 85.06 314 GLN A O 1
ATOM 2547 N N . ASP A 1 315 ? 1.025 -22.796 -2.382 1.00 88.81 315 ASP A N 1
ATOM 2548 C CA . ASP A 1 315 ? 0.985 -21.599 -1.565 1.00 88.81 315 ASP A CA 1
ATOM 2549 C C . ASP A 1 315 ? 2.216 -21.563 -0.634 1.00 88.81 315 ASP A C 1
ATOM 2551 O O . ASP A 1 315 ? 2.354 -22.437 0.239 1.00 88.81 315 ASP A O 1
ATOM 2555 N N . PRO A 1 316 ? 3.113 -20.571 -0.797 1.00 88.81 316 PRO A N 1
ATOM 2556 C CA . PRO A 1 316 ? 4.396 -20.565 -0.110 1.00 88.81 316 PRO A CA 1
ATOM 2557 C C . PRO A 1 316 ? 4.219 -20.505 1.407 1.00 88.81 316 PRO A C 1
ATOM 2559 O O . PRO A 1 316 ? 4.986 -21.119 2.145 1.00 88.81 316 PRO A O 1
ATOM 2562 N N . TYR A 1 317 ? 3.176 -19.836 1.899 1.00 87.31 317 TYR A N 1
ATOM 2563 C CA . TYR A 1 317 ? 2.966 -19.641 3.331 1.00 87.31 317 TYR A CA 1
ATOM 2564 C C . TYR A 1 317 ? 2.277 -20.833 3.981 1.00 87.31 317 TYR A C 1
ATOM 2566 O O . TYR A 1 317 ? 2.612 -21.173 5.116 1.00 87.31 317 TYR A O 1
ATOM 2574 N N . VAL A 1 318 ? 1.384 -21.518 3.262 1.00 84.56 318 VAL A N 1
ATOM 2575 C CA . VAL A 1 318 ? 0.822 -22.799 3.720 1.00 84.56 318 VAL A CA 1
ATOM 2576 C C . VAL A 1 318 ? 1.925 -23.855 3.798 1.00 84.56 318 VAL A C 1
ATOM 2578 O O . VAL A 1 318 ? 2.073 -24.516 4.828 1.00 84.56 318 VAL A O 1
ATOM 2581 N N . LYS A 1 319 ? 2.764 -23.961 2.758 1.00 84.88 319 LYS A N 1
ATOM 2582 C CA . LYS A 1 319 ? 3.903 -24.888 2.738 1.00 84.88 319 LYS A CA 1
ATOM 2583 C C . LYS A 1 319 ? 4.908 -24.557 3.832 1.00 84.88 319 LYS A C 1
ATOM 2585 O O . LYS A 1 319 ? 5.356 -25.456 4.547 1.00 84.88 319 LYS A O 1
ATOM 2590 N N . LEU A 1 320 ? 5.247 -23.278 4.013 1.00 83.69 320 LEU A N 1
ATOM 2591 C CA . LEU A 1 320 ? 6.099 -22.852 5.118 1.00 83.69 320 LEU A CA 1
ATOM 2592 C C . LEU A 1 320 ? 5.481 -23.257 6.450 1.00 83.69 320 LEU A C 1
ATOM 2594 O O . LEU A 1 320 ? 6.193 -23.848 7.249 1.00 83.69 320 LEU A O 1
ATOM 2598 N N . PHE A 1 321 ? 4.187 -23.044 6.685 1.00 78.50 321 PHE A N 1
ATOM 2599 C CA . PHE A 1 321 ? 3.536 -23.387 7.951 1.00 78.50 321 PHE A CA 1
ATOM 2600 C C . PHE A 1 321 ? 3.744 -24.854 8.361 1.00 78.50 321 PHE A C 1
ATOM 2602 O O . PHE A 1 321 ? 4.203 -25.116 9.478 1.00 78.50 321 PHE A O 1
ATOM 2609 N N . THR A 1 322 ? 3.525 -25.795 7.437 1.00 79.56 322 THR A N 1
ATOM 2610 C CA . THR A 1 322 ? 3.631 -27.248 7.678 1.00 79.56 322 THR A CA 1
ATOM 2611 C C . THR A 1 322 ? 5.067 -27.776 7.754 1.00 79.56 322 THR A C 1
ATOM 2613 O O . THR A 1 322 ? 5.295 -28.929 8.115 1.00 79.56 322 THR A O 1
ATOM 2616 N N . THR A 1 323 ? 6.050 -26.951 7.404 1.00 81.19 323 THR A N 1
ATOM 2617 C CA . THR A 1 323 ? 7.449 -27.351 7.240 1.00 81.19 323 THR A CA 1
ATOM 2618 C C . THR A 1 323 ? 8.250 -27.235 8.550 1.00 81.19 323 THR A C 1
ATOM 2620 O O . THR A 1 323 ? 7.950 -26.423 9.432 1.00 81.19 323 THR A O 1
ATOM 2623 N N . SER A 1 324 ? 9.301 -28.051 8.709 1.00 80.00 324 SER A N 1
ATOM 2624 C CA . SER A 1 324 ? 10.157 -28.024 9.907 1.00 80.00 324 SER A CA 1
ATOM 2625 C C . SER A 1 324 ? 10.952 -26.712 10.042 1.00 80.00 324 SER A C 1
ATOM 2627 O O . SER A 1 324 ? 11.247 -26.035 9.057 1.00 80.00 324 SER A O 1
ATOM 2629 N N . SER A 1 325 ? 11.357 -26.341 11.263 1.00 78.19 325 SER A N 1
ATOM 2630 C CA . SER A 1 325 ? 12.080 -25.081 11.525 1.00 78.19 325 SER A CA 1
ATOM 2631 C C . SER A 1 325 ? 13.399 -24.929 10.753 1.00 78.19 325 SER A C 1
ATOM 2633 O O . SER A 1 325 ? 13.781 -23.809 10.410 1.00 78.19 325 SER A O 1
ATOM 2635 N N . SER A 1 326 ? 14.111 -26.027 10.480 1.00 75.06 326 SER A N 1
ATOM 2636 C CA . SER A 1 326 ? 15.357 -26.012 9.700 1.00 75.06 326 SER A CA 1
ATOM 2637 C C . SER A 1 326 ? 15.096 -25.733 8.220 1.00 75.06 326 SER A C 1
ATOM 2639 O O . SER A 1 326 ? 15.781 -24.905 7.623 1.00 75.06 326 SER A O 1
ATOM 2641 N N . GLN A 1 327 ? 14.070 -26.363 7.650 1.00 79.25 327 GLN A N 1
ATOM 2642 C CA . GLN A 1 327 ? 13.643 -26.139 6.270 1.00 79.25 327 GLN A CA 1
ATOM 2643 C C . GLN A 1 327 ? 13.060 -24.730 6.077 1.00 79.25 327 GLN A C 1
ATOM 2645 O O . GLN A 1 327 ? 13.390 -24.084 5.089 1.00 79.25 327 GLN A O 1
ATOM 2650 N N . LYS A 1 328 ? 12.301 -24.202 7.054 1.00 80.31 328 LYS A N 1
ATOM 2651 C CA . LYS A 1 328 ? 11.860 -22.791 7.076 1.00 80.31 328 LYS A CA 1
ATOM 2652 C C . LYS A 1 328 ? 13.049 -21.838 6.941 1.00 80.31 328 LYS A C 1
ATOM 2654 O O . LYS A 1 328 ? 13.048 -20.971 6.081 1.00 80.31 328 LYS A O 1
ATOM 2659 N N . ARG A 1 329 ? 14.100 -22.040 7.749 1.00 79.25 329 ARG A N 1
ATOM 2660 C CA . ARG A 1 329 ? 15.322 -21.218 7.697 1.00 79.25 329 ARG A CA 1
ATOM 2661 C C . ARG A 1 329 ? 16.010 -21.291 6.333 1.00 79.25 329 ARG A C 1
ATOM 2663 O O . ARG A 1 329 ? 16.483 -20.270 5.850 1.00 79.25 329 ARG A O 1
ATOM 2670 N N . PHE A 1 330 ? 16.089 -22.480 5.741 1.00 81.88 330 PHE A N 1
ATOM 2671 C CA . PHE A 1 330 ? 16.690 -22.658 4.421 1.00 81.88 330 PHE A CA 1
ATOM 2672 C C . PHE A 1 330 ? 15.884 -21.942 3.329 1.00 81.88 330 PHE A C 1
ATOM 2674 O O . PHE A 1 330 ? 16.466 -21.210 2.537 1.00 81.88 330 PHE A O 1
ATOM 2681 N N . ALA A 1 331 ? 14.555 -22.068 3.346 1.00 83.88 331 ALA A N 1
ATOM 2682 C CA . ALA A 1 331 ? 13.673 -21.369 2.415 1.00 83.88 331 ALA A CA 1
ATOM 2683 C C . ALA A 1 331 ? 13.767 -19.839 2.561 1.00 83.88 331 ALA A C 1
ATOM 2685 O O . ALA A 1 331 ? 13.855 -19.130 1.562 1.00 83.88 331 ALA A O 1
ATOM 2686 N N . SER A 1 332 ? 13.838 -19.321 3.795 1.00 84.69 332 SER A N 1
ATOM 2687 C CA . SER A 1 332 ? 14.071 -17.891 4.028 1.00 84.69 332 SER A CA 1
ATOM 2688 C C . SER A 1 332 ? 15.394 -17.417 3.420 1.00 84.69 332 SER A C 1
ATOM 2690 O O . SER A 1 332 ? 15.408 -16.386 2.761 1.00 84.69 332 SER A O 1
ATOM 2692 N N . LEU A 1 333 ? 16.486 -18.176 3.583 1.00 84.00 333 LEU A N 1
ATOM 2693 C CA . LEU A 1 333 ? 17.778 -17.841 2.967 1.00 84.00 333 LEU A CA 1
ATOM 2694 C C . LEU A 1 333 ? 17.706 -17.873 1.437 1.00 84.00 333 LEU A C 1
ATOM 2696 O O . LEU A 1 333 ? 18.238 -16.982 0.786 1.00 84.00 333 LEU A O 1
ATOM 2700 N N . GLN A 1 334 ? 17.005 -18.852 0.858 1.00 87.38 334 GLN A N 1
ATOM 2701 C CA . GLN A 1 334 ? 16.795 -18.897 -0.588 1.00 87.38 334 GLN A CA 1
ATOM 2702 C C . GLN A 1 334 ? 16.066 -17.651 -1.087 1.00 87.38 334 GLN A C 1
ATOM 2704 O O . GLN A 1 334 ? 16.518 -17.052 -2.052 1.00 87.38 334 GLN A O 1
ATOM 2709 N N . VAL A 1 335 ? 14.987 -17.223 -0.427 1.00 89.38 335 VAL A N 1
ATOM 2710 C CA . VAL A 1 335 ? 14.252 -16.002 -0.803 1.00 89.38 335 VAL A CA 1
ATOM 2711 C C . VAL A 1 335 ? 15.098 -14.742 -0.598 1.00 89.38 335 VAL A C 1
ATOM 2713 O O . VAL A 1 335 ? 15.077 -13.841 -1.437 1.00 89.38 335 VAL A O 1
ATOM 2716 N N . GLU A 1 336 ? 15.865 -14.674 0.490 1.00 85.50 336 GLU A N 1
ATOM 2717 C CA . GLU A 1 336 ? 16.747 -13.543 0.796 1.00 85.50 336 GLU A CA 1
ATOM 2718 C C . GLU A 1 336 ? 17.863 -13.375 -0.242 1.00 85.50 336 GLU A C 1
ATOM 2720 O O . GLU A 1 336 ? 18.176 -12.244 -0.624 1.00 85.50 336 GLU A O 1
ATOM 2725 N N . ASP A 1 337 ? 18.438 -14.483 -0.718 1.00 85.00 337 ASP A N 1
ATOM 2726 C CA . ASP A 1 337 ? 19.565 -14.501 -1.654 1.00 85.00 337 ASP A CA 1
ATOM 2727 C C . ASP A 1 337 ? 19.157 -14.588 -3.129 1.00 85.00 337 ASP A C 1
ATOM 2729 O O . ASP A 1 337 ? 20.002 -14.378 -4.006 1.00 85.00 337 ASP A O 1
ATOM 2733 N N . ASN A 1 338 ? 17.878 -14.833 -3.427 1.00 88.12 338 ASN A N 1
ATOM 2734 C CA . ASN A 1 338 ? 17.403 -14.988 -4.797 1.00 88.12 338 ASN A CA 1
ATOM 2735 C C . ASN A 1 338 ? 17.490 -13.666 -5.573 1.00 88.12 338 ASN A C 1
ATOM 2737 O O . ASN A 1 338 ? 16.696 -12.740 -5.390 1.00 88.12 338 ASN A O 1
ATOM 2741 N N . SER A 1 339 ? 18.447 -13.603 -6.498 1.00 85.88 339 SER A N 1
ATOM 2742 C CA . SER A 1 339 ? 18.631 -12.466 -7.393 1.00 85.88 339 SER A CA 1
ATOM 2743 C C . SER A 1 339 ? 17.508 -12.328 -8.421 1.00 85.88 339 SER A C 1
ATOM 2745 O O . SER A 1 339 ? 17.392 -11.263 -9.008 1.00 85.88 339 SER A O 1
ATOM 2747 N N . ASN A 1 340 ? 16.660 -13.325 -8.652 1.00 90.75 340 ASN A N 1
ATOM 2748 C CA . ASN A 1 340 ? 15.527 -13.204 -9.575 1.00 90.75 340 ASN A CA 1
ATOM 2749 C C . ASN A 1 340 ? 14.339 -12.451 -8.962 1.00 90.75 340 ASN A C 1
ATOM 2751 O O . ASN A 1 340 ? 13.466 -12.015 -9.709 1.00 90.75 340 ASN A O 1
ATOM 2755 N N . ILE A 1 341 ? 14.323 -12.254 -7.637 1.00 94.44 341 ILE A N 1
ATOM 2756 C CA . ILE A 1 341 ? 13.297 -11.460 -6.958 1.00 94.44 341 ILE A CA 1
ATOM 2757 C C . ILE A 1 341 ? 13.649 -9.975 -7.092 1.00 94.44 341 ILE A C 1
ATOM 2759 O O . ILE A 1 341 ? 14.531 -9.452 -6.401 1.00 94.44 341 ILE A O 1
ATOM 2763 N N . LEU A 1 342 ? 12.930 -9.276 -7.971 1.00 95.50 342 LEU A N 1
ATOM 2764 C CA . LEU A 1 342 ? 13.128 -7.852 -8.256 1.00 95.50 342 LEU A CA 1
ATOM 2765 C C . LEU A 1 342 ? 12.951 -6.985 -7.003 1.00 95.50 342 LEU A C 1
ATOM 2767 O O . LEU A 1 342 ? 13.722 -6.049 -6.790 1.00 95.50 342 LEU A O 1
ATOM 2771 N N . LEU A 1 343 ? 12.004 -7.335 -6.126 1.00 95.88 343 LEU A N 1
ATOM 2772 C CA . LEU A 1 343 ? 11.799 -6.628 -4.861 1.00 95.88 343 LEU A CA 1
ATOM 2773 C C . LEU A 1 343 ? 13.034 -6.699 -3.953 1.00 95.88 343 LEU A C 1
ATOM 2775 O O . LEU A 1 343 ? 13.434 -5.687 -3.384 1.00 95.88 343 LEU A O 1
ATOM 2779 N N . THR A 1 344 ? 13.672 -7.867 -3.840 1.00 91.44 344 THR A N 1
ATOM 2780 C CA . THR A 1 344 ? 14.893 -8.037 -3.040 1.00 91.44 344 THR A CA 1
ATOM 2781 C C . THR A 1 344 ? 16.007 -7.130 -3.568 1.00 91.44 344 THR A C 1
ATOM 2783 O O . THR A 1 344 ? 16.727 -6.514 -2.782 1.00 91.44 344 THR A O 1
ATOM 2786 N N . ARG A 1 345 ? 16.134 -6.985 -4.895 1.00 90.56 345 ARG A N 1
ATOM 2787 C CA . ARG A 1 345 ? 17.094 -6.045 -5.501 1.00 90.56 345 ARG A CA 1
ATOM 2788 C C . ARG A 1 345 ? 16.760 -4.594 -5.175 1.00 90.56 345 ARG A C 1
ATOM 2790 O O . ARG A 1 345 ? 17.644 -3.858 -4.734 1.00 90.56 345 ARG A O 1
ATOM 2797 N N . LEU A 1 346 ? 15.489 -4.222 -5.314 1.00 92.94 346 LEU A N 1
ATOM 2798 C CA . LEU A 1 346 ? 15.012 -2.889 -4.971 1.00 92.94 346 LEU A CA 1
ATOM 2799 C C . LEU A 1 346 ? 15.314 -2.566 -3.501 1.00 92.94 346 LEU A C 1
ATOM 2801 O O . LEU A 1 346 ? 15.908 -1.529 -3.220 1.00 92.94 346 LEU A O 1
ATOM 2805 N N . LEU A 1 347 ? 15.006 -3.462 -2.561 1.00 91.69 347 LEU A N 1
ATOM 2806 C CA . LEU A 1 347 ? 15.300 -3.270 -1.136 1.00 91.69 347 LEU A CA 1
ATOM 2807 C C . LEU A 1 347 ? 16.806 -3.143 -0.863 1.00 91.69 347 LEU A C 1
ATOM 2809 O O . LEU A 1 347 ? 17.225 -2.251 -0.129 1.00 91.69 347 LEU A O 1
ATOM 2813 N N . ARG A 1 348 ? 17.648 -3.953 -1.519 1.00 87.81 348 ARG A N 1
ATOM 2814 C CA . ARG A 1 348 ? 19.116 -3.841 -1.414 1.00 87.81 348 ARG A CA 1
ATOM 2815 C C . ARG A 1 348 ? 19.647 -2.487 -1.898 1.00 87.81 348 ARG A C 1
ATOM 2817 O O . ARG A 1 348 ? 20.684 -2.041 -1.407 1.00 87.81 348 ARG A O 1
ATOM 2824 N N . SER A 1 349 ? 18.951 -1.815 -2.818 1.00 87.25 349 SER A N 1
ATOM 2825 C CA . SER A 1 349 ? 19.356 -0.488 -3.306 1.00 87.25 349 SER A CA 1
ATOM 2826 C C . SER A 1 349 ? 19.187 0.634 -2.265 1.00 87.25 349 SER A C 1
ATOM 2828 O O . SER A 1 349 ? 19.907 1.632 -2.348 1.00 87.25 349 SER A O 1
ATOM 2830 N N . ILE A 1 350 ? 18.336 0.440 -1.241 1.00 86.06 350 ILE A N 1
ATOM 2831 C CA . ILE A 1 350 ? 18.143 1.380 -0.117 1.00 86.06 350 ILE A CA 1
ATOM 2832 C C . ILE A 1 350 ? 19.437 1.576 0.674 1.00 86.06 350 ILE A C 1
ATOM 2834 O O . ILE A 1 350 ? 19.733 2.675 1.149 1.00 86.06 350 ILE A O 1
ATOM 2838 N N . GLY A 1 351 ? 20.200 0.502 0.871 1.00 80.94 351 GLY A N 1
ATOM 2839 C CA . GLY A 1 351 ? 21.405 0.511 1.690 1.00 80.94 351 GLY A CA 1
ATOM 2840 C C . GLY A 1 351 ? 21.844 -0.888 2.108 1.00 80.94 351 GLY A C 1
ATOM 2841 O O . GLY A 1 351 ? 21.083 -1.848 2.041 1.00 80.94 351 GLY A O 1
ATOM 2842 N N . TYR A 1 352 ? 23.089 -1.002 2.575 1.00 77.75 352 TYR A N 1
ATOM 2843 C CA . TYR A 1 352 ? 23.674 -2.290 2.967 1.00 77.75 352 TYR A CA 1
ATOM 2844 C C . TYR A 1 352 ? 23.119 -2.841 4.294 1.00 77.75 352 TYR A C 1
ATOM 2846 O O . TYR A 1 352 ? 23.170 -4.045 4.533 1.00 77.75 352 TYR A O 1
ATOM 2854 N N . LEU A 1 353 ? 22.606 -1.962 5.161 1.00 83.00 353 LEU A N 1
ATOM 2855 C CA . LEU A 1 353 ? 22.087 -2.302 6.483 1.00 83.00 353 LEU A CA 1
ATOM 2856 C C . LEU A 1 353 ? 20.612 -2.703 6.414 1.00 83.00 353 LEU A C 1
ATOM 2858 O O . LEU A 1 353 ? 19.726 -1.851 6.393 1.00 83.00 353 LEU A O 1
ATOM 2862 N N . GLN A 1 354 ? 20.350 -4.011 6.436 1.00 82.88 354 GLN A N 1
ATOM 2863 C CA . GLN A 1 354 ? 18.994 -4.578 6.404 1.00 82.88 354 GLN A CA 1
ATOM 2864 C C . GLN A 1 354 ? 18.087 -4.087 7.536 1.00 82.88 354 GLN A C 1
ATOM 2866 O O . GLN A 1 354 ? 16.887 -3.915 7.348 1.00 82.88 354 GLN A O 1
ATOM 2871 N N . ASN A 1 355 ? 18.649 -3.829 8.718 1.00 82.38 355 ASN A N 1
ATOM 2872 C CA . ASN A 1 355 ? 17.891 -3.330 9.866 1.00 82.38 355 ASN A CA 1
ATOM 2873 C C . ASN A 1 355 ? 17.340 -1.907 9.674 1.00 82.38 355 ASN A C 1
ATOM 2875 O O . ASN A 1 355 ? 16.484 -1.499 10.451 1.00 82.38 355 ASN A O 1
ATOM 2879 N N . GLN A 1 356 ? 17.806 -1.172 8.661 1.00 87.38 356 GLN A N 1
ATOM 2880 C CA . GLN A 1 356 ? 17.311 0.162 8.309 1.00 87.38 356 GLN A CA 1
ATOM 2881 C C . GLN A 1 356 ? 16.349 0.146 7.114 1.00 87.38 356 GLN A C 1
ATOM 2883 O O . GLN A 1 356 ? 15.806 1.191 6.764 1.00 87.38 356 GLN A O 1
ATOM 2888 N N . TRP A 1 357 ? 16.140 -1.007 6.464 1.00 91.31 357 TRP A N 1
ATOM 2889 C CA . TRP A 1 357 ? 15.334 -1.073 5.243 1.00 91.31 357 TRP A CA 1
ATOM 2890 C C . TRP A 1 357 ? 13.903 -0.606 5.488 1.00 91.31 357 TRP A C 1
ATOM 2892 O O . TRP A 1 357 ? 13.457 0.319 4.823 1.00 91.31 357 TRP A O 1
ATOM 2902 N N . TYR A 1 358 ? 13.203 -1.180 6.468 1.00 93.38 358 TYR A N 1
ATOM 2903 C CA . TYR A 1 358 ? 11.808 -0.817 6.739 1.00 93.38 358 TYR A CA 1
ATOM 2904 C C . TYR A 1 358 ? 11.622 0.635 7.158 1.00 93.38 358 TYR A C 1
ATOM 2906 O O . TYR A 1 358 ? 10.644 1.249 6.747 1.00 93.38 358 TYR A O 1
ATOM 2914 N N . ASP A 1 359 ? 12.553 1.180 7.937 1.00 92.06 359 ASP A N 1
ATOM 2915 C CA . ASP A 1 359 ? 12.489 2.571 8.382 1.00 92.06 359 ASP A CA 1
ATOM 2916 C C . ASP A 1 359 ? 12.542 3.525 7.181 1.00 92.06 359 ASP A C 1
ATOM 2918 O O . ASP A 1 359 ? 11.632 4.326 6.979 1.00 92.06 359 ASP A O 1
ATOM 2922 N N . ARG A 1 360 ? 13.521 3.326 6.289 1.00 92.44 360 ARG A N 1
ATOM 2923 C CA . ARG A 1 360 ? 13.670 4.114 5.056 1.00 92.44 360 ARG A CA 1
ATOM 2924 C C . ARG A 1 360 ? 12.531 3.900 4.061 1.00 92.44 360 ARG A C 1
ATOM 2926 O O . ARG A 1 360 ? 12.073 4.859 3.448 1.00 92.44 360 ARG A O 1
ATOM 2933 N N . VAL A 1 361 ? 12.053 2.660 3.903 1.00 95.50 361 VAL A N 1
ATOM 2934 C CA . VAL A 1 361 ? 10.863 2.367 3.083 1.00 95.50 361 VAL A CA 1
ATOM 2935 C C . VAL A 1 361 ? 9.693 3.207 3.572 1.00 95.50 361 VAL A C 1
ATOM 2937 O O . VAL A 1 361 ? 9.067 3.902 2.781 1.00 95.50 361 VAL A O 1
ATOM 2940 N N . VAL A 1 362 ? 9.388 3.139 4.868 1.00 95.12 362 VAL A N 1
ATOM 2941 C CA . VAL A 1 362 ? 8.244 3.841 5.452 1.00 95.12 362 VAL A CA 1
ATOM 2942 C C . VAL A 1 362 ? 8.443 5.356 5.390 1.00 95.12 362 VAL A C 1
ATOM 2944 O O . VAL A 1 362 ? 7.488 6.075 5.114 1.00 95.12 362 VAL A O 1
ATOM 2947 N N . GLU A 1 363 ? 9.662 5.857 5.584 1.00 93.25 363 GLU A N 1
ATOM 2948 C CA . GLU A 1 363 ? 9.985 7.274 5.406 1.00 93.25 363 GLU A CA 1
ATOM 2949 C C . GLU A 1 363 ? 9.650 7.766 3.992 1.00 93.25 363 GLU A C 1
ATOM 2951 O O . GLU A 1 363 ? 8.930 8.752 3.846 1.00 93.25 363 GLU A O 1
ATOM 2956 N N . PHE A 1 364 ? 10.105 7.058 2.954 1.00 94.75 364 PHE A N 1
ATOM 2957 C CA . PHE A 1 364 ? 9.866 7.453 1.564 1.00 94.75 364 PHE A CA 1
ATOM 2958 C C . PHE A 1 364 ? 8.411 7.247 1.143 1.00 94.75 364 PHE A C 1
ATOM 2960 O O . PHE A 1 364 ? 7.814 8.137 0.543 1.00 94.75 364 PHE A O 1
ATOM 2967 N N . VAL A 1 365 ? 7.815 6.102 1.493 1.00 96.44 365 VAL A N 1
ATOM 2968 C CA . VAL A 1 365 ? 6.441 5.743 1.107 1.00 96.44 365 VAL A CA 1
ATOM 2969 C C . VAL A 1 365 ? 5.401 6.611 1.799 1.00 96.44 365 VAL A C 1
ATOM 2971 O O . VAL A 1 365 ? 4.332 6.793 1.235 1.00 96.44 365 VAL A O 1
ATOM 2974 N N . PHE A 1 366 ? 5.671 7.167 2.984 1.00 95.00 366 PHE A N 1
ATOM 2975 C CA . PHE A 1 366 ? 4.736 8.047 3.702 1.00 95.00 366 PHE A CA 1
ATOM 2976 C C . PHE A 1 366 ? 5.130 9.533 3.651 1.00 95.00 366 PHE A C 1
ATOM 2978 O O . PHE A 1 366 ? 4.479 10.359 4.295 1.00 95.00 366 PHE A O 1
ATOM 2985 N N . ASN A 1 367 ? 6.142 9.911 2.858 1.00 92.56 367 ASN A N 1
ATOM 2986 C CA . ASN A 1 367 ? 6.478 11.321 2.657 1.00 92.56 367 ASN A CA 1
ATOM 2987 C C . ASN A 1 367 ? 5.289 12.086 2.044 1.00 92.56 367 ASN A C 1
ATOM 2989 O O . ASN A 1 367 ? 4.468 11.520 1.322 1.00 92.56 367 ASN A O 1
ATOM 2993 N N . GLY A 1 368 ? 5.166 13.373 2.359 1.00 89.25 368 GLY A N 1
ATOM 2994 C CA . GLY A 1 368 ? 4.107 14.231 1.827 1.00 89.25 368 GLY A CA 1
ATOM 2995 C C . GLY A 1 368 ? 2.722 14.082 2.464 1.00 89.25 368 GLY A C 1
ATOM 2996 O O . GLY A 1 368 ? 1.838 14.853 2.107 1.00 89.25 368 GLY A O 1
ATOM 2997 N N . LEU A 1 369 ? 2.508 13.161 3.413 1.00 89.19 369 LEU A N 1
ATOM 2998 C CA . LEU A 1 369 ? 1.246 13.080 4.176 1.00 89.19 369 LEU A CA 1
ATOM 2999 C C . LEU A 1 369 ? 1.242 13.957 5.435 1.00 89.19 369 LEU A C 1
ATOM 3001 O O . LEU A 1 369 ? 0.185 14.373 5.902 1.00 89.19 369 LEU A O 1
ATOM 3005 N N . GLU A 1 370 ? 2.422 14.251 5.973 1.00 82.50 370 GLU A N 1
ATOM 3006 C CA . GLU A 1 370 ? 2.623 15.196 7.071 1.00 82.50 370 GLU A CA 1
ATOM 3007 C C . GLU A 1 370 ? 3.256 16.495 6.549 1.00 82.50 370 GLU A C 1
ATOM 3009 O O . GLU A 1 370 ? 3.451 16.688 5.343 1.00 82.50 370 GLU A O 1
ATOM 3014 N N . LYS A 1 371 ? 3.603 17.411 7.461 1.00 69.38 371 LYS A N 1
ATOM 3015 C CA . LYS A 1 371 ? 4.334 18.625 7.102 1.00 69.38 371 LYS A CA 1
ATOM 3016 C C . LYS A 1 371 ? 5.632 18.235 6.392 1.00 69.38 371 LYS A C 1
ATOM 3018 O O . LYS A 1 371 ? 6.504 17.589 6.953 1.00 69.38 371 LYS A O 1
ATOM 3023 N N . VAL A 1 372 ? 5.734 18.646 5.137 1.00 65.88 372 VAL A N 1
ATOM 3024 C CA . VAL A 1 372 ? 6.830 18.284 4.243 1.00 65.88 372 VAL A CA 1
ATOM 3025 C C . VAL A 1 372 ? 8.175 18.794 4.792 1.00 65.88 372 VAL A C 1
ATOM 3027 O O . VAL A 1 372 ? 8.368 20.007 4.927 1.00 65.88 372 VAL A O 1
ATOM 3030 N N . HIS A 1 373 ? 9.096 17.875 5.104 1.00 65.50 373 HIS A N 1
ATOM 3031 C CA . HIS A 1 373 ? 10.435 18.158 5.634 1.00 65.50 373 HIS A CA 1
ATOM 3032 C C . HIS A 1 373 ? 11.522 17.794 4.617 1.00 65.50 373 HIS A C 1
ATOM 3034 O O . HIS A 1 373 ? 11.483 16.725 4.017 1.00 65.50 373 HIS A O 1
ATOM 3040 N N . GLY A 1 374 ? 12.515 18.673 4.451 1.00 74.62 374 GLY A N 1
ATOM 3041 C CA . GLY A 1 374 ? 13.597 18.481 3.481 1.00 74.62 374 GLY A CA 1
ATOM 3042 C C . GLY A 1 374 ? 13.131 18.619 2.027 1.00 74.62 374 GLY A C 1
ATOM 3043 O O . GLY A 1 374 ? 11.941 18.617 1.731 1.00 74.62 374 GLY A O 1
ATOM 3044 N N . PHE A 1 375 ? 14.072 18.804 1.105 1.00 83.81 375 PHE A N 1
ATOM 3045 C CA . PHE A 1 375 ? 13.794 18.804 -0.331 1.00 83.81 375 PHE A CA 1
ATOM 3046 C C . PHE A 1 375 ? 14.442 17.542 -0.916 1.00 83.81 375 PHE A C 1
ATOM 3048 O O . PHE A 1 375 ? 15.674 17.496 -0.971 1.00 83.81 375 PHE A O 1
ATOM 3055 N N . PRO A 1 376 ? 13.663 16.498 -1.266 1.00 88.88 376 PRO A N 1
ATOM 3056 C CA . PRO A 1 376 ? 14.223 15.258 -1.778 1.00 88.88 376 PRO A CA 1
ATOM 3057 C C . PRO A 1 376 ? 14.899 15.480 -3.130 1.00 88.88 376 PRO A C 1
ATOM 3059 O O . PRO A 1 376 ? 14.668 16.478 -3.816 1.00 88.88 376 PRO A O 1
ATOM 3062 N N . LYS A 1 377 ? 15.766 14.542 -3.507 1.00 86.94 377 LYS A N 1
ATOM 3063 C CA . LYS A 1 377 ? 16.403 14.555 -4.822 1.00 86.94 377 LYS A CA 1
ATOM 3064 C C . LYS A 1 377 ? 15.358 14.215 -5.881 1.00 86.94 377 LYS A C 1
ATOM 3066 O O . LYS A 1 377 ? 14.638 13.235 -5.726 1.00 86.94 377 LYS A O 1
ATOM 3071 N N . SER A 1 378 ? 15.303 15.001 -6.950 1.00 85.81 378 SER A N 1
ATOM 3072 C CA . SER A 1 378 ? 14.528 14.664 -8.147 1.00 85.81 378 SER A CA 1
ATOM 3073 C C . SER A 1 378 ? 15.400 13.904 -9.147 1.00 85.81 378 SER A C 1
ATOM 3075 O O . SER A 1 378 ? 16.623 14.072 -9.162 1.00 85.81 378 SER A O 1
ATOM 3077 N N . CYS A 1 379 ? 14.752 13.089 -9.985 1.00 80.50 379 CYS A N 1
ATOM 3078 C CA . CYS A 1 379 ? 15.382 12.399 -11.110 1.00 80.50 379 CYS A CA 1
ATOM 3079 C C . CYS A 1 379 ? 15.921 13.384 -12.146 1.00 80.50 379 CYS A C 1
ATOM 3081 O O . CYS A 1 379 ? 16.948 13.131 -12.774 1.00 80.50 379 CYS A O 1
ATOM 3083 N N . TYR A 1 380 ? 15.246 14.526 -12.284 1.00 80.25 380 TYR A N 1
ATOM 3084 C CA . TYR A 1 380 ? 15.554 15.510 -13.298 1.00 80.25 380 TYR A CA 1
ATOM 3085 C C . TYR A 1 380 ? 15.711 16.908 -12.693 1.00 80.25 380 TYR A C 1
ATOM 3087 O O . TYR A 1 380 ? 14.971 17.356 -11.811 1.00 80.25 380 TYR A O 1
ATOM 3095 N N . GLN A 1 381 ? 16.728 17.629 -13.159 1.00 77.38 381 GLN A N 1
ATOM 3096 C CA . GLN A 1 381 ? 17.082 18.928 -12.593 1.00 77.38 381 GLN A CA 1
ATOM 3097 C C . GLN A 1 381 ? 16.010 19.994 -12.865 1.00 77.38 381 GLN A C 1
ATOM 3099 O O . GLN A 1 381 ? 15.780 20.861 -12.018 1.00 77.38 381 GLN A O 1
ATOM 3104 N N . HIS A 1 382 ? 15.326 19.936 -14.009 1.00 77.31 382 HIS A N 1
ATOM 3105 C CA . HIS A 1 382 ? 14.269 20.889 -14.352 1.00 77.31 382 HIS A CA 1
ATOM 3106 C C . HIS A 1 382 ? 13.058 20.760 -13.424 1.00 77.31 382 HIS A C 1
ATOM 3108 O O . HIS A 1 382 ? 12.547 21.782 -12.973 1.00 77.31 382 HIS A O 1
ATOM 3114 N N . GLU A 1 383 ? 12.652 19.545 -13.039 1.00 85.75 383 GLU A N 1
ATOM 3115 C CA . GLU A 1 383 ? 11.576 19.328 -12.062 1.00 85.75 383 GLU A CA 1
ATOM 3116 C C . GLU A 1 383 ? 11.891 20.025 -10.735 1.00 85.75 383 GLU A C 1
ATOM 3118 O O . GLU A 1 383 ? 11.042 20.700 -10.148 1.00 85.75 383 GLU A O 1
ATOM 3123 N N . THR A 1 384 ? 13.149 19.942 -10.289 1.00 84.44 384 THR A N 1
ATOM 3124 C CA . THR A 1 384 ? 13.613 20.664 -9.097 1.00 84.44 384 THR A CA 1
ATOM 3125 C C . THR A 1 384 ? 13.431 22.175 -9.252 1.00 84.44 384 THR A C 1
ATOM 3127 O O . THR A 1 384 ? 12.992 22.844 -8.313 1.00 84.44 384 THR A O 1
ATOM 3130 N N . ILE A 1 385 ? 13.753 22.734 -10.421 1.00 82.06 385 ILE A N 1
ATOM 3131 C CA . ILE A 1 385 ? 13.594 24.166 -10.715 1.00 82.06 385 ILE A CA 1
ATOM 3132 C C . ILE A 1 385 ? 12.111 24.555 -10.695 1.00 82.06 385 ILE A C 1
ATOM 3134 O O . ILE A 1 385 ? 11.745 25.549 -10.057 1.00 82.06 385 ILE A O 1
ATOM 3138 N N . LEU A 1 386 ? 11.257 23.752 -11.327 1.00 82.69 386 LEU A N 1
ATOM 3139 C CA . LEU A 1 386 ? 9.816 23.972 -11.423 1.00 82.69 386 LEU A CA 1
ATOM 3140 C C . LEU A 1 386 ? 9.157 23.958 -10.046 1.00 82.69 386 LEU A C 1
ATOM 3142 O O . LEU A 1 386 ? 8.510 24.942 -9.675 1.00 82.69 386 LEU A O 1
ATOM 3146 N N . VAL A 1 387 ? 9.406 22.923 -9.244 1.00 85.00 387 VAL A N 1
ATOM 3147 C CA . VAL A 1 387 ? 8.872 22.810 -7.879 1.00 85.00 387 VAL A CA 1
ATOM 3148 C C . VAL A 1 387 ? 9.406 23.938 -6.990 1.00 85.00 387 VAL A C 1
ATOM 3150 O O . VAL A 1 387 ? 8.636 24.589 -6.284 1.00 85.00 387 VAL A O 1
ATOM 3153 N N . ARG A 1 388 ? 10.705 24.275 -7.060 1.00 83.94 388 ARG A N 1
ATOM 3154 C CA . ARG A 1 388 ? 11.268 25.422 -6.312 1.00 83.94 388 ARG A CA 1
ATOM 3155 C C . ARG A 1 388 ? 10.616 26.747 -6.701 1.00 83.94 388 ARG A C 1
ATOM 3157 O O . ARG A 1 388 ? 10.454 27.617 -5.843 1.00 83.94 388 ARG A O 1
ATOM 3164 N N . SER A 1 389 ? 10.267 26.929 -7.973 1.00 77.38 389 SER A N 1
ATOM 3165 C CA . SER A 1 389 ? 9.579 28.134 -8.435 1.00 77.38 389 SER A CA 1
ATOM 3166 C C . SER A 1 389 ? 8.170 28.238 -7.844 1.00 77.38 389 SER A C 1
ATOM 3168 O O . SER A 1 389 ? 7.776 29.321 -7.411 1.00 77.38 389 SER A O 1
ATOM 3170 N N . GLU A 1 390 ? 7.443 27.122 -7.740 1.00 76.81 390 GLU A N 1
ATOM 3171 C CA . GLU A 1 390 ? 6.115 27.068 -7.122 1.00 76.81 390 GLU A CA 1
ATOM 3172 C C . GLU A 1 390 ? 6.176 27.325 -5.620 1.00 76.81 390 GLU A C 1
ATOM 3174 O O . GLU A 1 390 ? 5.419 28.148 -5.114 1.00 76.81 390 GLU A O 1
ATOM 3179 N N . LEU A 1 391 ? 7.168 26.758 -4.930 1.00 79.00 391 LEU A N 1
ATOM 3180 C CA . LEU A 1 391 ? 7.399 27.017 -3.506 1.00 79.00 391 LEU A CA 1
ATOM 3181 C C . LEU A 1 391 ? 7.670 28.501 -3.199 1.00 79.00 391 LEU A C 1
ATOM 3183 O O . LEU A 1 391 ? 7.359 28.964 -2.100 1.00 79.00 391 LEU A O 1
ATOM 3187 N N . LYS A 1 392 ? 8.255 29.249 -4.147 1.00 75.25 392 LYS A N 1
ATOM 3188 C CA . LYS A 1 392 ? 8.501 30.699 -4.028 1.00 75.25 392 LYS A CA 1
ATOM 3189 C C . LYS A 1 392 ? 7.256 31.542 -4.306 1.00 75.25 392 LYS A C 1
ATOM 3191 O O . LYS A 1 392 ? 7.181 32.675 -3.823 1.00 75.25 392 LYS A O 1
ATOM 3196 N N . LYS A 1 393 ? 6.289 31.035 -5.080 1.00 68.69 393 LYS A N 1
ATOM 3197 C CA . LYS A 1 393 ? 5.007 31.718 -5.288 1.00 68.69 393 LYS A CA 1
ATOM 3198 C C . LYS A 1 393 ? 4.285 31.699 -3.940 1.00 68.69 393 LYS A C 1
ATOM 3200 O O . LYS A 1 393 ? 3.858 30.649 -3.478 1.00 68.69 393 LYS A O 1
ATOM 3205 N N . LYS A 1 394 ? 4.184 32.859 -3.278 1.00 51.41 394 LYS A N 1
ATOM 3206 C CA . LYS A 1 394 ? 3.435 33.029 -2.020 1.00 51.41 394 LYS A CA 1
ATOM 3207 C C . LYS A 1 394 ? 1.942 32.774 -2.263 1.00 51.41 394 LYS A C 1
ATOM 3209 O O . LYS A 1 394 ? 1.162 33.712 -2.373 1.00 51.41 394 LYS A O 1
ATOM 3214 N N . GLY A 1 395 ? 1.541 31.513 -2.361 1.00 54.53 395 GLY A N 1
ATOM 3215 C CA . GLY A 1 395 ? 0.181 31.107 -2.058 1.00 54.53 395 GLY A CA 1
ATOM 3216 C C . GLY A 1 395 ? 0.061 31.067 -0.544 1.00 54.53 395 GLY A C 1
ATOM 3217 O O . GLY A 1 395 ? 0.837 30.378 0.118 1.00 54.53 395 GLY A O 1
ATOM 3218 N N . SER A 1 396 ? -0.871 31.825 0.032 1.00 49.47 396 SER A N 1
ATOM 3219 C CA . SER A 1 396 ? -1.355 31.482 1.368 1.00 49.47 396 SER A CA 1
ATOM 3220 C C . SER A 1 396 ? -1.798 30.017 1.313 1.00 49.47 396 SER A C 1
ATOM 3222 O O . SER A 1 396 ? -2.547 29.707 0.381 1.00 49.47 396 SER A O 1
ATOM 3224 N N . PRO A 1 397 ? -1.372 29.130 2.236 1.00 53.91 397 PRO A N 1
ATOM 3225 C CA . PRO A 1 397 ? -1.992 27.815 2.340 1.00 53.91 397 PRO A CA 1
ATOM 3226 C C . PRO A 1 397 ? -3.492 28.071 2.411 1.00 53.91 397 PRO A C 1
ATOM 3228 O O . PRO A 1 397 ? -3.950 28.816 3.285 1.00 53.91 397 PRO A O 1
ATOM 3231 N N . SER A 1 398 ? -4.235 27.600 1.412 1.00 50.38 398 SER A N 1
ATOM 3232 C CA . SER A 1 398 ? -5.672 27.789 1.415 1.00 50.38 398 SER A CA 1
ATOM 3233 C C . SER A 1 398 ? -6.170 27.094 2.671 1.00 50.38 398 SER A C 1
ATOM 3235 O O . SER A 1 398 ? -6.087 25.876 2.775 1.00 50.38 398 SER A O 1
ATOM 3237 N N . LYS A 1 399 ? -6.708 27.855 3.629 1.00 45.66 399 LYS A N 1
ATOM 3238 C CA . LYS A 1 399 ? -7.524 27.313 4.728 1.00 45.66 399 LYS A CA 1
ATOM 3239 C C . LYS A 1 399 ? -8.848 26.708 4.207 1.00 45.66 399 LYS A C 1
ATOM 3241 O O . LYS A 1 399 ? -9.826 26.658 4.938 1.00 45.66 399 LYS A O 1
ATOM 3246 N N . GLY A 1 400 ? -8.907 26.336 2.930 1.00 41.88 400 GLY A N 1
ATOM 3247 C CA . GLY A 1 400 ? -10.095 25.874 2.236 1.00 41.88 400 GLY A CA 1
ATOM 3248 C C . GLY A 1 400 ? -10.079 24.360 2.175 1.00 41.88 400 GLY A C 1
ATOM 3249 O O . GLY A 1 400 ? -9.097 23.799 1.701 1.00 41.88 400 GLY A O 1
ATOM 3250 N N . GLU A 1 401 ? -11.141 23.773 2.722 1.00 45.47 401 GLU A N 1
ATOM 3251 C CA . GLU A 1 401 ? -11.675 22.430 2.482 1.00 45.47 401 GLU A CA 1
ATOM 3252 C C . GLU A 1 401 ? -10.691 21.441 1.851 1.00 45.47 401 GLU A C 1
ATOM 3254 O O . GLU A 1 401 ? -10.406 21.485 0.656 1.00 45.47 401 GLU A O 1
ATOM 3259 N N . PHE A 1 402 ? -10.207 20.503 2.667 1.00 50.97 402 PHE A N 1
ATOM 3260 C CA . PHE A 1 402 ? -9.575 19.286 2.174 1.00 50.97 402 PHE A CA 1
ATOM 3261 C C . PHE A 1 402 ? -10.540 18.579 1.216 1.00 50.97 402 PHE A C 1
ATOM 3263 O O . PHE A 1 402 ? -11.437 17.863 1.663 1.00 50.97 402 PHE A O 1
ATOM 3270 N N . SER A 1 403 ? -10.358 18.812 -0.082 1.00 57.31 403 SER A N 1
ATOM 3271 C CA . SER A 1 403 ? -11.080 18.134 -1.152 1.00 57.31 403 SER A CA 1
ATOM 3272 C C . SER A 1 403 ? -10.893 16.624 -1.010 1.00 57.31 403 SER A C 1
ATOM 3274 O O . SER A 1 403 ? -9.772 16.151 -0.813 1.00 57.31 403 SER A O 1
ATOM 3276 N N . TYR A 1 404 ? -11.988 15.868 -1.132 1.00 59.72 404 TYR A N 1
ATOM 3277 C CA . TYR A 1 404 ? -11.947 14.405 -1.261 1.00 59.72 404 TYR A CA 1
ATOM 3278 C C . TYR A 1 404 ? -11.164 13.956 -2.507 1.00 59.72 404 TYR A C 1
ATOM 3280 O O . TYR A 1 404 ? -10.683 12.832 -2.561 1.00 59.72 404 TYR A O 1
ATOM 3288 N N . ASP A 1 405 ? -11.000 14.857 -3.473 1.00 70.88 405 ASP A N 1
ATOM 3289 C CA . ASP A 1 405 ? -10.234 14.682 -4.700 1.00 70.88 405 ASP A CA 1
ATOM 3290 C C . ASP A 1 405 ? -8.892 15.421 -4.555 1.00 70.88 405 ASP A C 1
ATOM 3292 O O . ASP A 1 405 ? -8.792 16.615 -4.858 1.00 70.88 405 ASP A O 1
ATOM 3296 N N . SER A 1 406 ? -7.895 14.749 -3.969 1.00 86.75 406 SER A N 1
ATOM 3297 C CA . SER A 1 406 ? -6.531 15.270 -3.797 1.00 86.75 406 SER A CA 1
ATOM 3298 C C . SER A 1 406 ? -5.483 14.209 -4.113 1.00 86.75 406 SER A C 1
ATOM 3300 O O . SER A 1 406 ? -5.704 13.020 -3.884 1.00 86.75 406 SER A O 1
ATOM 3302 N N . ASP A 1 407 ? -4.302 14.644 -4.549 1.00 90.81 407 ASP A N 1
ATOM 3303 C CA . ASP A 1 407 ? -3.196 13.749 -4.906 1.00 90.81 407 ASP A CA 1
ATOM 3304 C C . ASP A 1 407 ? -2.778 12.840 -3.748 1.00 90.81 407 ASP A C 1
ATOM 3306 O O . ASP A 1 407 ? -2.384 11.698 -3.963 1.00 90.81 407 ASP A O 1
ATOM 3310 N N . ASN A 1 408 ? -2.876 13.307 -2.498 1.00 91.88 408 ASN A N 1
ATOM 3311 C CA . ASN A 1 408 ? -2.602 12.450 -1.350 1.00 91.88 408 ASN A CA 1
ATOM 3312 C C . ASN A 1 408 ? -3.640 11.333 -1.194 1.00 91.88 408 ASN A C 1
ATOM 3314 O O . ASN A 1 408 ? -3.223 10.214 -0.896 1.00 91.88 408 ASN A O 1
ATOM 3318 N N . MET A 1 409 ? -4.932 11.598 -1.436 1.00 92.69 409 MET A N 1
ATOM 3319 C CA . MET A 1 409 ? -5.964 10.551 -1.467 1.00 92.69 409 MET A CA 1
ATOM 3320 C C . MET A 1 409 ? -5.660 9.537 -2.574 1.00 92.69 409 MET A C 1
ATOM 3322 O O . MET A 1 409 ? -5.515 8.353 -2.283 1.00 92.69 409 MET A O 1
ATOM 3326 N N . GLU A 1 410 ? -5.441 9.999 -3.809 1.00 92.38 410 GLU A N 1
ATOM 3327 C CA . GLU A 1 410 ? -5.101 9.124 -4.944 1.00 92.38 410 GLU A CA 1
ATOM 3328 C C . GLU A 1 410 ? -3.831 8.293 -4.673 1.00 92.38 410 GLU A C 1
ATOM 3330 O O . GLU A 1 410 ? -3.756 7.105 -5.001 1.00 92.38 410 GLU A O 1
ATOM 3335 N N . SER A 1 411 ? -2.836 8.889 -4.007 1.00 95.56 411 SER A N 1
ATOM 3336 C CA . SER A 1 411 ? -1.551 8.236 -3.746 1.00 95.56 411 SER A CA 1
ATOM 3337 C C . SER A 1 411 ? -1.652 7.054 -2.782 1.00 95.56 411 SER A C 1
ATOM 3339 O O . SER A 1 411 ? -0.763 6.198 -2.786 1.00 95.56 411 SER A O 1
ATOM 3341 N N . MET A 1 412 ? -2.710 6.974 -1.961 1.00 96.56 412 MET A N 1
ATOM 3342 C CA . MET A 1 412 ? -2.860 5.918 -0.954 1.00 96.56 412 MET A CA 1
ATOM 3343 C C . MET A 1 412 ? -2.903 4.520 -1.578 1.00 96.56 412 MET A C 1
ATOM 3345 O O . MET A 1 412 ? -2.363 3.589 -0.979 1.00 96.56 412 MET A O 1
ATOM 3349 N N . SER A 1 413 ? -3.420 4.388 -2.804 1.00 96.38 413 SER A N 1
ATOM 3350 C CA . SER A 1 413 ? -3.427 3.126 -3.553 1.00 96.38 413 SER A CA 1
ATOM 3351 C C . SER A 1 413 ? -2.020 2.632 -3.887 1.00 96.38 413 SER A C 1
ATOM 3353 O O . SER A 1 413 ? -1.667 1.483 -3.601 1.00 96.38 413 SER A O 1
ATOM 3355 N N . LEU A 1 414 ? -1.153 3.518 -4.389 1.00 97.75 414 LEU A N 1
ATOM 3356 C CA . LEU A 1 414 ? 0.243 3.173 -4.661 1.00 97.75 414 LEU A CA 1
ATOM 3357 C C . LEU A 1 414 ? 1.017 2.900 -3.362 1.00 97.75 414 LEU A C 1
ATOM 3359 O O . LEU A 1 414 ? 1.784 1.939 -3.298 1.00 97.75 414 LEU A O 1
ATOM 3363 N N . ARG A 1 415 ? 0.787 3.687 -2.299 1.00 98.00 415 ARG A N 1
ATOM 3364 C CA . ARG A 1 415 ? 1.397 3.446 -0.975 1.00 98.00 415 ARG A CA 1
ATOM 3365 C C . ARG A 1 415 ? 1.008 2.072 -0.433 1.00 98.00 415 ARG A C 1
ATOM 3367 O O . ARG A 1 415 ? 1.876 1.323 0.016 1.00 98.00 415 ARG A O 1
ATOM 3374 N N . PHE A 1 416 ? -0.274 1.716 -0.523 1.00 98.19 416 PHE A N 1
ATOM 3375 C CA . PHE A 1 416 ? -0.771 0.402 -0.132 1.00 98.19 416 PHE A CA 1
ATOM 3376 C C . PHE A 1 416 ? -0.137 -0.711 -0.967 1.00 98.19 416 PHE A C 1
ATOM 3378 O O . PHE A 1 416 ? 0.344 -1.685 -0.390 1.00 98.19 416 PHE A O 1
ATOM 3385 N N . LYS A 1 417 ? -0.060 -0.566 -2.297 1.00 98.00 417 LYS A N 1
ATOM 3386 C CA . LYS A 1 417 ? 0.588 -1.551 -3.178 1.00 98.00 417 LYS A CA 1
ATOM 3387 C C . LYS A 1 417 ? 2.026 -1.830 -2.732 1.00 98.00 417 LYS A C 1
ATOM 3389 O O . LYS A 1 417 ? 2.366 -2.981 -2.467 1.00 98.00 417 LYS A O 1
ATOM 3394 N N . ILE A 1 418 ? 2.831 -0.785 -2.525 1.00 98.38 418 ILE A N 1
ATOM 3395 C CA . ILE A 1 418 ? 4.222 -0.922 -2.061 1.00 98.38 418 ILE A CA 1
ATOM 3396 C C . ILE A 1 418 ? 4.284 -1.618 -0.691 1.00 98.38 418 ILE A C 1
ATOM 3398 O O . ILE A 1 418 ? 5.060 -2.557 -0.504 1.00 98.38 418 ILE A O 1
ATOM 3402 N N . CYS A 1 419 ? 3.456 -1.196 0.270 1.00 98.38 419 CYS A N 1
ATOM 3403 C CA . CYS A 1 419 ? 3.426 -1.800 1.602 1.00 98.38 419 CYS A CA 1
ATOM 3404 C C . CYS A 1 419 ? 2.971 -3.263 1.580 1.00 98.38 419 CYS A C 1
ATOM 3406 O O . CYS A 1 419 ? 3.602 -4.102 2.216 1.00 98.38 419 CYS A O 1
ATOM 3408 N N . SER A 1 420 ? 1.908 -3.588 0.847 1.00 97.94 420 SER A N 1
ATOM 3409 C CA . SER A 1 420 ? 1.364 -4.947 0.758 1.00 97.94 420 SER A CA 1
ATOM 3410 C C . SER A 1 420 ? 2.359 -5.914 0.115 1.00 97.94 420 SER A C 1
ATOM 3412 O O . SER A 1 420 ? 2.532 -7.029 0.603 1.00 97.94 420 SER A O 1
ATOM 3414 N N . LEU A 1 421 ? 3.096 -5.454 -0.897 1.00 97.81 421 LEU A N 1
ATOM 3415 C CA . LEU A 1 421 ? 4.156 -6.204 -1.555 1.00 97.81 421 LEU A CA 1
ATOM 3416 C C . LEU A 1 421 ? 5.316 -6.530 -0.604 1.00 97.81 421 LEU A C 1
ATOM 3418 O O . LEU A 1 421 ? 5.766 -7.675 -0.523 1.00 97.81 421 LEU A O 1
ATOM 3422 N N . ILE A 1 422 ? 5.782 -5.534 0.155 1.00 97.06 422 ILE A N 1
ATOM 3423 C CA . ILE A 1 422 ? 6.846 -5.720 1.152 1.00 97.06 422 ILE A CA 1
ATOM 3424 C C . ILE A 1 422 ? 6.359 -6.604 2.300 1.00 97.06 422 ILE A C 1
ATOM 3426 O O . ILE A 1 422 ? 7.097 -7.477 2.759 1.00 97.06 422 ILE A O 1
ATOM 3430 N N . TYR A 1 423 ? 5.109 -6.425 2.736 1.00 95.94 423 TYR A N 1
ATOM 3431 C CA . TYR A 1 423 ? 4.493 -7.273 3.747 1.00 95.94 423 TYR A CA 1
ATOM 3432 C C . TYR A 1 423 ? 4.458 -8.739 3.297 1.00 95.94 423 TYR A C 1
ATOM 3434 O O . TYR A 1 423 ? 4.944 -9.613 4.013 1.00 95.94 423 TYR A O 1
ATOM 3442 N N . TYR A 1 424 ? 3.969 -9.001 2.084 1.00 95.56 424 TYR A N 1
ATOM 3443 C CA . TYR A 1 424 ? 3.922 -10.333 1.487 1.00 95.56 424 TYR A CA 1
ATOM 3444 C C . TYR A 1 424 ? 5.317 -10.975 1.447 1.00 95.56 424 TYR A C 1
ATOM 3446 O O . TYR A 1 424 ? 5.519 -12.072 1.967 1.00 95.56 424 TYR A O 1
ATOM 3454 N N . TRP A 1 425 ? 6.326 -10.263 0.942 1.00 94.56 425 TRP A N 1
ATOM 3455 C CA . TRP A 1 425 ? 7.711 -10.744 0.949 1.00 94.56 425 TRP A CA 1
ATOM 3456 C C . TRP A 1 425 ? 8.224 -11.063 2.360 1.00 94.56 425 TRP A C 1
ATOM 3458 O O . TRP A 1 425 ? 8.778 -12.139 2.595 1.00 94.56 425 TRP A O 1
ATOM 3468 N N . CYS A 1 426 ? 8.007 -10.168 3.326 1.00 91.31 426 CYS A N 1
ATOM 3469 C CA . CYS A 1 426 ? 8.583 -10.337 4.654 1.00 91.31 426 CYS A CA 1
ATOM 3470 C C . CYS A 1 426 ? 7.909 -11.404 5.520 1.00 91.31 426 CYS A C 1
ATOM 3472 O O . CYS A 1 426 ? 8.516 -11.887 6.482 1.00 91.31 426 CYS A O 1
ATOM 3474 N N . MET A 1 427 ? 6.695 -11.834 5.160 1.00 88.44 427 MET A N 1
ATOM 3475 C CA . MET A 1 427 ? 6.059 -12.986 5.792 1.00 88.44 427 MET A CA 1
ATOM 3476 C C . MET A 1 427 ? 6.969 -14.217 5.745 1.00 88.44 427 MET A C 1
ATOM 3478 O O . MET A 1 427 ? 6.998 -14.961 6.720 1.00 88.44 427 MET A O 1
ATOM 3482 N N . VAL A 1 428 ? 7.783 -14.413 4.699 1.00 87.88 428 VAL A N 1
ATOM 3483 C CA . VAL A 1 428 ? 8.729 -15.546 4.598 1.00 87.88 428 VAL A CA 1
ATOM 3484 C C . VAL A 1 428 ? 9.727 -15.594 5.771 1.00 87.88 428 VAL A C 1
ATOM 3486 O O . VAL A 1 428 ? 10.206 -16.669 6.140 1.00 87.88 428 VAL A O 1
ATOM 3489 N N . PHE A 1 429 ? 10.023 -14.450 6.397 1.00 84.44 429 PHE A N 1
ATOM 3490 C CA . PHE A 1 429 ? 10.951 -14.342 7.530 1.00 84.44 429 PHE A CA 1
ATOM 3491 C C . PHE A 1 429 ? 10.252 -14.344 8.896 1.00 84.44 429 PHE A C 1
ATOM 3493 O O . PHE A 1 429 ? 10.921 -14.466 9.930 1.00 84.44 429 PHE A O 1
ATOM 3500 N N . ASP A 1 430 ? 8.922 -14.201 8.947 1.00 76.88 430 ASP A N 1
ATOM 3501 C CA . ASP A 1 430 ? 8.205 -14.068 10.214 1.00 76.88 430 ASP A CA 1
ATOM 3502 C C . ASP A 1 430 ? 7.874 -15.419 10.846 1.00 76.88 430 ASP A C 1
ATOM 3504 O O . ASP A 1 430 ? 6.924 -16.112 10.497 1.00 76.88 430 ASP A O 1
ATOM 3508 N N . LYS A 1 431 ? 8.637 -15.770 11.876 1.00 67.31 431 LYS A N 1
ATOM 3509 C CA . LYS A 1 431 ? 8.455 -17.025 12.606 1.00 67.31 431 LYS A CA 1
ATOM 3510 C C . LYS A 1 431 ? 7.146 -17.103 13.392 1.00 67.31 431 LYS A C 1
ATOM 3512 O O . LYS A 1 431 ? 6.683 -18.213 13.634 1.00 67.31 431 LYS A O 1
ATOM 3517 N N . ARG A 1 432 ? 6.542 -15.981 13.803 1.00 65.00 432 ARG A N 1
ATOM 3518 C CA . ARG A 1 432 ? 5.277 -16.017 14.566 1.00 65.00 432 ARG A CA 1
ATOM 3519 C C . ARG A 1 432 ? 4.142 -16.580 13.736 1.00 65.00 432 ARG A C 1
ATOM 3521 O O . ARG A 1 432 ? 3.341 -17.328 14.283 1.00 65.00 432 ARG A O 1
ATOM 3528 N N . ILE A 1 433 ? 4.152 -16.276 12.440 1.00 59.97 433 ILE A N 1
ATOM 3529 C CA . ILE A 1 433 ? 3.172 -16.769 11.474 1.00 59.97 433 ILE A CA 1
ATOM 3530 C C . ILE A 1 433 ? 3.229 -18.304 11.389 1.00 59.97 433 ILE A C 1
ATOM 3532 O O . ILE A 1 433 ? 2.217 -18.945 11.151 1.00 59.97 433 ILE A O 1
ATOM 3536 N N . TYR A 1 434 ? 4.383 -18.932 11.665 1.00 55.59 434 TYR A N 1
ATOM 3537 C CA . TYR A 1 434 ? 4.565 -20.372 11.430 1.00 55.59 434 TYR A CA 1
ATOM 3538 C C . TYR A 1 434 ? 4.865 -21.251 12.644 1.00 55.59 434 TYR A C 1
ATOM 3540 O O . TYR A 1 434 ? 4.993 -22.465 12.462 1.00 55.59 434 TYR A O 1
ATOM 3548 N N . SER A 1 435 ? 5.115 -20.711 13.840 1.00 46.34 435 SER A N 1
ATOM 3549 C CA . SER A 1 435 ? 5.537 -21.550 14.978 1.00 46.34 435 SER A CA 1
ATOM 3550 C C . SER A 1 435 ? 4.830 -21.295 16.300 1.00 46.34 435 SER A C 1
ATOM 3552 O O . SER A 1 435 ? 5.051 -22.078 17.223 1.00 46.34 435 SER A O 1
ATOM 3554 N N . GLY A 1 436 ? 4.043 -20.220 16.453 1.00 43.16 436 GLY A N 1
ATOM 3555 C CA . GLY A 1 436 ? 3.379 -19.873 17.725 1.00 43.16 436 GLY A CA 1
ATOM 3556 C C . GLY A 1 436 ? 4.316 -19.725 18.944 1.00 43.16 436 GLY A C 1
ATOM 3557 O O . GLY A 1 436 ? 3.861 -19.520 20.065 1.00 43.16 436 GLY A O 1
ATOM 3558 N N . LYS A 1 437 ? 5.636 -19.848 18.753 1.00 37.09 437 LYS A N 1
ATOM 3559 C CA . LYS A 1 437 ? 6.692 -19.798 19.771 1.00 37.09 437 LYS A CA 1
ATOM 3560 C C . LYS A 1 437 ? 7.923 -19.135 19.168 1.00 37.09 437 LYS A C 1
ATOM 3562 O O . LYS A 1 437 ? 8.426 -19.577 18.131 1.00 37.09 437 LYS A O 1
ATOM 3567 N N . SER A 1 438 ? 8.409 -18.083 19.820 1.00 35.62 438 SER A N 1
ATOM 3568 C CA . SER A 1 438 ? 9.631 -17.379 19.440 1.00 35.62 438 SER A CA 1
ATOM 3569 C C . SER A 1 438 ? 10.852 -18.272 19.691 1.00 35.62 438 SER A C 1
ATOM 3571 O O . SER A 1 438 ? 11.142 -18.662 20.818 1.00 35.62 438 SER A O 1
ATOM 3573 N N . PHE A 1 439 ? 11.592 -18.614 18.634 1.00 34.12 439 PHE A N 1
ATOM 3574 C CA . PHE A 1 439 ? 12.926 -19.193 18.797 1.00 34.12 439 PHE A CA 1
ATOM 3575 C C . PHE A 1 439 ? 13.932 -18.083 19.097 1.00 34.12 439 PHE A C 1
ATOM 3577 O O . PHE A 1 439 ? 13.976 -17.062 18.407 1.00 34.12 439 PHE A O 1
ATOM 3584 N N . SER A 1 440 ? 14.764 -18.304 20.111 1.00 34.47 440 SER A N 1
ATOM 3585 C CA . SER A 1 440 ? 15.852 -17.415 20.489 1.00 34.47 440 SER A CA 1
ATOM 3586 C C . SER A 1 440 ? 16.903 -17.278 19.373 1.00 34.47 440 SER A C 1
ATOM 3588 O O . SER A 1 440 ? 17.340 -18.247 18.759 1.00 34.47 440 SER A O 1
ATOM 3590 N N . ARG A 1 441 ? 17.263 -16.012 19.117 1.00 40.22 441 ARG A N 1
ATOM 3591 C CA . ARG A 1 441 ? 18.544 -15.464 18.625 1.00 40.22 441 ARG A CA 1
ATOM 3592 C C . ARG A 1 441 ? 19.392 -16.370 17.712 1.00 40.22 441 ARG A C 1
ATOM 3594 O O . ARG A 1 441 ? 20.215 -17.129 18.209 1.00 40.22 441 ARG A O 1
ATOM 3601 N N . SER A 1 442 ? 19.248 -16.212 16.387 1.00 38.72 442 SER A N 1
ATOM 3602 C CA . SER A 1 442 ? 20.348 -16.325 15.382 1.00 38.72 442 SER A CA 1
ATOM 3603 C C . SER A 1 442 ? 19.897 -16.349 13.900 1.00 38.72 442 SER A C 1
ATOM 3605 O O . SER A 1 442 ? 20.635 -16.815 13.035 1.00 38.72 442 SER A O 1
ATOM 3607 N N . SER A 1 443 ? 18.716 -15.826 13.552 1.00 42.12 443 SER A N 1
ATOM 3608 C CA . SER A 1 443 ? 18.362 -15.537 12.149 1.00 42.12 443 SER A CA 1
ATOM 3609 C C . SER A 1 443 ? 17.682 -14.170 12.069 1.00 42.12 443 SER A C 1
ATOM 3611 O O . SER A 1 443 ? 16.715 -13.968 12.804 1.00 42.12 443 SER A O 1
ATOM 3613 N N . SER A 1 444 ? 18.237 -13.263 11.258 1.00 50.22 444 SER A N 1
ATOM 3614 C CA . SER A 1 444 ? 17.678 -11.977 10.788 1.00 50.22 444 SER A CA 1
ATOM 3615 C C . SER A 1 444 ? 16.426 -11.476 11.531 1.00 50.22 444 SER A C 1
ATOM 3617 O O . SER A 1 444 ? 15.320 -11.447 11.003 1.00 50.22 444 SER A O 1
ATOM 3619 N N . THR A 1 445 ? 16.586 -11.035 12.783 1.00 56.56 445 THR A N 1
ATOM 3620 C CA . THR A 1 445 ? 15.474 -10.525 13.608 1.00 56.56 445 THR A CA 1
ATOM 3621 C C . THR A 1 445 ? 14.801 -9.282 13.026 1.00 56.56 445 THR A C 1
ATOM 3623 O O . THR A 1 445 ? 13.715 -8.938 13.468 1.00 56.56 445 THR A O 1
ATOM 3626 N N . TYR A 1 446 ? 15.414 -8.614 12.049 1.00 67.12 446 TYR A N 1
ATOM 3627 C CA . TYR A 1 446 ? 14.979 -7.309 11.552 1.00 67.12 446 TYR A CA 1
ATOM 3628 C C . TYR A 1 446 ? 14.012 -7.369 10.363 1.00 67.12 446 TYR A C 1
ATOM 3630 O O . TYR A 1 446 ? 13.290 -6.408 10.140 1.00 67.12 446 TYR A O 1
ATOM 3638 N N . LEU A 1 447 ? 13.954 -8.488 9.632 1.00 78.69 447 LEU A N 1
ATOM 3639 C CA . LEU A 1 447 ? 13.124 -8.622 8.426 1.00 78.69 447 LEU A CA 1
ATOM 3640 C C . LEU A 1 447 ? 11.725 -9.194 8.708 1.00 78.69 447 LEU A C 1
ATOM 3642 O O . LEU A 1 447 ? 11.023 -9.571 7.781 1.00 78.69 447 LEU A O 1
ATOM 3646 N N . ASN A 1 448 ? 11.285 -9.267 9.965 1.00 82.75 448 ASN A N 1
ATOM 3647 C CA . ASN A 1 448 ? 9.959 -9.805 10.283 1.00 82.75 448 ASN A CA 1
ATOM 3648 C C . ASN A 1 448 ? 8.832 -8.793 9.995 1.00 82.75 448 ASN A C 1
ATOM 3650 O O . ASN A 1 448 ? 9.033 -7.582 10.101 1.00 82.75 448 ASN A O 1
ATOM 3654 N N . SER A 1 449 ? 7.634 -9.292 9.687 1.00 88.50 449 SER A N 1
ATOM 3655 C CA . SER A 1 449 ? 6.524 -8.461 9.209 1.00 88.50 449 SER A CA 1
ATOM 3656 C C . SER A 1 449 ? 5.936 -7.530 10.272 1.00 88.50 449 SER A C 1
ATOM 3658 O O . SER A 1 449 ? 5.440 -6.450 9.959 1.00 88.50 449 SER A O 1
ATOM 3660 N N . PHE A 1 450 ? 6.048 -7.876 11.552 1.00 87.50 450 PHE A N 1
ATOM 3661 C CA . PHE A 1 450 ? 5.577 -7.005 12.633 1.00 87.50 450 PHE A CA 1
ATOM 3662 C C . PHE A 1 450 ? 6.441 -5.767 12.857 1.00 87.50 450 PHE A C 1
ATOM 3664 O O . PHE A 1 450 ? 5.894 -4.727 13.202 1.00 87.50 450 PHE A O 1
ATOM 3671 N N . GLU A 1 451 ? 7.769 -5.845 12.697 1.00 89.31 451 GLU A N 1
ATOM 3672 C CA . GLU A 1 451 ? 8.599 -4.631 12.769 1.00 89.31 451 GLU A CA 1
ATOM 3673 C C . GLU A 1 451 ? 8.223 -3.664 11.643 1.00 89.31 451 GLU A C 1
ATOM 3675 O O . GLU A 1 451 ? 8.129 -2.461 11.873 1.00 89.31 451 GLU A O 1
ATOM 3680 N N . PHE A 1 452 ? 7.887 -4.191 10.463 1.00 93.38 452 PHE A N 1
ATOM 3681 C CA . PHE A 1 452 ? 7.346 -3.383 9.376 1.00 93.38 452 PHE A CA 1
ATOM 3682 C C . PHE A 1 452 ? 5.987 -2.752 9.733 1.00 93.38 452 PHE A C 1
ATOM 3684 O O . PHE A 1 452 ? 5.818 -1.541 9.593 1.00 93.38 452 PHE A O 1
ATOM 3691 N N . ILE A 1 453 ? 5.049 -3.528 10.298 1.00 94.38 453 ILE A N 1
ATOM 3692 C CA . ILE A 1 453 ? 3.751 -3.018 10.788 1.00 94.38 453 ILE A CA 1
ATOM 3693 C C . ILE A 1 453 ? 3.931 -1.894 11.819 1.00 94.38 453 ILE A C 1
ATOM 3695 O O . ILE A 1 453 ? 3.238 -0.877 11.755 1.00 94.38 453 ILE A O 1
ATOM 3699 N N . LYS A 1 454 ? 4.867 -2.046 12.766 1.00 92.69 454 LYS A N 1
ATOM 3700 C CA . LYS A 1 454 ? 5.152 -1.017 13.779 1.00 92.69 454 LYS A CA 1
ATOM 3701 C C . LYS A 1 454 ? 5.558 0.309 13.153 1.00 92.69 454 LYS A C 1
ATOM 3703 O O . LYS A 1 454 ? 5.106 1.358 13.614 1.00 92.69 454 LYS A O 1
ATOM 3708 N N . LEU A 1 455 ? 6.416 0.251 12.138 1.00 94.00 455 LEU A N 1
ATOM 3709 C CA . LEU A 1 455 ? 6.906 1.432 11.441 1.00 94.00 455 LEU A CA 1
ATOM 3710 C C . LEU A 1 455 ? 5.789 2.080 10.622 1.00 94.00 455 LEU A C 1
ATOM 3712 O O . LEU A 1 455 ? 5.599 3.287 10.744 1.00 94.00 455 LEU A O 1
ATOM 3716 N N . ILE A 1 456 ? 4.971 1.304 9.904 1.00 96.31 456 ILE A N 1
ATOM 3717 C CA . ILE A 1 456 ? 3.790 1.837 9.203 1.00 96.31 456 ILE A CA 1
ATOM 3718 C C . ILE A 1 456 ? 2.858 2.566 10.181 1.00 96.31 456 ILE A C 1
ATOM 3720 O O . ILE A 1 456 ? 2.485 3.717 9.947 1.00 96.31 456 ILE A O 1
ATOM 3724 N N . TRP A 1 457 ? 2.535 1.948 11.322 1.00 94.19 457 TRP A N 1
ATOM 3725 C CA . TRP A 1 457 ? 1.715 2.587 12.355 1.00 94.19 457 TRP A CA 1
ATOM 3726 C C . TRP A 1 457 ? 2.309 3.913 12.843 1.00 94.19 457 TRP A C 1
ATOM 3728 O O . TRP A 1 457 ? 1.576 4.880 13.050 1.00 94.19 457 TRP A O 1
ATOM 3738 N N . SER A 1 458 ? 3.634 3.985 13.003 1.00 91.69 458 SER A N 1
ATOM 3739 C CA . SER A 1 458 ? 4.301 5.204 13.468 1.00 91.69 458 SER A CA 1
ATOM 3740 C C . SER A 1 458 ? 4.036 6.422 12.575 1.00 91.69 458 SER A C 1
ATOM 3742 O O . SER A 1 458 ? 4.088 7.540 13.084 1.00 91.69 458 SER A O 1
ATOM 3744 N N . LYS A 1 459 ? 3.702 6.197 11.295 1.00 92.12 459 LYS A N 1
ATOM 3745 C CA . LYS A 1 459 ? 3.252 7.221 10.345 1.00 92.12 459 LYS A CA 1
ATOM 3746 C C . LYS A 1 459 ? 1.731 7.372 10.355 1.00 92.12 459 LYS A C 1
ATOM 3748 O O . LYS A 1 459 ? 1.224 8.469 10.560 1.00 92.12 459 LYS A O 1
ATOM 3753 N N . LEU A 1 460 ? 0.982 6.272 10.231 1.00 91.88 460 LEU A N 1
ATOM 3754 C CA . LEU A 1 460 ? -0.489 6.306 10.157 1.00 91.88 460 LEU A CA 1
ATOM 3755 C C . LEU A 1 460 ? -1.167 6.936 11.389 1.00 91.88 460 LEU A C 1
ATOM 3757 O O . LEU A 1 460 ? -2.284 7.454 11.305 1.00 91.88 460 LEU A O 1
ATOM 3761 N N . LYS A 1 461 ? -0.511 6.913 12.552 1.00 89.56 461 LYS A N 1
ATOM 3762 C CA . LYS A 1 461 ? -1.063 7.515 13.771 1.00 89.56 461 LYS A CA 1
ATOM 3763 C C . LYS A 1 461 ? -1.266 9.030 13.657 1.00 89.56 461 LYS A C 1
ATOM 3765 O O . LYS A 1 461 ? -2.222 9.534 14.234 1.00 89.56 461 LYS A O 1
ATOM 3770 N N . PHE A 1 462 ? -0.438 9.730 12.881 1.00 87.06 462 PHE A N 1
ATOM 3771 C CA . PHE A 1 462 ? -0.452 11.194 12.789 1.00 87.06 462 PHE A CA 1
ATOM 3772 C C . PHE A 1 462 ? -1.160 11.744 11.547 1.00 87.06 462 PHE A C 1
ATOM 3774 O O . PHE A 1 462 ? -1.461 12.933 11.504 1.00 87.06 462 PHE A O 1
ATOM 3781 N N . ILE A 1 463 ? -1.442 10.907 10.546 1.00 89.88 463 ILE A N 1
ATOM 3782 C CA . ILE A 1 463 ? -2.151 11.348 9.338 1.00 89.88 463 ILE A CA 1
ATOM 3783 C C . ILE A 1 463 ? -3.662 11.462 9.580 1.00 89.88 463 ILE A C 1
ATOM 3785 O O . ILE A 1 463 ? -4.196 10.833 10.493 1.00 89.88 463 ILE A O 1
ATOM 3789 N N . ASP A 1 464 ? -4.354 12.217 8.731 1.00 89.88 464 ASP A N 1
ATOM 3790 C CA . ASP A 1 464 ? -5.820 12.298 8.715 1.00 89.88 464 ASP A CA 1
ATOM 3791 C C . ASP A 1 464 ? -6.456 10.908 8.502 1.00 89.88 464 ASP A C 1
ATOM 3793 O O . ASP A 1 464 ? -5.990 10.118 7.674 1.00 89.88 464 ASP A O 1
ATOM 3797 N N . TYR A 1 465 ? -7.520 10.595 9.247 1.00 92.06 465 TYR A N 1
ATOM 3798 C CA . TYR A 1 465 ? -8.210 9.308 9.195 1.00 92.06 465 TYR A CA 1
ATOM 3799 C C . TYR A 1 465 ? -8.736 8.981 7.792 1.00 92.06 465 TYR A C 1
ATOM 3801 O O . TYR A 1 465 ? -8.808 7.809 7.440 1.00 92.06 465 TYR A O 1
ATOM 3809 N N . ARG A 1 466 ? -9.046 9.974 6.953 1.00 91.81 466 ARG A N 1
ATOM 3810 C CA . ARG A 1 466 ? -9.513 9.738 5.577 1.00 91.81 466 ARG A CA 1
ATOM 3811 C C . ARG A 1 466 ? -8.459 9.042 4.722 1.00 91.81 466 ARG A C 1
ATOM 3813 O O . ARG A 1 466 ? -8.786 8.130 3.969 1.00 91.81 466 ARG A O 1
ATOM 3820 N N . TYR A 1 467 ? -7.186 9.394 4.901 1.00 94.00 467 TYR A N 1
ATOM 3821 C CA . TYR A 1 467 ? -6.086 8.693 4.237 1.00 94.00 467 TYR A CA 1
ATOM 3822 C C . TYR A 1 467 ? -5.943 7.259 4.757 1.00 94.00 467 TYR A C 1
ATOM 3824 O O . TYR A 1 467 ? -5.626 6.358 3.985 1.00 94.00 467 TYR A O 1
ATOM 3832 N N . LEU A 1 468 ? -6.198 7.023 6.051 1.00 95.50 468 LEU A N 1
ATOM 3833 C CA . LEU A 1 468 ? -6.235 5.667 6.604 1.00 95.50 468 LEU A CA 1
ATOM 3834 C C . LEU A 1 468 ? -7.347 4.834 5.952 1.00 95.50 468 LEU A C 1
ATOM 3836 O O . LEU A 1 468 ? -7.091 3.700 5.555 1.00 95.50 468 LEU A O 1
ATOM 3840 N N . VAL A 1 469 ? -8.549 5.397 5.827 1.00 95.38 469 VAL A N 1
ATOM 3841 C CA . VAL A 1 469 ? -9.695 4.745 5.177 1.00 95.38 469 VAL A CA 1
ATOM 3842 C C . VAL A 1 469 ? -9.340 4.360 3.739 1.00 95.38 469 VAL A C 1
ATOM 3844 O O . VAL A 1 469 ? -9.456 3.192 3.368 1.00 95.38 469 VAL A O 1
ATOM 3847 N N . GLU A 1 470 ? -8.808 5.304 2.961 1.00 95.75 470 GLU A N 1
ATOM 3848 C CA . GLU A 1 470 ? -8.404 5.058 1.573 1.00 95.75 470 GLU A CA 1
ATOM 3849 C C . GLU A 1 470 ? -7.283 4.011 1.464 1.00 95.75 470 GLU A C 1
ATOM 3851 O O . GLU A 1 470 ? -7.323 3.137 0.598 1.00 95.75 470 GLU A O 1
ATOM 3856 N N . PHE A 1 471 ? -6.309 4.023 2.381 1.00 97.12 471 PHE A N 1
ATOM 3857 C CA . PHE A 1 471 ? -5.259 2.999 2.445 1.00 97.12 471 PHE A CA 1
ATOM 3858 C C . PHE A 1 471 ? -5.832 1.591 2.638 1.00 97.12 471 PHE A C 1
ATOM 3860 O O . PHE A 1 471 ? -5.339 0.633 2.046 1.00 97.12 471 PHE A O 1
ATOM 3867 N N . TYR A 1 472 ? -6.864 1.448 3.469 1.00 97.31 472 TYR A N 1
ATOM 3868 C CA . TYR A 1 472 ? -7.511 0.162 3.722 1.00 97.31 472 TYR A CA 1
ATOM 3869 C C . TYR A 1 472 ? -8.369 -0.279 2.532 1.00 97.31 472 TYR A C 1
ATOM 3871 O O . TYR A 1 472 ? -8.294 -1.438 2.116 1.00 97.31 472 TYR A O 1
ATOM 3879 N N . TYR A 1 473 ? -9.131 0.634 1.929 1.00 96.06 473 TYR A N 1
ATOM 3880 C CA . TYR A 1 473 ? -9.940 0.338 0.742 1.00 96.06 473 TYR A CA 1
ATOM 3881 C C . TYR A 1 473 ? -9.112 0.067 -0.516 1.00 96.06 473 TYR A C 1
ATOM 3883 O O . TYR A 1 473 ? -9.520 -0.725 -1.368 1.00 96.06 473 TYR A O 1
ATOM 3891 N N . SER A 1 474 ? -7.879 0.570 -0.566 1.00 96.25 474 SER A N 1
ATOM 3892 C CA . SER A 1 474 ? -6.899 0.211 -1.596 1.00 96.25 474 SER A CA 1
ATOM 3893 C C . SER A 1 474 ? -6.589 -1.294 -1.646 1.00 96.25 474 SER A C 1
ATOM 3895 O O . SER A 1 474 ? -6.090 -1.785 -2.661 1.00 96.25 474 SER A O 1
ATOM 3897 N N . SER A 1 475 ? -6.929 -2.069 -0.607 1.00 95.31 475 SER A N 1
ATOM 3898 C CA . SER A 1 475 ? -6.803 -3.534 -0.622 1.00 95.31 475 SER A CA 1
ATOM 3899 C C . SER A 1 475 ? -7.669 -4.242 -1.659 1.00 95.31 475 SER A C 1
ATOM 3901 O O . SER A 1 475 ? -7.325 -5.359 -2.058 1.00 95.31 475 SER A O 1
ATOM 3903 N N . TRP A 1 476 ? -8.723 -3.602 -2.165 1.00 92.56 476 TRP A N 1
ATOM 3904 C CA . TRP A 1 476 ? -9.556 -4.147 -3.239 1.00 92.56 476 TRP A CA 1
ATOM 3905 C C . TRP A 1 476 ? -9.004 -3.900 -4.644 1.00 92.56 476 TRP A C 1
ATOM 3907 O O . TRP A 1 476 ? -9.552 -4.417 -5.616 1.00 92.56 476 TRP A O 1
ATOM 3917 N N . SER A 1 477 ? -7.896 -3.166 -4.772 1.00 89.81 477 SER A N 1
ATOM 3918 C CA . SER A 1 477 ? -7.226 -2.979 -6.060 1.00 89.81 477 SER A CA 1
ATOM 3919 C C . SER A 1 477 ? -6.769 -4.312 -6.682 1.00 89.81 477 SER A C 1
ATOM 3921 O O . SER A 1 477 ? -6.432 -5.280 -5.978 1.00 89.81 477 SER A O 1
ATOM 3923 N N . LYS A 1 478 ? -6.764 -4.357 -8.026 1.00 89.12 478 LYS A N 1
ATOM 3924 C CA . LYS A 1 478 ? -6.266 -5.493 -8.822 1.00 89.12 478 LYS A CA 1
ATOM 3925 C C . LYS A 1 478 ? -4.824 -5.794 -8.412 1.00 89.12 478 LYS A C 1
ATOM 3927 O O . LYS A 1 478 ? -3.987 -4.897 -8.378 1.00 89.12 478 LYS A O 1
ATOM 3932 N N . SER A 1 479 ? -4.561 -7.054 -8.085 1.00 93.00 479 SER A N 1
ATOM 3933 C CA . SER A 1 479 ? -3.281 -7.514 -7.554 1.00 93.00 479 SER A CA 1
ATOM 3934 C C . SER A 1 479 ? -3.116 -9.010 -7.830 1.00 93.00 479 SER A C 1
ATOM 3936 O O . SER A 1 479 ? -4.086 -9.767 -7.797 1.00 93.00 479 SER A O 1
ATOM 3938 N N . THR A 1 480 ? -1.884 -9.419 -8.106 1.00 93.44 480 THR A N 1
ATOM 3939 C CA . THR A 1 480 ? -1.431 -10.812 -8.183 1.00 93.44 480 THR A CA 1
ATOM 3940 C C . THR A 1 480 ? -1.258 -11.419 -6.790 1.00 93.44 480 THR A C 1
ATOM 3942 O O . THR A 1 480 ? -1.347 -12.639 -6.635 1.00 93.44 480 THR A O 1
ATOM 3945 N N . ILE A 1 481 ? -1.020 -10.593 -5.762 1.00 95.44 481 ILE A N 1
ATOM 3946 C CA . ILE A 1 481 ? -0.997 -11.051 -4.368 1.00 95.44 481 ILE A CA 1
ATOM 3947 C C . ILE A 1 481 ? -2.404 -11.539 -3.994 1.00 95.44 481 ILE A C 1
ATOM 3949 O O . ILE A 1 481 ? -3.365 -10.765 -4.079 1.00 95.44 481 ILE A O 1
ATOM 3953 N N . PRO A 1 482 ? -2.554 -12.794 -3.528 1.00 93.00 482 PRO A N 1
ATOM 3954 C CA . PRO A 1 482 ? -3.862 -13.312 -3.147 1.00 93.00 482 PRO A CA 1
ATOM 3955 C C . PRO A 1 482 ? -4.528 -12.450 -2.068 1.00 93.00 482 PRO A C 1
ATOM 3957 O O . PRO A 1 482 ? -3.892 -12.079 -1.077 1.00 93.00 482 PRO A O 1
ATOM 3960 N N . THR A 1 483 ? -5.827 -12.178 -2.229 1.00 91.62 483 THR A N 1
ATOM 3961 C CA . THR A 1 483 ? -6.605 -11.268 -1.367 1.00 91.62 483 THR A CA 1
ATOM 3962 C C . THR A 1 483 ? -6.453 -11.572 0.122 1.00 91.62 483 THR A C 1
ATOM 3964 O O . THR A 1 483 ? -6.236 -10.647 0.903 1.00 91.62 483 THR A O 1
ATOM 3967 N N . LYS A 1 484 ? -6.423 -12.854 0.507 1.00 89.00 484 LYS A N 1
ATOM 3968 C CA . LYS A 1 484 ? -6.217 -13.291 1.897 1.00 89.00 484 LYS A CA 1
ATOM 3969 C C . LYS A 1 484 ? -4.950 -12.731 2.557 1.00 89.00 484 LYS A C 1
ATOM 3971 O O . LYS A 1 484 ? -4.945 -12.486 3.757 1.00 89.00 484 LYS A O 1
ATOM 3976 N N . TYR A 1 485 ? -3.877 -12.474 1.802 1.00 92.12 485 TYR A N 1
ATOM 3977 C CA . TYR A 1 485 ? -2.645 -11.892 2.355 1.00 92.12 485 TYR A CA 1
ATOM 3978 C C . TYR A 1 485 ? -2.716 -10.376 2.502 1.00 92.12 485 TYR A C 1
ATOM 3980 O O . TYR A 1 485 ? -2.169 -9.834 3.461 1.00 92.12 485 TYR A O 1
ATOM 3988 N N . LYS A 1 486 ? -3.430 -9.693 1.599 1.00 94.00 486 LYS A N 1
ATOM 3989 C CA . LYS A 1 486 ? -3.751 -8.264 1.743 1.00 94.00 486 LYS A CA 1
ATOM 3990 C C . LYS A 1 486 ? -4.655 -8.033 2.959 1.00 94.00 486 LYS A C 1
ATOM 3992 O O . LYS A 1 486 ? -4.421 -7.117 3.742 1.00 94.00 486 LYS A O 1
ATOM 3997 N N . GLN A 1 487 ? -5.637 -8.908 3.150 1.00 90.69 487 GLN A N 1
ATOM 3998 C CA . GLN A 1 487 ? -6.520 -8.917 4.315 1.00 90.69 487 GLN A CA 1
ATOM 3999 C C . GLN A 1 487 ? -5.745 -9.212 5.603 1.00 90.69 487 GLN A C 1
ATOM 4001 O O . GLN A 1 487 ? -5.853 -8.454 6.561 1.00 90.69 487 GLN A O 1
ATOM 4006 N N . LEU A 1 488 ? -4.884 -10.238 5.607 1.00 89.94 488 LEU A N 1
ATOM 4007 C CA . LEU A 1 488 ? -4.018 -10.558 6.746 1.00 89.94 488 LEU A CA 1
ATOM 4008 C C . LEU A 1 488 ? -3.090 -9.390 7.120 1.00 89.94 488 LEU A C 1
ATOM 4010 O O . LEU A 1 488 ? -2.894 -9.116 8.305 1.00 89.94 488 LEU A O 1
ATOM 4014 N N . PHE A 1 489 ? -2.533 -8.686 6.130 1.00 94.31 489 PHE A N 1
ATOM 4015 C CA . PHE A 1 489 ? -1.739 -7.477 6.354 1.00 94.31 489 PHE A CA 1
ATOM 4016 C C . PHE A 1 489 ? -2.535 -6.416 7.118 1.00 94.31 489 PHE A C 1
ATOM 4018 O O . PHE A 1 489 ? -2.098 -5.967 8.180 1.00 94.31 489 PHE A O 1
ATOM 4025 N N . LEU A 1 490 ? -3.708 -6.047 6.602 1.00 95.50 490 LEU A N 1
ATOM 4026 C CA . LEU A 1 490 ? -4.549 -5.011 7.194 1.00 95.50 490 LEU A CA 1
ATOM 4027 C C . LEU A 1 490 ? -5.146 -5.431 8.542 1.00 95.50 490 LEU A C 1
ATOM 4029 O O . LEU A 1 490 ? -5.214 -4.610 9.449 1.00 95.50 490 LEU A O 1
ATOM 4033 N N . MET A 1 491 ? -5.482 -6.708 8.729 1.00 91.56 491 MET A N 1
ATOM 4034 C CA . MET A 1 491 ? -5.932 -7.254 10.013 1.00 91.56 491 MET A CA 1
ATOM 4035 C C . MET A 1 491 ? -4.846 -7.163 11.089 1.00 91.56 491 MET A C 1
ATOM 4037 O O . MET A 1 491 ? -5.109 -6.730 12.213 1.00 91.56 491 MET A O 1
ATOM 4041 N N . ASN A 1 492 ? -3.603 -7.513 10.748 1.00 91.31 492 ASN A N 1
ATOM 4042 C CA . ASN A 1 492 ? -2.473 -7.403 11.671 1.00 91.31 492 ASN A CA 1
ATOM 4043 C C . ASN A 1 492 ? -2.097 -5.945 11.958 1.00 91.31 492 ASN A C 1
ATOM 4045 O O . ASN A 1 492 ? -1.784 -5.601 13.101 1.00 91.31 492 ASN A O 1
ATOM 4049 N N . LEU A 1 493 ? -2.147 -5.083 10.938 1.00 95.25 493 LEU A N 1
ATOM 4050 C CA . LEU A 1 493 ? -1.956 -3.647 11.100 1.00 95.25 493 LEU A CA 1
ATOM 4051 C C . LEU A 1 493 ? -3.034 -3.069 12.019 1.00 95.25 493 LEU A C 1
ATOM 4053 O O . LEU A 1 493 ? -2.693 -2.470 13.034 1.00 95.25 493 LEU A O 1
ATOM 4057 N N . GLY A 1 494 ? -4.309 -3.321 11.734 1.00 94.94 494 GLY A N 1
ATOM 4058 C CA . GLY A 1 494 ? -5.434 -2.852 12.532 1.00 94.94 494 GLY A CA 1
ATOM 4059 C C . GLY A 1 494 ? -5.380 -3.354 13.971 1.00 94.94 494 GLY A C 1
ATOM 4060 O O . GLY A 1 494 ? -5.571 -2.572 14.894 1.00 94.94 494 GLY A O 1
ATOM 4061 N N . SER A 1 495 ? -5.017 -4.619 14.195 1.00 93.12 495 SER A N 1
ATOM 4062 C CA . SER A 1 495 ? -4.881 -5.181 15.548 1.00 93.12 495 SER A CA 1
ATOM 4063 C C . SER A 1 495 ? -3.784 -4.467 16.344 1.00 93.12 495 SER A C 1
ATOM 4065 O O . SER A 1 495 ? -3.957 -4.117 17.514 1.00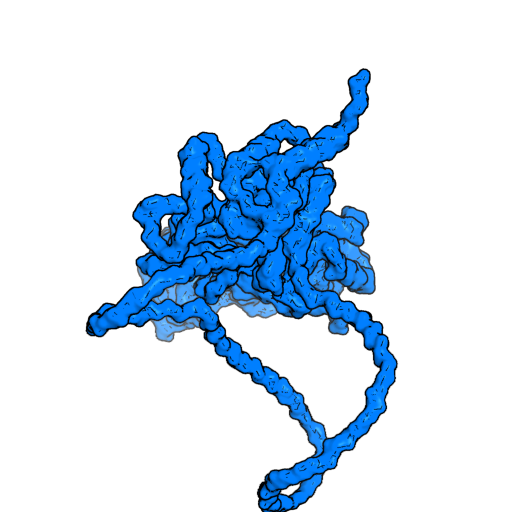 93.12 495 SER A O 1
ATOM 4067 N N . TRP A 1 496 ? -2.652 -4.178 15.693 1.00 92.69 496 TRP A N 1
ATOM 4068 C CA . TRP A 1 496 ? -1.582 -3.387 16.293 1.00 92.69 496 TRP A CA 1
ATOM 4069 C C . TRP A 1 496 ? -2.009 -1.937 16.563 1.00 92.69 496 TRP A C 1
ATOM 4071 O O . TRP A 1 496 ? -1.675 -1.392 17.616 1.00 92.69 496 TRP A O 1
ATOM 4081 N N . MET A 1 497 ? -2.762 -1.327 15.647 1.00 94.56 497 MET A N 1
ATOM 4082 C CA . MET A 1 497 ? -3.302 0.023 15.803 1.00 94.56 497 MET A CA 1
ATOM 4083 C C . MET A 1 497 ? -4.287 0.101 16.969 1.00 94.56 497 MET A C 1
ATOM 4085 O O . MET A 1 497 ? -4.107 0.954 17.829 1.00 94.56 497 MET A O 1
ATOM 4089 N N . LEU A 1 498 ? -5.252 -0.819 17.066 1.00 94.50 498 LEU A N 1
ATOM 4090 C CA . LEU A 1 498 ? -6.208 -0.902 18.176 1.00 94.50 498 LEU A CA 1
ATOM 4091 C C . LEU A 1 498 ? -5.488 -1.021 19.520 1.00 94.50 498 LEU A C 1
ATOM 4093 O O . LEU A 1 498 ? -5.758 -0.255 20.443 1.00 94.50 498 LEU A O 1
ATOM 4097 N N . LYS A 1 499 ? -4.485 -1.902 19.606 1.00 92.69 499 LYS A N 1
ATOM 4098 C CA . LYS A 1 499 ? -3.646 -2.047 20.803 1.00 92.69 499 LYS A CA 1
ATOM 4099 C C . LYS A 1 499 ? -2.935 -0.750 21.194 1.00 92.69 499 LYS A C 1
ATOM 4101 O O . LYS A 1 499 ? -2.708 -0.503 22.375 1.00 92.69 499 LYS A O 1
ATOM 4106 N N . LYS A 1 500 ? -2.512 0.048 20.212 1.00 92.38 500 LYS A N 1
ATOM 4107 C CA . LYS A 1 500 ? -1.778 1.298 20.446 1.00 92.38 500 LYS A CA 1
ATOM 4108 C C . LYS A 1 500 ? -2.671 2.503 20.693 1.00 92.38 500 LYS A C 1
ATOM 4110 O O . LYS A 1 500 ? -2.242 3.367 21.444 1.00 92.38 500 LYS A O 1
ATOM 4115 N N . LEU A 1 501 ? -3.853 2.540 20.089 1.00 91.56 501 LEU A N 1
ATOM 4116 C CA . LEU A 1 501 ? -4.865 3.566 20.319 1.00 91.56 501 LEU A CA 1
ATOM 4117 C C . LEU A 1 501 ? -5.488 3.419 21.704 1.00 91.56 501 LEU A C 1
ATOM 4119 O O . LEU A 1 501 ? -5.623 4.404 22.408 1.00 91.56 501 LEU A O 1
ATOM 4123 N N . THR A 1 502 ? -5.820 2.190 22.101 1.00 90.69 502 THR A N 1
ATOM 4124 C CA . THR A 1 502 ? -6.515 1.951 23.372 1.00 90.69 502 THR A CA 1
ATOM 4125 C C . THR A 1 502 ? -5.565 1.823 24.560 1.00 90.69 502 THR A C 1
ATOM 4127 O O . THR A 1 502 ? -5.928 2.103 25.693 1.00 90.69 502 THR A O 1
ATOM 4130 N N . GLY A 1 503 ? -4.336 1.336 24.355 1.00 83.94 503 GLY A N 1
ATOM 4131 C CA . GLY A 1 503 ? -3.383 1.118 25.451 1.00 83.94 503 GLY A CA 1
ATOM 4132 C C . GLY A 1 503 ? -3.836 0.100 26.514 1.00 83.94 503 GLY A C 1
ATOM 4133 O O . GLY A 1 503 ? -3.104 -0.123 27.479 1.00 83.94 503 GLY A O 1
ATOM 4134 N N . VAL A 1 504 ? -4.995 -0.546 26.335 1.00 79.12 504 VAL A N 1
ATOM 4135 C CA . VAL A 1 504 ? -5.584 -1.486 27.292 1.00 79.12 504 VAL A CA 1
ATOM 4136 C C . VAL A 1 504 ? -4.722 -2.745 27.336 1.00 79.12 504 VAL A C 1
ATOM 4138 O O . VAL A 1 504 ? -4.563 -3.460 26.346 1.00 79.12 504 VAL A O 1
ATOM 4141 N N . SER A 1 505 ? -4.121 -3.011 28.495 1.00 68.81 505 SER A N 1
ATOM 4142 C CA . SER A 1 505 ? -3.193 -4.130 28.691 1.00 68.81 505 SER A CA 1
ATOM 4143 C C . SER A 1 505 ? -3.894 -5.491 28.749 1.00 68.81 505 SER A C 1
ATOM 4145 O O . SER A 1 505 ? -3.278 -6.506 28.413 1.00 68.81 505 SER A O 1
ATOM 4147 N N . GLU A 1 506 ? -5.167 -5.511 29.153 1.00 62.72 506 GLU A N 1
ATOM 4148 C CA . GLU A 1 506 ? -5.980 -6.722 29.306 1.00 62.72 506 GLU A CA 1
ATOM 4149 C C . GLU A 1 506 ? -6.509 -7.248 27.963 1.00 62.72 506 GLU A C 1
ATOM 4151 O O . GLU A 1 506 ? -6.527 -8.461 27.733 1.00 62.72 506 GLU A O 1
ATOM 4156 N N . THR A 1 507 ? -6.861 -6.352 27.036 1.00 70.69 507 THR A N 1
ATOM 4157 C CA . THR A 1 507 ? -7.345 -6.720 25.702 1.00 70.69 507 THR A CA 1
ATOM 4158 C C . THR A 1 507 ? -6.177 -7.117 24.804 1.00 70.69 507 THR A C 1
ATOM 4160 O O . THR A 1 507 ? -5.405 -6.290 24.310 1.00 70.69 507 THR A O 1
ATOM 4163 N N . LYS A 1 508 ? -6.053 -8.417 24.531 1.00 79.00 508 LYS A N 1
ATOM 4164 C CA . LYS A 1 508 ? -5.162 -8.908 23.477 1.00 79.00 508 LYS A CA 1
ATOM 4165 C C . LYS A 1 508 ? -5.870 -8.783 22.133 1.00 79.00 508 LYS A C 1
ATOM 4167 O O . LYS A 1 508 ? -6.659 -9.648 21.769 1.00 79.00 508 LYS A O 1
ATOM 4172 N N . PHE A 1 509 ? -5.570 -7.711 21.402 1.00 84.75 509 PHE A N 1
ATOM 4173 C CA . PHE A 1 509 ? -5.929 -7.572 19.988 1.00 84.75 509 PHE A CA 1
ATOM 4174 C C . PHE A 1 509 ? -5.087 -8.538 19.144 1.00 84.75 509 PHE A C 1
ATOM 4176 O O . PHE A 1 509 ? -4.098 -8.152 18.524 1.00 84.75 509 PHE A O 1
ATOM 4183 N N . GLU A 1 510 ? -5.417 -9.823 19.218 1.00 85.25 510 GLU A N 1
ATOM 4184 C CA . GLU A 1 510 ? -4.746 -10.912 18.515 1.00 85.25 510 GLU A CA 1
ATOM 4185 C C . GLU A 1 510 ? -5.819 -11.805 17.889 1.00 85.25 510 GLU A C 1
ATOM 4187 O O . GLU A 1 510 ? -6.557 -12.491 18.596 1.00 85.25 510 GLU A O 1
ATOM 4192 N N . LEU A 1 511 ? -5.922 -11.766 16.561 1.00 84.44 511 LEU A N 1
ATOM 4193 C CA . LEU A 1 511 ? -6.825 -12.624 15.799 1.00 84.44 511 LEU A CA 1
ATOM 4194 C C . LEU A 1 511 ? -6.195 -14.001 15.565 1.00 84.44 511 LEU A C 1
ATOM 4196 O O . LEU A 1 511 ? -4.972 -14.143 15.501 1.00 84.44 511 LEU A O 1
ATOM 4200 N N . GLY A 1 512 ? -7.042 -15.016 15.410 1.00 78.12 512 GLY A N 1
ATOM 4201 C CA . GLY A 1 512 ? -6.623 -16.306 14.879 1.00 78.12 512 GLY A CA 1
ATOM 4202 C C . GLY A 1 512 ? -6.307 -16.180 13.391 1.00 78.12 512 GLY A C 1
ATOM 4203 O O . GLY A 1 512 ? -7.031 -15.505 12.656 1.00 78.12 512 GLY A O 1
ATOM 4204 N N . ASP A 1 513 ? -5.233 -16.823 12.934 1.00 72.31 513 ASP A N 1
ATOM 4205 C CA . ASP A 1 513 ? -4.927 -16.873 11.505 1.00 72.31 513 ASP A CA 1
ATOM 4206 C C . ASP A 1 513 ? -5.522 -18.129 10.848 1.00 72.31 513 ASP A C 1
ATOM 4208 O O . ASP A 1 513 ? -5.795 -19.152 11.492 1.00 72.31 513 ASP A O 1
ATOM 4212 N N . PHE A 1 514 ? -5.710 -18.056 9.533 1.00 73.56 514 PHE A N 1
ATOM 4213 C CA . PHE A 1 514 ? -6.231 -19.175 8.755 1.00 73.56 514 PHE A CA 1
ATOM 4214 C C . PHE A 1 514 ? -5.251 -20.356 8.664 1.00 73.56 514 PHE A C 1
ATOM 4216 O O . PHE A 1 514 ? -5.681 -21.485 8.427 1.00 73.56 514 PHE A O 1
ATOM 4223 N N . LEU A 1 515 ? -3.948 -20.120 8.860 1.00 72.12 515 LEU A N 1
ATOM 4224 C CA . LEU A 1 515 ? -2.915 -21.156 8.807 1.00 72.12 515 LEU A CA 1
ATOM 4225 C C . LEU A 1 515 ? -3.008 -22.108 10.013 1.00 72.12 515 LEU A C 1
ATOM 4227 O O . LEU A 1 515 ? -2.716 -23.295 9.887 1.00 72.12 515 LEU A O 1
ATOM 4231 N N . SER A 1 516 ? -3.447 -21.607 11.169 1.00 70.56 516 SER A N 1
ATOM 4232 C CA . SER A 1 516 ? -3.473 -22.317 12.451 1.00 70.56 516 SER A CA 1
ATOM 4233 C C . SER A 1 516 ? -4.803 -23.002 12.762 1.00 70.56 516 SER A C 1
ATOM 4235 O O . SER A 1 516 ? -4.805 -24.117 13.287 1.00 70.56 516 SER A O 1
ATOM 4237 N N . LEU A 1 517 ? -5.930 -22.360 12.453 1.00 68.25 517 LEU A N 1
ATOM 4238 C CA . LEU A 1 517 ? -7.266 -22.842 12.828 1.00 68.25 517 LEU A CA 1
ATOM 4239 C C . LEU A 1 517 ? -8.008 -23.549 11.681 1.00 68.25 517 LEU A C 1
ATOM 4241 O O . LEU A 1 517 ? -8.960 -24.290 11.941 1.00 68.25 517 LEU A O 1
ATOM 4245 N N . GLY A 1 518 ? -7.543 -23.381 10.439 1.00 68.31 518 GLY A N 1
ATOM 4246 C CA . GLY A 1 518 ? -8.189 -23.905 9.238 1.00 68.31 518 GLY A CA 1
ATOM 4247 C C . GLY A 1 518 ? -9.439 -23.116 8.833 1.00 68.31 518 GLY A C 1
ATOM 4248 O O . GLY A 1 518 ? -10.061 -22.423 9.642 1.00 68.31 518 GLY A O 1
ATOM 4249 N N . GLU A 1 519 ? -9.802 -23.224 7.556 1.00 72.88 519 GLU A N 1
ATOM 4250 C CA . GLU A 1 519 ? -10.923 -22.500 6.951 1.00 72.88 519 GLU A CA 1
ATOM 4251 C C . GLU A 1 519 ? -12.266 -22.834 7.629 1.00 72.88 519 GLU A C 1
ATOM 4253 O O . GLU A 1 519 ? -12.525 -23.966 8.043 1.00 72.88 519 GLU A O 1
ATOM 4258 N N . GLY A 1 520 ? -13.105 -21.818 7.813 1.00 71.69 520 GLY A N 1
ATOM 4259 C CA . GLY A 1 520 ? -14.396 -21.872 8.497 1.00 71.69 520 GLY A CA 1
ATOM 4260 C C . GLY A 1 520 ? -14.323 -21.730 10.016 1.00 71.69 520 GLY A C 1
ATOM 4261 O O . GLY A 1 520 ? -15.226 -21.149 10.617 1.00 71.69 520 GLY A O 1
ATOM 4262 N N . LYS A 1 521 ? -13.258 -22.222 10.658 1.00 81.38 521 LYS A N 1
ATOM 4263 C CA . LYS A 1 521 ? -13.103 -22.136 12.121 1.00 81.38 521 LYS A CA 1
ATOM 4264 C C . LYS A 1 521 ? -12.507 -20.809 12.563 1.00 81.38 521 LYS A C 1
ATOM 4266 O O . LYS A 1 521 ? -12.966 -20.243 13.554 1.00 81.38 521 LYS A O 1
ATOM 4271 N N . TYR A 1 522 ? -11.497 -20.319 11.844 1.00 84.44 522 TYR A N 1
ATOM 4272 C CA . TYR A 1 522 ? -10.829 -19.072 12.211 1.00 84.44 522 TYR A CA 1
ATOM 4273 C C . TYR A 1 522 ? -11.762 -17.865 12.049 1.00 84.44 522 TYR A C 1
ATOM 4275 O O . TYR A 1 522 ? -11.729 -16.978 12.891 1.00 84.44 522 TYR A O 1
ATOM 4283 N N . GLN A 1 523 ? -12.637 -17.853 11.036 1.00 89.19 523 GLN A N 1
ATOM 4284 C CA . GLN A 1 523 ? -13.581 -16.756 10.809 1.00 89.19 523 GLN A CA 1
ATOM 4285 C C . GLN A 1 523 ? -14.599 -16.635 11.946 1.00 89.19 523 GLN A C 1
ATOM 4287 O O . GLN A 1 523 ? -14.835 -15.539 12.443 1.00 89.19 523 GLN A O 1
ATOM 4292 N N . VAL A 1 524 ? -15.169 -17.759 12.398 1.00 90.38 524 VAL A N 1
ATOM 4293 C CA . VAL A 1 524 ? -16.114 -17.771 13.531 1.00 90.38 524 VAL A CA 1
ATOM 4294 C C . VAL A 1 524 ? -15.415 -17.323 14.813 1.00 90.38 524 VAL A C 1
ATOM 4296 O O . VAL A 1 524 ? -15.922 -16.461 15.523 1.00 90.38 524 VAL A O 1
ATOM 4299 N N . TYR A 1 525 ? -14.218 -17.857 15.072 1.00 91.12 525 TYR A N 1
ATOM 4300 C CA . TYR A 1 525 ? -13.406 -17.451 16.218 1.00 91.12 525 TYR A CA 1
ATOM 4301 C C . TYR A 1 525 ? -13.070 -15.951 16.189 1.00 91.12 525 TYR A C 1
ATOM 4303 O O . TYR A 1 525 ? -13.193 -15.264 17.201 1.00 91.12 525 TYR A O 1
ATOM 4311 N N . ASN A 1 526 ? -12.690 -15.427 15.023 1.00 91.69 526 ASN A N 1
ATOM 4312 C CA . ASN A 1 526 ? -12.380 -14.013 14.845 1.00 91.69 526 ASN A CA 1
ATOM 4313 C C . ASN A 1 526 ? -13.619 -13.131 14.996 1.00 91.69 526 ASN A C 1
ATOM 4315 O O . ASN A 1 526 ? -13.507 -12.075 15.610 1.00 91.69 526 ASN A O 1
ATOM 4319 N N . LEU A 1 527 ? -14.793 -13.561 14.517 1.00 94.69 527 LEU A N 1
ATOM 4320 C CA . LEU A 1 527 ? -16.044 -12.830 14.731 1.00 94.69 527 LEU A CA 1
ATOM 4321 C C . LEU A 1 527 ? -16.332 -12.687 16.228 1.00 94.69 527 LEU A C 1
ATOM 4323 O O . LEU A 1 527 ? -16.583 -11.578 16.695 1.00 94.69 527 LEU A O 1
ATOM 4327 N N . ASP A 1 528 ? -16.244 -13.781 16.987 1.00 93.19 528 ASP A N 1
ATOM 4328 C CA . ASP A 1 528 ? -16.466 -13.755 18.436 1.00 93.19 528 ASP A CA 1
ATOM 4329 C C . ASP A 1 528 ? -15.486 -12.811 19.150 1.00 93.19 528 ASP A C 1
ATOM 4331 O O . ASP A 1 528 ? -15.899 -12.022 20.007 1.00 93.19 528 ASP A O 1
ATOM 4335 N N . LEU A 1 529 ? -14.201 -12.846 18.775 1.00 93.69 529 LEU A N 1
ATOM 4336 C CA . LEU A 1 529 ? -13.189 -11.934 19.312 1.00 93.69 529 LEU A CA 1
ATOM 4337 C C . LEU A 1 529 ? -13.495 -10.474 18.975 1.00 93.69 529 LEU A C 1
ATOM 4339 O O . LEU A 1 529 ? -13.533 -9.643 19.881 1.00 93.69 529 LEU A O 1
ATOM 4343 N N . ILE A 1 530 ? -13.753 -10.161 17.706 1.00 95.38 530 ILE A N 1
ATOM 4344 C CA . ILE A 1 530 ? -14.025 -8.795 17.244 1.00 95.38 530 ILE A CA 1
ATOM 4345 C C . ILE A 1 530 ? -15.268 -8.240 17.938 1.00 95.38 530 ILE A C 1
ATOM 4347 O O . ILE A 1 530 ? -15.224 -7.134 18.474 1.00 95.38 530 ILE A O 1
ATOM 4351 N N . VAL A 1 531 ? -16.350 -9.019 18.021 1.00 95.94 531 VAL A N 1
ATOM 4352 C CA . VAL A 1 531 ? -17.564 -8.616 18.744 1.00 95.94 531 VAL A CA 1
ATOM 4353 C C . VAL A 1 531 ? -17.261 -8.385 20.227 1.00 95.94 531 VAL A C 1
ATOM 4355 O O . VAL A 1 531 ? -17.750 -7.415 20.803 1.00 95.94 531 VAL A O 1
ATOM 4358 N N . SER A 1 532 ? -16.426 -9.219 20.857 1.00 94.31 532 SER A N 1
ATOM 4359 C CA . SER A 1 532 ? -16.019 -9.002 22.253 1.00 94.31 532 SER A CA 1
ATOM 4360 C C . SER A 1 532 ? -15.229 -7.702 22.449 1.00 94.31 532 SER A C 1
ATOM 4362 O O . SER A 1 532 ? -15.418 -7.021 23.455 1.00 94.31 532 SER A O 1
ATOM 4364 N N . TRP A 1 533 ? -14.393 -7.318 21.479 1.00 94.62 533 TRP A N 1
ATOM 4365 C CA . TRP A 1 533 ? -13.649 -6.058 21.515 1.00 94.62 533 TRP A CA 1
ATOM 4366 C C . TRP A 1 533 ? -14.568 -4.857 21.313 1.00 94.62 533 TRP A C 1
ATOM 4368 O O . TRP A 1 533 ? -14.451 -3.873 22.037 1.00 94.62 533 TRP A O 1
ATOM 4378 N N . ILE A 1 534 ? -15.504 -4.960 20.371 1.00 95.06 534 ILE A N 1
ATOM 4379 C CA . ILE A 1 534 ? -16.482 -3.917 20.049 1.00 95.06 534 ILE A CA 1
ATOM 4380 C C . ILE A 1 534 ? -17.426 -3.644 21.227 1.00 95.06 534 ILE A C 1
ATOM 4382 O O . ILE A 1 534 ? -17.799 -2.498 21.459 1.00 95.06 534 ILE A O 1
ATOM 4386 N N . VAL A 1 535 ? -17.803 -4.672 21.990 1.00 94.25 535 VAL A N 1
ATOM 4387 C CA . VAL A 1 535 ? -18.667 -4.532 23.177 1.00 94.25 535 VAL A CA 1
ATOM 4388 C C . VAL A 1 535 ? -17.898 -4.006 24.396 1.00 94.25 535 VAL A C 1
ATOM 4390 O O . VAL A 1 535 ? -18.508 -3.466 25.319 1.00 94.25 535 VAL A O 1
ATOM 4393 N N . ASN A 1 536 ? -16.570 -4.150 24.433 1.00 93.06 536 ASN A N 1
ATOM 4394 C CA . ASN A 1 536 ? -15.784 -3.744 25.591 1.00 93.06 536 ASN A CA 1
ATOM 4395 C C . ASN A 1 536 ? -15.741 -2.210 25.735 1.00 93.06 536 ASN A C 1
ATOM 4397 O O . ASN A 1 536 ? -15.083 -1.519 24.955 1.00 93.06 536 ASN A O 1
ATOM 4401 N N . ARG A 1 537 ? -16.395 -1.694 26.787 1.00 92.81 537 ARG A N 1
ATOM 4402 C CA . ARG A 1 537 ? -16.431 -0.263 27.126 1.00 92.81 537 ARG A CA 1
ATOM 4403 C C . ARG A 1 537 ? -15.034 0.330 27.320 1.00 92.81 537 ARG A C 1
ATOM 4405 O O . ARG A 1 537 ? -14.827 1.472 26.916 1.00 92.81 537 ARG A O 1
ATOM 4412 N N . ASP A 1 538 ? -14.084 -0.447 27.841 1.00 92.38 538 ASP A N 1
ATOM 4413 C CA . ASP A 1 538 ? -12.723 0.020 28.139 1.00 92.38 538 ASP A CA 1
ATOM 4414 C C . ASP A 1 538 ? -11.978 0.498 26.885 1.00 92.38 538 ASP A C 1
ATOM 4416 O O . ASP A 1 538 ? -11.164 1.420 26.928 1.00 92.38 538 ASP A O 1
ATOM 4420 N N . ASN A 1 539 ? -12.297 -0.091 25.729 1.00 92.75 539 ASN A N 1
ATOM 4421 C CA . ASN A 1 539 ? -11.703 0.316 24.461 1.00 92.75 539 ASN A CA 1
ATOM 4422 C C . ASN A 1 539 ? -12.144 1.730 24.052 1.00 92.75 539 ASN A C 1
ATOM 4424 O O . ASN A 1 539 ? -11.352 2.459 23.464 1.00 92.75 539 ASN A O 1
ATOM 4428 N N . TYR A 1 540 ? -13.368 2.148 24.386 1.00 93.62 540 TYR A N 1
ATOM 4429 C CA . TYR A 1 540 ? -13.842 3.507 24.109 1.00 93.62 540 TYR A CA 1
ATOM 4430 C C . TYR A 1 540 ? -13.386 4.488 25.187 1.00 93.62 540 TYR A C 1
ATOM 4432 O O . TYR A 1 540 ? -12.915 5.575 24.850 1.00 93.62 540 TYR A O 1
ATOM 4440 N N . THR A 1 541 ? -13.462 4.090 26.465 1.00 91.81 541 THR A N 1
ATOM 4441 C CA . THR A 1 541 ? -13.050 4.953 27.583 1.00 91.81 541 THR A CA 1
ATOM 4442 C C . THR A 1 541 ? -11.575 5.307 27.517 1.00 91.81 541 THR A C 1
ATOM 4444 O O . THR A 1 541 ? -11.214 6.442 27.800 1.00 91.81 541 THR A O 1
ATOM 4447 N N . SER A 1 542 ? -10.734 4.395 27.023 1.00 90.56 542 SER A N 1
ATOM 4448 C CA . SER A 1 542 ? -9.314 4.674 26.796 1.00 90.56 542 SER A CA 1
ATOM 4449 C C . SER A 1 542 ? -9.026 5.862 25.872 1.00 90.56 542 SER A C 1
ATOM 4451 O O . SER A 1 542 ? -7.973 6.473 26.007 1.00 90.56 542 SER A O 1
ATOM 4453 N N . ILE A 1 543 ? -9.947 6.207 24.962 1.00 92.38 543 ILE A N 1
ATOM 4454 C CA . ILE A 1 543 ? -9.832 7.394 24.102 1.00 92.38 543 ILE A CA 1
ATOM 4455 C C . ILE A 1 543 ? -10.585 8.572 24.713 1.00 92.38 543 ILE A C 1
ATOM 4457 O O . ILE A 1 543 ? -10.075 9.689 24.731 1.00 92.38 543 ILE A O 1
ATOM 4461 N N . THR A 1 544 ? -11.804 8.349 25.213 1.00 92.38 544 THR A N 1
ATOM 4462 C CA . THR A 1 544 ? -12.626 9.435 25.765 1.00 92.38 544 THR A CA 1
ATOM 4463 C C . THR A 1 544 ? -12.097 9.987 27.077 1.00 92.38 544 THR A C 1
ATOM 4465 O O . THR A 1 544 ? -12.512 11.067 27.458 1.00 92.38 544 THR A O 1
ATOM 4468 N N . GLU A 1 545 ? -11.210 9.281 27.772 1.00 90.81 545 GLU A N 1
ATOM 4469 C CA . GLU A 1 545 ? -10.573 9.731 29.013 1.00 90.81 545 GLU A CA 1
ATOM 4470 C C . GLU A 1 545 ? -9.079 10.054 28.822 1.00 90.81 545 GLU A C 1
ATOM 4472 O O . GLU A 1 545 ? -8.371 10.278 29.802 1.00 90.81 545 GLU A O 1
ATOM 4477 N N . ASP A 1 546 ? -8.577 10.095 27.579 1.00 89.38 546 ASP A N 1
ATOM 4478 C CA . ASP A 1 546 ? -7.170 10.398 27.299 1.00 89.38 546 ASP A CA 1
ATOM 4479 C C . ASP A 1 546 ? -6.860 11.894 27.496 1.00 89.38 546 ASP A C 1
ATOM 4481 O O . ASP A 1 546 ? -7.087 12.744 26.631 1.00 89.38 546 ASP A O 1
ATOM 4485 N N . GLU A 1 547 ? -6.284 12.210 28.655 1.00 87.19 547 GLU A N 1
ATOM 4486 C CA . GLU A 1 547 ? -5.867 13.561 29.055 1.00 87.19 547 GLU A CA 1
ATOM 4487 C C . GLU A 1 547 ? -4.648 14.084 28.262 1.00 87.19 547 GLU A C 1
ATOM 4489 O O . GLU A 1 547 ? -4.284 15.264 28.357 1.00 87.19 547 GLU A O 1
ATOM 4494 N N . THR A 1 548 ? -3.980 13.227 27.478 1.00 88.94 548 THR A N 1
ATOM 4495 C CA . THR A 1 548 ? -2.797 13.615 26.693 1.00 88.94 548 THR A CA 1
ATOM 4496 C C . THR A 1 548 ? -3.148 14.357 25.403 1.00 88.94 548 THR A C 1
ATOM 4498 O O . THR A 1 548 ? -2.287 15.051 24.848 1.00 88.94 548 THR A O 1
ATOM 4501 N N . LEU A 1 549 ? -4.406 14.265 24.958 1.00 88.69 549 LEU A N 1
ATOM 4502 C CA . LEU A 1 549 ? -4.928 14.926 23.764 1.00 88.69 549 LEU A CA 1
ATOM 4503 C C . LEU A 1 549 ? -5.048 16.440 23.984 1.00 88.69 549 LEU A C 1
ATOM 4505 O O . LEU A 1 549 ? -5.680 16.915 24.929 1.00 88.69 549 LEU A O 1
ATOM 4509 N N . LYS A 1 550 ? -4.449 17.222 23.082 1.00 89.88 550 LYS A N 1
ATOM 4510 C CA . LYS A 1 550 ? -4.337 18.683 23.227 1.00 89.88 550 LYS A CA 1
ATOM 4511 C C . LYS A 1 550 ? -5.486 19.438 22.584 1.00 89.88 550 LYS A C 1
ATOM 4513 O O . LYS A 1 550 ? -5.729 20.594 22.922 1.00 89.88 550 LYS A O 1
ATOM 4518 N N . THR A 1 551 ? -6.158 18.823 21.616 1.00 91.25 551 THR A N 1
ATOM 4519 C CA . THR A 1 551 ? -7.234 19.456 20.850 1.00 91.25 551 THR A CA 1
ATOM 4520 C C . THR A 1 551 ? -8.367 18.476 20.570 1.00 91.25 551 THR A C 1
ATOM 4522 O O . THR A 1 551 ? -8.155 17.265 20.502 1.00 91.25 551 THR A O 1
ATOM 4525 N N . PHE A 1 552 ? -9.566 19.010 20.325 1.00 90.25 552 PHE A N 1
ATOM 4526 C CA . PHE A 1 552 ? -10.702 18.209 19.868 1.00 90.25 552 PHE A CA 1
ATOM 4527 C C . PHE A 1 552 ? -10.426 17.496 18.540 1.00 90.25 552 PHE A C 1
ATOM 4529 O O . PHE A 1 552 ? -10.905 16.388 18.342 1.00 90.25 552 PHE A O 1
ATOM 4536 N N . GLU A 1 553 ? -9.633 18.095 17.649 1.00 89.44 553 GLU A N 1
ATOM 4537 C CA . GLU A 1 553 ? -9.263 17.462 16.380 1.00 89.44 553 GLU A CA 1
ATOM 4538 C C . GLU A 1 553 ? -8.419 16.201 16.611 1.00 89.44 553 GLU A C 1
ATOM 4540 O O . GLU A 1 553 ? -8.691 15.163 16.020 1.00 89.44 553 GLU A O 1
ATOM 4545 N N . GLU A 1 554 ? -7.437 16.247 17.519 1.00 91.12 554 GLU A N 1
ATOM 4546 C CA . GLU A 1 554 ? -6.634 15.066 17.878 1.00 91.12 554 GLU A CA 1
ATOM 4547 C C . GLU A 1 554 ? -7.502 13.942 18.469 1.00 91.12 554 GLU A C 1
ATOM 4549 O O . GLU A 1 554 ? -7.332 12.770 18.110 1.00 91.12 554 GLU A O 1
ATOM 4554 N N . PHE A 1 555 ? -8.465 14.299 19.326 1.00 92.69 555 PHE A N 1
ATOM 4555 C CA . PHE A 1 555 ? -9.473 13.364 19.826 1.00 92.69 555 PHE A CA 1
ATOM 4556 C C . PHE A 1 555 ? -10.310 12.782 18.687 1.00 92.69 555 PHE A C 1
ATOM 4558 O O . PHE A 1 555 ? -10.403 11.564 18.553 1.00 92.69 555 PHE A O 1
ATOM 4565 N N . TYR A 1 556 ? -10.883 13.638 17.842 1.00 91.75 556 TYR A N 1
ATOM 4566 C CA . TYR A 1 556 ? -11.782 13.232 16.772 1.00 91.75 556 TYR A CA 1
ATOM 4567 C C . TYR A 1 556 ? -11.085 12.299 15.778 1.00 91.75 556 TYR A C 1
ATOM 4569 O O . TYR A 1 556 ? -11.623 11.251 15.434 1.00 91.75 556 TYR A O 1
ATOM 4577 N N . GLN A 1 557 ? -9.845 12.605 15.393 1.00 92.25 557 GLN A N 1
ATOM 4578 C CA . GLN A 1 557 ? -9.027 11.736 14.547 1.00 92.25 557 GLN A CA 1
ATOM 4579 C C . GLN A 1 557 ? -8.798 10.362 15.193 1.00 92.25 557 GLN A C 1
ATOM 4581 O O . GLN A 1 557 ? -8.920 9.338 14.523 1.00 92.25 557 GLN A O 1
ATOM 4586 N N . SER A 1 558 ? -8.502 10.313 16.493 1.00 94.06 558 SER A N 1
ATOM 4587 C CA . SER A 1 558 ? -8.301 9.051 17.222 1.00 94.06 558 SER A CA 1
ATOM 4588 C C . SER A 1 558 ? -9.598 8.245 17.334 1.00 94.06 558 SER A C 1
ATOM 4590 O O . SER A 1 558 ? -9.606 7.040 17.071 1.00 94.06 558 SER A O 1
ATOM 4592 N N . TRP A 1 559 ? -10.706 8.924 17.637 1.00 94.62 559 TRP A N 1
ATOM 4593 C CA . TRP A 1 559 ? -12.047 8.353 17.714 1.00 94.62 559 TRP A CA 1
ATOM 4594 C C . TRP A 1 559 ? -12.497 7.762 16.374 1.00 94.62 559 TRP A C 1
ATOM 4596 O O . TRP A 1 559 ? -12.941 6.615 16.318 1.00 94.62 559 TRP A O 1
ATOM 4606 N N . MET A 1 560 ? -12.331 8.500 15.273 1.00 94.25 560 MET A N 1
ATOM 4607 C CA . MET A 1 560 ? -12.700 8.027 13.936 1.00 94.25 560 MET A CA 1
ATOM 4608 C C . MET A 1 560 ? -11.848 6.833 13.499 1.00 94.25 560 MET A C 1
ATOM 4610 O O . MET A 1 560 ? -12.382 5.883 12.935 1.00 94.25 560 MET A O 1
ATOM 4614 N N . LYS A 1 561 ? -10.544 6.824 13.810 1.00 95.31 561 LYS A N 1
ATOM 4615 C CA . LYS A 1 561 ? -9.670 5.674 13.524 1.00 95.31 561 LYS A CA 1
ATOM 4616 C C . LYS A 1 561 ? -10.083 4.430 14.308 1.00 95.31 561 LYS A C 1
ATOM 4618 O O . LYS A 1 561 ? -10.118 3.355 13.720 1.00 95.31 561 LYS A O 1
ATOM 4623 N N . LEU A 1 562 ? -10.402 4.557 15.600 1.00 95.50 562 LEU A N 1
ATOM 4624 C CA . LEU A 1 562 ? -10.874 3.428 16.413 1.00 95.50 562 LEU A CA 1
ATOM 4625 C C . LEU A 1 562 ? -12.135 2.803 15.804 1.00 95.50 562 LEU A C 1
ATOM 4627 O O . LEU A 1 562 ? -12.174 1.596 15.572 1.00 95.50 562 LEU A O 1
ATOM 4631 N N . ASN A 1 563 ? -13.135 3.639 15.519 1.00 95.25 563 ASN A N 1
ATOM 4632 C CA . ASN A 1 563 ? -14.411 3.192 14.967 1.00 95.25 563 ASN A CA 1
ATOM 4633 C C . ASN A 1 563 ? -14.244 2.546 13.597 1.00 95.25 563 ASN A C 1
ATOM 4635 O O . ASN A 1 563 ? -14.677 1.414 13.408 1.00 95.25 563 ASN A O 1
ATOM 4639 N N . PHE A 1 564 ? -13.518 3.206 12.695 1.00 95.94 564 PHE A N 1
ATOM 4640 C CA . PHE A 1 564 ? -13.220 2.658 11.379 1.00 95.94 564 PHE A CA 1
ATOM 4641 C C . PHE A 1 564 ? -12.553 1.278 11.462 1.00 95.94 564 PHE A C 1
ATOM 4643 O O . PHE A 1 564 ? -12.933 0.369 10.731 1.00 95.94 564 PHE A O 1
ATOM 4650 N N . LEU A 1 565 ? -11.578 1.087 12.358 1.00 96.31 565 LEU A N 1
ATOM 4651 C CA . LEU A 1 565 ? -10.898 -0.202 12.504 1.00 96.31 565 LEU A CA 1
ATOM 4652 C C . LEU A 1 565 ? -11.858 -1.306 12.961 1.00 96.31 565 LEU A C 1
ATOM 4654 O O . LEU A 1 565 ? -11.814 -2.406 12.412 1.00 96.31 565 LEU A O 1
ATOM 4658 N N . PHE A 1 566 ? -12.735 -1.026 13.927 1.00 96.31 566 PHE A N 1
ATOM 4659 C CA . PHE A 1 566 ? -13.749 -1.988 14.356 1.00 96.31 566 PHE A CA 1
ATOM 4660 C C . PHE A 1 566 ? -14.757 -2.308 13.250 1.00 96.31 566 PHE A C 1
ATOM 4662 O O . PHE A 1 566 ? -15.032 -3.481 12.997 1.00 96.31 566 PHE A O 1
ATOM 4669 N N . GLU A 1 567 ? -15.269 -1.284 12.570 1.00 96.00 567 GLU A N 1
ATOM 4670 C CA . GLU A 1 567 ? -16.218 -1.417 11.462 1.00 96.00 567 GLU A CA 1
ATOM 4671 C C . GLU A 1 567 ? -15.613 -2.225 10.311 1.00 96.00 567 GLU A C 1
ATOM 4673 O O . GLU A 1 567 ? -16.228 -3.172 9.818 1.00 96.00 567 GLU A O 1
ATOM 4678 N N . TRP A 1 568 ? -14.374 -1.916 9.928 1.00 95.62 568 TRP A N 1
ATOM 4679 C CA . TRP A 1 568 ? -13.668 -2.597 8.850 1.00 95.62 568 TRP A CA 1
ATOM 4680 C C . TRP A 1 568 ? -13.383 -4.065 9.186 1.00 95.62 568 TRP A C 1
ATOM 4682 O O . TRP A 1 568 ? -13.651 -4.944 8.367 1.00 95.62 568 TRP A O 1
ATOM 4692 N N . MET A 1 569 ? -12.898 -4.360 10.399 1.00 95.50 569 MET A N 1
ATOM 4693 C CA . MET A 1 569 ? -12.637 -5.741 10.824 1.00 95.50 569 MET A CA 1
ATOM 4694 C C . MET A 1 569 ? -13.914 -6.580 10.889 1.00 95.50 569 MET A C 1
ATOM 4696 O O . MET A 1 569 ? -13.914 -7.740 10.465 1.00 95.50 569 MET A O 1
ATOM 4700 N N . LEU A 1 570 ? -15.001 -5.996 11.404 1.00 96.25 570 LEU A N 1
ATOM 4701 C CA . LEU A 1 570 ? -16.308 -6.642 11.441 1.00 96.25 570 LEU A CA 1
ATOM 4702 C C . LEU A 1 570 ? -16.803 -6.925 10.021 1.00 96.25 570 LEU A C 1
ATOM 4704 O O . LEU A 1 570 ? -17.117 -8.069 9.707 1.00 96.25 570 LEU A O 1
ATOM 4708 N N . THR A 1 571 ? -16.801 -5.911 9.153 1.00 95.06 571 THR A N 1
ATOM 4709 C CA . THR A 1 571 ? -17.236 -6.020 7.753 1.00 95.06 571 THR A CA 1
ATOM 4710 C C . THR A 1 571 ? -16.475 -7.119 7.022 1.00 95.06 571 THR A C 1
ATOM 4712 O O . THR A 1 571 ? -17.091 -7.971 6.388 1.00 95.06 571 THR A O 1
ATOM 4715 N N . LEU A 1 572 ? -15.146 -7.149 7.151 1.00 92.69 572 LEU A N 1
ATOM 4716 C CA . LEU A 1 572 ? -14.330 -8.157 6.482 1.00 92.69 572 LEU A CA 1
ATOM 4717 C C . LEU A 1 572 ? -14.655 -9.572 6.968 1.00 92.69 572 LEU A C 1
ATOM 4719 O O . LEU A 1 572 ? -14.828 -10.476 6.159 1.00 92.69 572 LEU A O 1
ATOM 4723 N N . THR A 1 573 ? -14.773 -9.755 8.284 1.00 93.12 573 THR A N 1
ATOM 4724 C CA . THR A 1 573 ? -15.044 -11.072 8.876 1.00 93.12 573 THR A CA 1
ATOM 4725 C C . THR A 1 573 ? -16.440 -11.576 8.506 1.00 93.12 573 THR A C 1
ATOM 4727 O O . THR A 1 573 ? -16.618 -12.765 8.245 1.00 93.12 573 THR A O 1
ATOM 4730 N N . LEU A 1 574 ? -17.431 -10.681 8.445 1.00 94.50 574 LEU A N 1
ATOM 4731 C CA . LEU A 1 574 ? -18.782 -11.004 7.983 1.00 94.50 574 LEU A CA 1
ATOM 4732 C C . LEU A 1 574 ? -18.799 -11.393 6.500 1.00 94.50 574 LEU A C 1
ATOM 4734 O O . LEU A 1 574 ? -19.413 -12.401 6.157 1.00 94.50 574 LEU A O 1
ATOM 4738 N N . GLY A 1 575 ? -18.077 -10.655 5.650 1.00 92.12 575 GLY A N 1
ATOM 4739 C CA . GLY A 1 575 ? -17.897 -11.002 4.239 1.00 92.12 575 GLY A CA 1
ATOM 4740 C C . GLY A 1 575 ? -17.253 -12.375 4.055 1.00 92.12 575 GLY A C 1
ATOM 4741 O O . GLY A 1 575 ? -17.798 -13.216 3.348 1.00 92.12 575 GLY A O 1
ATOM 4742 N N . GLU A 1 576 ? -16.166 -12.663 4.779 1.00 90.06 576 GLU A N 1
ATOM 4743 C CA . GLU A 1 576 ? -15.515 -13.980 4.733 1.00 90.06 576 GLU A CA 1
ATOM 4744 C C . GLU A 1 576 ? -16.454 -15.115 5.177 1.00 90.06 576 GLU A C 1
ATOM 4746 O O . GLU A 1 576 ? -16.430 -16.195 4.590 1.00 90.06 576 GLU A O 1
ATOM 4751 N N . LEU A 1 577 ? -17.293 -14.894 6.198 1.00 92.25 577 LEU A N 1
ATOM 4752 C CA . LEU A 1 577 ? -18.297 -15.871 6.639 1.00 92.25 577 LEU A CA 1
ATOM 4753 C C . LEU A 1 577 ? -19.401 -16.084 5.596 1.00 92.25 577 LEU A C 1
ATOM 4755 O O . LEU A 1 577 ? -19.835 -17.221 5.392 1.00 92.25 577 LEU A O 1
ATOM 4759 N N . GLN A 1 578 ? -19.847 -15.012 4.941 1.00 92.44 578 GLN A N 1
ATOM 4760 C CA . GLN A 1 578 ? -20.833 -15.075 3.866 1.00 92.44 578 GLN A CA 1
ATOM 4761 C C . GLN A 1 578 ? -20.294 -15.868 2.670 1.00 92.44 578 GLN A C 1
ATOM 4763 O O . GLN A 1 578 ? -20.992 -16.758 2.178 1.00 92.44 578 GLN A O 1
ATOM 4768 N N . ASP A 1 579 ? -19.052 -15.607 2.258 1.00 90.19 579 ASP A N 1
ATOM 4769 C CA . ASP A 1 579 ? -18.401 -16.271 1.123 1.00 90.19 579 ASP A CA 1
ATOM 4770 C C . ASP A 1 579 ? -18.296 -17.791 1.320 1.00 90.19 579 ASP A C 1
ATOM 4772 O O . ASP A 1 579 ? -18.511 -18.564 0.385 1.00 90.19 579 ASP A O 1
ATOM 4776 N N . ILE A 1 580 ? -18.040 -18.246 2.552 1.00 89.38 580 ILE A N 1
ATOM 4777 C CA . ILE A 1 580 ? -17.995 -19.680 2.889 1.00 89.38 580 ILE A CA 1
ATOM 4778 C C . ILE A 1 580 ? -19.375 -20.278 3.229 1.00 89.38 580 ILE A C 1
ATOM 4780 O O . ILE A 1 580 ? -19.466 -21.444 3.622 1.00 89.38 580 ILE A O 1
ATOM 4784 N N . GLY A 1 581 ? -20.456 -19.498 3.126 1.00 88.94 581 GLY A N 1
ATOM 4785 C CA . GLY A 1 581 ? -21.827 -19.935 3.412 1.00 88.94 581 GLY A CA 1
ATOM 4786 C C . GLY A 1 581 ? -22.130 -20.182 4.896 1.00 88.94 581 GLY A C 1
ATOM 4787 O O . GLY A 1 581 ? -23.091 -20.886 5.227 1.00 88.94 581 GLY A O 1
ATOM 4788 N N . ASN A 1 582 ? -21.327 -19.630 5.806 1.00 88.88 582 ASN A N 1
ATOM 4789 C CA . ASN A 1 582 ? -21.503 -19.787 7.244 1.00 88.88 582 ASN A CA 1
ATOM 4790 C C . ASN A 1 582 ? -22.409 -18.684 7.809 1.00 88.88 582 ASN A C 1
ATOM 4792 O O . ASN A 1 582 ? -22.020 -17.529 7.909 1.00 88.88 582 ASN A O 1
ATOM 4796 N N . ASN A 1 583 ? -23.608 -19.062 8.253 1.00 90.75 583 ASN A N 1
ATOM 4797 C CA . ASN A 1 583 ? -24.636 -18.131 8.725 1.00 90.75 583 ASN A CA 1
ATOM 4798 C C . ASN A 1 583 ? -24.572 -17.816 10.237 1.00 90.75 583 ASN A C 1
ATOM 4800 O O . ASN A 1 583 ? -25.568 -17.347 10.784 1.00 90.75 583 ASN A O 1
ATOM 4804 N N . VAL A 1 584 ? -23.456 -18.070 10.938 1.00 89.81 584 VAL A N 1
ATOM 4805 C CA . VAL A 1 584 ? -23.330 -17.787 12.392 1.00 89.81 584 VAL A CA 1
ATOM 4806 C C . VAL A 1 584 ? -23.647 -16.327 12.730 1.00 89.81 584 VAL A C 1
ATOM 4808 O O . VAL 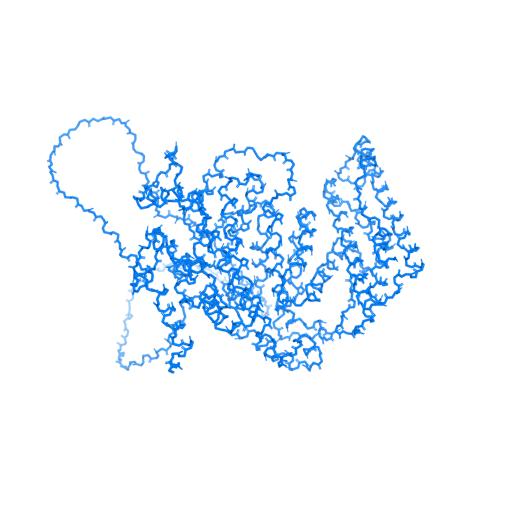A 1 584 ? -24.245 -16.047 13.763 1.00 89.81 584 VAL A O 1
ATOM 4811 N N . TYR A 1 585 ? -23.334 -15.392 11.835 1.00 88.06 585 TYR A N 1
ATOM 4812 C CA . TYR A 1 585 ? -23.643 -13.974 12.022 1.00 88.06 585 TYR A CA 1
ATOM 4813 C C . TYR A 1 585 ? -25.153 -13.656 12.057 1.00 88.06 585 TYR A C 1
ATOM 4815 O O . TYR A 1 585 ? -25.534 -12.576 12.499 1.00 88.06 585 TYR A O 1
ATOM 4823 N N . LYS A 1 586 ? -26.026 -14.581 11.627 1.00 89.69 586 LYS A N 1
ATOM 4824 C CA . LYS A 1 586 ? -27.492 -14.448 11.727 1.00 89.69 586 LYS A CA 1
ATOM 4825 C C . LYS A 1 586 ? -28.040 -14.835 13.104 1.00 89.69 586 LYS A C 1
ATOM 4827 O O . LYS A 1 586 ? -29.247 -14.737 13.318 1.00 89.69 586 LYS A O 1
ATOM 4832 N N . ASP A 1 587 ? -27.190 -15.300 14.022 1.00 90.88 587 ASP A N 1
ATOM 4833 C CA . ASP A 1 587 ? -27.589 -15.568 15.401 1.00 90.88 587 ASP A CA 1
ATOM 4834 C C . ASP A 1 587 ? -28.070 -14.260 16.069 1.00 90.88 587 ASP A C 1
ATOM 4836 O O . ASP A 1 587 ? -27.312 -13.282 16.108 1.00 90.88 587 ASP A O 1
ATOM 4840 N N . PRO A 1 588 ? -29.300 -14.215 16.624 1.00 92.31 588 PRO A N 1
ATOM 4841 C CA . PRO A 1 588 ? -29.813 -13.050 17.346 1.00 92.31 588 PRO A CA 1
ATOM 4842 C C . PRO A 1 588 ? -28.873 -12.534 18.444 1.00 92.31 588 PRO A C 1
ATOM 4844 O O . PRO A 1 588 ? -28.836 -11.332 18.700 1.00 92.31 588 PRO A O 1
ATOM 4847 N N . ILE A 1 589 ? -28.067 -13.413 19.052 1.00 93.69 589 ILE A N 1
ATOM 4848 C CA . ILE A 1 589 ? -27.080 -13.045 20.073 1.00 93.69 589 ILE A CA 1
ATOM 4849 C C . ILE A 1 589 ? -26.037 -12.072 19.508 1.00 93.69 589 ILE A C 1
ATOM 4851 O O . ILE A 1 589 ? -25.615 -11.154 20.214 1.00 93.69 589 ILE A O 1
ATOM 4855 N N . ILE A 1 590 ? -25.611 -12.244 18.252 1.00 94.06 590 ILE A N 1
ATOM 4856 C CA . ILE A 1 590 ? -24.656 -11.334 17.606 1.00 94.06 590 ILE A CA 1
ATOM 4857 C C . ILE A 1 590 ? -25.304 -9.964 17.402 1.00 94.06 590 ILE A C 1
ATOM 4859 O O . ILE A 1 590 ? -24.710 -8.954 17.778 1.00 94.06 590 ILE A O 1
ATOM 4863 N N . TYR A 1 591 ? -26.542 -9.924 16.902 1.00 94.31 591 TYR A N 1
ATOM 4864 C CA . TYR A 1 591 ? -27.285 -8.672 16.741 1.00 94.31 591 TYR A CA 1
ATOM 4865 C C . TYR A 1 591 ? -27.454 -7.927 18.075 1.00 94.31 591 TYR A C 1
ATOM 4867 O O . TYR A 1 591 ? -27.168 -6.732 18.155 1.00 94.31 591 TYR A O 1
ATOM 4875 N N . ASP A 1 592 ? -27.852 -8.623 19.143 1.00 95.19 592 ASP A N 1
ATOM 4876 C CA . ASP A 1 592 ? -28.044 -8.019 20.466 1.00 95.19 592 ASP A CA 1
ATOM 4877 C C . ASP A 1 592 ? -26.736 -7.467 21.057 1.00 95.19 592 ASP A C 1
ATOM 4879 O O . ASP A 1 592 ? -26.723 -6.380 21.653 1.00 95.19 592 ASP A O 1
ATOM 4883 N N . LYS A 1 593 ? -25.615 -8.176 20.854 1.00 95.94 593 LYS A N 1
ATOM 4884 C CA . LYS A 1 593 ? -24.277 -7.695 21.229 1.00 95.94 593 LYS A CA 1
ATOM 4885 C C . LYS A 1 593 ? -23.900 -6.430 20.459 1.00 95.94 593 LYS A C 1
ATOM 4887 O O . LYS A 1 593 ? -23.495 -5.454 21.086 1.00 95.94 593 LYS A O 1
ATOM 4892 N N . LEU A 1 594 ? -24.075 -6.407 19.136 1.00 96.25 594 LEU A N 1
ATOM 4893 C CA . LEU A 1 594 ? -23.771 -5.226 18.317 1.00 96.25 594 LEU A CA 1
ATOM 4894 C C . LEU A 1 594 ? -24.676 -4.038 18.663 1.00 96.25 594 LEU A C 1
ATOM 4896 O O . LEU A 1 594 ? -24.201 -2.911 18.746 1.00 96.25 594 LEU A O 1
ATOM 4900 N N . LYS A 1 595 ? -25.952 -4.285 18.970 1.00 95.38 595 LYS A N 1
ATOM 4901 C CA . LYS A 1 595 ? -26.880 -3.253 19.448 1.00 95.38 595 LYS A CA 1
ATOM 4902 C C . LYS A 1 595 ? -26.450 -2.667 20.793 1.00 95.38 595 LYS A C 1
ATOM 4904 O O . LYS A 1 595 ? -26.587 -1.467 21.022 1.00 95.38 595 LYS A O 1
ATOM 4909 N N . THR A 1 596 ? -25.937 -3.506 21.692 1.00 95.38 596 THR A N 1
ATOM 4910 C CA . THR A 1 596 ? -25.363 -3.038 22.960 1.00 95.38 596 THR A CA 1
ATOM 4911 C C . THR A 1 596 ? -24.102 -2.220 22.710 1.00 95.38 596 THR A C 1
ATOM 4913 O O . THR A 1 596 ? -23.964 -1.154 23.299 1.00 95.38 596 THR A O 1
ATOM 4916 N N . ALA A 1 597 ? -23.233 -2.657 21.799 1.00 94.81 597 ALA A N 1
ATOM 4917 C CA . ALA A 1 597 ? -22.034 -1.910 21.441 1.00 94.81 597 ALA A CA 1
ATOM 4918 C C . ALA A 1 597 ? -22.340 -0.540 20.822 1.00 94.81 597 ALA A C 1
ATOM 4920 O O . ALA A 1 597 ? -21.722 0.441 21.221 1.00 94.81 597 ALA A O 1
ATOM 4921 N N . ASP A 1 598 ? -23.325 -0.448 19.919 1.00 94.88 598 ASP A N 1
ATOM 4922 C CA . ASP A 1 598 ? -23.793 0.829 19.361 1.00 94.88 598 ASP A CA 1
ATOM 4923 C C . ASP A 1 598 ? -24.208 1.791 20.482 1.00 94.88 598 ASP A C 1
ATOM 4925 O O . ASP A 1 598 ? -23.758 2.935 20.526 1.00 94.88 598 ASP A O 1
ATOM 4929 N N . LYS A 1 599 ? -24.981 1.295 21.456 1.00 93.44 599 LYS A N 1
ATOM 4930 C CA . LYS A 1 599 ? -25.382 2.077 22.628 1.00 93.44 599 LYS A CA 1
ATOM 4931 C C . LYS A 1 599 ? -24.181 2.494 23.490 1.00 93.44 599 LYS A C 1
ATOM 4933 O O . LYS A 1 599 ? -24.101 3.650 23.886 1.00 93.44 599 LYS A O 1
ATOM 4938 N N . THR A 1 600 ? -23.259 1.577 23.787 1.00 93.06 600 THR A N 1
ATOM 4939 C CA . THR A 1 600 ? -22.064 1.859 24.603 1.00 93.06 600 THR A CA 1
ATOM 4940 C C . THR A 1 600 ? -21.164 2.902 23.949 1.00 93.06 600 THR A C 1
ATOM 4942 O O . THR A 1 600 ? -20.681 3.807 24.628 1.00 93.06 600 THR A O 1
ATOM 4945 N N . ARG A 1 601 ? -20.965 2.799 22.634 1.00 92.44 601 ARG A N 1
ATOM 4946 C CA . ARG A 1 601 ? -20.201 3.756 21.835 1.00 92.44 601 ARG A CA 1
ATOM 4947 C C . ARG A 1 601 ? -20.831 5.150 21.870 1.00 92.44 601 ARG A C 1
ATOM 4949 O O . ARG A 1 601 ? -20.124 6.124 22.125 1.00 92.44 601 ARG A O 1
ATOM 4956 N N . ASP A 1 602 ? -22.146 5.236 21.663 1.00 90.94 602 ASP A N 1
ATOM 4957 C CA . ASP A 1 602 ? -22.884 6.500 21.725 1.00 90.94 602 ASP A CA 1
ATOM 4958 C C . ASP A 1 602 ? -22.808 7.125 23.126 1.00 90.94 602 ASP A C 1
ATOM 4960 O O . ASP A 1 602 ? -22.509 8.312 23.256 1.00 90.94 602 ASP A O 1
ATOM 4964 N N . GLU A 1 603 ? -23.024 6.335 24.182 1.00 91.75 603 GLU A N 1
ATOM 4965 C CA . GLU A 1 603 ? -22.931 6.796 25.573 1.00 91.75 603 GLU A CA 1
ATOM 4966 C C . GLU A 1 603 ? -21.536 7.345 25.899 1.00 91.75 603 GLU A C 1
ATOM 4968 O O . GLU A 1 603 ? -21.433 8.463 26.405 1.00 91.75 603 GLU A O 1
ATOM 4973 N N . ALA A 1 604 ? -20.468 6.623 25.541 1.00 92.38 604 ALA A N 1
ATOM 4974 C CA . ALA A 1 604 ? -19.090 7.055 25.786 1.00 92.38 604 ALA A CA 1
ATOM 4975 C C . ALA A 1 604 ? -18.767 8.393 25.095 1.00 92.38 604 ALA A C 1
ATOM 4977 O O . ALA A 1 604 ? -18.180 9.291 25.703 1.00 92.38 604 ALA A O 1
ATOM 4978 N N . PHE A 1 605 ? -19.197 8.575 23.843 1.00 92.06 605 PHE A N 1
ATOM 4979 C CA . PHE A 1 605 ? -18.982 9.836 23.130 1.00 92.06 605 PHE A CA 1
ATOM 4980 C C . PHE A 1 605 ? -19.775 10.999 23.738 1.00 92.06 605 PHE A C 1
ATOM 4982 O O . PHE A 1 605 ? -19.268 12.116 23.846 1.00 92.06 605 PHE A O 1
ATOM 4989 N N . GLN A 1 606 ? -21.020 10.762 24.159 1.00 89.69 606 GLN A N 1
ATOM 4990 C CA . GLN A 1 606 ? -21.830 11.796 24.807 1.00 89.69 606 GLN A CA 1
ATOM 4991 C C . GLN A 1 606 ? -21.252 12.202 26.170 1.00 89.69 606 GLN A C 1
ATOM 4993 O O . GLN A 1 606 ? -21.201 13.394 26.477 1.00 89.69 606 GLN A O 1
ATOM 4998 N N . GLU A 1 607 ? -20.775 11.240 26.963 1.00 90.19 607 GLU A N 1
ATOM 4999 C CA . GLU A 1 607 ? -20.068 11.492 28.226 1.00 90.19 607 GLU A CA 1
ATOM 5000 C C . GLU A 1 607 ? -18.798 12.335 28.005 1.00 90.19 607 GLU A C 1
ATOM 5002 O O . GLU A 1 607 ? -18.550 13.299 28.741 1.00 90.19 607 GLU A O 1
ATOM 5007 N N . PHE A 1 608 ? -18.036 12.052 26.943 1.00 91.62 608 PHE A N 1
ATOM 5008 C CA . PHE A 1 608 ? -16.894 12.874 26.532 1.00 91.62 608 PHE A CA 1
ATOM 5009 C C . PHE A 1 608 ? -17.292 14.317 26.192 1.00 91.62 608 PHE A C 1
ATOM 5011 O O . PHE A 1 608 ? -16.671 15.268 26.667 1.00 91.62 608 PHE A O 1
ATOM 5018 N N . LEU A 1 609 ? -18.340 14.519 25.390 1.00 90.25 609 LEU A N 1
ATOM 5019 C CA . LEU A 1 609 ? -18.787 15.869 25.024 1.00 90.25 609 LEU A CA 1
ATOM 5020 C C . LEU A 1 609 ? -19.229 16.684 26.246 1.00 90.25 609 LEU A C 1
ATOM 5022 O O . LEU A 1 609 ? -18.986 17.886 26.312 1.00 90.25 609 LEU A O 1
ATOM 5026 N N . ILE A 1 610 ? -19.872 16.036 27.221 1.00 87.75 610 ILE A N 1
ATOM 5027 C CA . ILE A 1 610 ? -20.283 16.690 28.467 1.00 87.75 610 ILE A CA 1
ATOM 5028 C C . ILE A 1 610 ? -19.049 17.073 29.288 1.00 87.75 610 ILE A C 1
ATOM 5030 O O . ILE A 1 610 ? -18.915 18.231 29.679 1.00 87.75 610 ILE A O 1
ATOM 5034 N N . SER A 1 611 ? -18.127 16.138 29.515 1.00 87.94 611 SER A N 1
ATOM 5035 C CA . SER A 1 611 ? -16.920 16.387 30.317 1.00 87.94 611 SER A CA 1
ATOM 5036 C C . SER A 1 611 ? -15.993 17.437 29.693 1.00 87.94 611 SER A C 1
ATOM 5038 O O . SER A 1 611 ? -15.492 18.304 30.402 1.00 87.94 611 SER A O 1
ATOM 5040 N N . SER A 1 612 ? -15.838 17.441 28.370 1.00 87.50 612 SER A N 1
ATOM 5041 C CA . SER A 1 612 ? -15.043 18.442 27.641 1.00 87.50 612 SER A CA 1
ATOM 5042 C C . SER A 1 612 ? -15.707 19.825 27.536 1.00 87.50 612 SER A C 1
ATOM 5044 O O . SER A 1 612 ? -15.041 20.789 27.159 1.00 87.50 612 SER A O 1
ATOM 5046 N N . SER A 1 613 ? -16.991 19.957 27.888 1.00 87.62 613 SER A N 1
ATOM 5047 C CA . SER A 1 613 ? -17.686 21.256 27.981 1.00 87.62 613 SER A CA 1
ATOM 5048 C C . SER A 1 613 ? -17.523 21.948 29.341 1.00 87.62 613 SER A C 1
ATOM 5050 O O . SER A 1 613 ? -17.745 23.159 29.455 1.00 87.62 613 SER A O 1
ATOM 5052 N N . LEU A 1 614 ? -17.112 21.194 30.369 1.00 87.62 614 LEU A N 1
ATOM 5053 C CA . LEU A 1 614 ? -16.894 21.719 31.715 1.00 87.62 614 LEU A CA 1
ATOM 5054 C C . LEU A 1 614 ? -15.779 22.779 31.725 1.00 87.62 614 LEU A C 1
ATOM 5056 O O . LEU A 1 614 ? -14.883 22.739 30.875 1.00 87.62 614 LEU A O 1
ATOM 5060 N N . PRO A 1 615 ? -15.809 23.733 32.676 1.00 83.75 615 PRO A N 1
ATOM 5061 C CA . PRO A 1 615 ? -14.699 24.658 32.883 1.00 83.75 615 PRO A CA 1
ATOM 5062 C C . PRO A 1 615 ? -13.371 23.904 33.011 1.00 83.75 615 PRO A C 1
ATOM 5064 O O . PRO A 1 615 ? -13.330 22.839 33.617 1.00 83.75 615 PRO A O 1
ATOM 5067 N N . LEU A 1 616 ? -12.275 24.465 32.487 1.00 81.06 616 LEU A N 1
ATOM 5068 C CA . LEU A 1 616 ? -10.943 23.833 32.547 1.00 81.06 616 LEU A CA 1
ATOM 5069 C C . LEU A 1 616 ? -10.487 23.486 33.976 1.00 81.06 616 LEU A C 1
ATOM 5071 O O . LEU A 1 616 ? -9.680 22.585 34.150 1.00 81.06 616 LEU A O 1
ATOM 5075 N N . GLU A 1 617 ? -10.994 24.189 34.990 1.00 80.31 617 GLU A N 1
ATOM 5076 C CA . GLU A 1 617 ? -10.718 23.908 36.408 1.00 80.31 617 GLU A CA 1
ATOM 5077 C C . GLU A 1 617 ? -11.368 22.599 36.894 1.00 80.31 617 GLU A C 1
ATOM 5079 O O . GLU A 1 617 ? -10.845 21.953 37.800 1.00 80.31 617 GLU A O 1
ATOM 5084 N N . ASP A 1 618 ? -12.471 22.195 36.257 1.00 79.88 618 ASP A N 1
ATOM 5085 C CA . ASP A 1 618 ? -13.272 21.006 36.573 1.00 79.88 618 ASP A CA 1
ATOM 5086 C C . ASP A 1 618 ? -13.107 19.885 35.526 1.00 79.88 618 ASP A C 1
ATOM 5088 O O . ASP A 1 618 ? -13.618 18.775 35.698 1.00 79.88 618 ASP A O 1
ATOM 5092 N N . SER A 1 619 ? -12.412 20.175 34.423 1.00 79.62 619 SER A N 1
ATOM 5093 C CA . SER A 1 619 ? -12.164 19.261 33.311 1.00 79.62 619 SER A CA 1
ATOM 5094 C C . SER A 1 619 ? -10.779 18.632 33.416 1.00 79.62 619 SER A C 1
ATOM 5096 O O . SER A 1 619 ? -9.803 19.260 33.818 1.00 79.62 619 SER A O 1
ATOM 5098 N N . LYS A 1 620 ? -10.684 17.373 32.993 1.00 81.12 620 LYS A N 1
ATOM 5099 C CA . LYS A 1 620 ? -9.417 16.642 32.878 1.00 81.12 620 LYS A CA 1
ATOM 5100 C C . LYS A 1 620 ? -8.677 16.927 31.562 1.00 81.12 620 LYS A C 1
ATOM 5102 O O . LYS A 1 620 ? -7.541 16.498 31.389 1.00 81.12 620 LYS A O 1
ATOM 5107 N N . PHE A 1 621 ? -9.311 17.636 30.625 1.00 85.94 621 PHE A N 1
ATOM 5108 C CA . PHE A 1 621 ? -8.770 17.886 29.289 1.00 85.94 621 PHE A CA 1
ATOM 5109 C C . PHE A 1 621 ? -8.043 19.226 29.188 1.00 85.94 621 PHE A C 1
ATOM 5111 O O . PHE A 1 621 ? -8.365 20.200 29.863 1.00 85.94 621 PHE A O 1
ATOM 5118 N N . GLN A 1 622 ? -7.095 19.302 28.252 1.00 85.56 622 GLN A N 1
ATOM 5119 C CA . GLN A 1 622 ? -6.318 20.517 27.970 1.00 85.56 622 GLN A CA 1
ATOM 5120 C C . GLN A 1 622 ? -7.070 21.539 27.098 1.00 85.56 622 GLN A C 1
ATOM 5122 O O . GLN A 1 622 ? -6.529 22.592 26.760 1.00 85.56 622 GLN A O 1
ATOM 5127 N N . PHE A 1 623 ? -8.309 21.233 26.712 1.00 88.75 623 PHE A N 1
ATOM 5128 C CA . PHE A 1 623 ? -9.176 22.083 25.906 1.00 88.75 623 PHE A CA 1
ATOM 5129 C C . PHE A 1 623 ? -10.598 22.075 26.469 1.00 88.75 623 PHE A C 1
ATOM 5131 O O . PHE A 1 623 ? -11.007 21.138 27.152 1.00 88.75 623 PHE A O 1
ATOM 5138 N N . GLN A 1 624 ? -11.355 23.121 26.141 1.00 89.38 624 GLN A N 1
ATOM 5139 C CA . GLN A 1 624 ? -12.766 23.243 26.485 1.00 89.38 624 GLN A CA 1
ATOM 5140 C C . GLN A 1 624 ? -13.584 23.456 25.213 1.00 89.38 624 GLN A C 1
ATOM 5142 O O . GLN A 1 624 ? -13.266 24.320 24.391 1.00 89.38 624 GLN A O 1
ATOM 5147 N N . LEU A 1 625 ? -14.648 22.675 25.057 1.00 88.00 625 LEU A N 1
ATOM 5148 C CA . LEU A 1 625 ? -15.631 22.859 23.998 1.00 88.00 625 LEU A CA 1
ATOM 5149 C C . LEU A 1 625 ? -16.678 23.888 24.424 1.00 88.00 625 LEU A C 1
ATOM 5151 O O . LEU A 1 625 ? -17.131 23.903 25.566 1.00 88.00 625 LEU A O 1
ATOM 5155 N N . SER A 1 626 ? -17.100 24.739 23.490 1.00 87.69 626 SER A N 1
ATOM 5156 C CA . SER A 1 626 ? -18.250 25.612 23.733 1.00 87.69 626 SER A CA 1
ATOM 5157 C C . SER A 1 626 ? -19.550 24.806 23.690 1.00 87.69 626 SER A C 1
ATOM 5159 O O . SER A 1 626 ? -19.672 23.859 22.912 1.00 87.69 626 SER A O 1
ATOM 5161 N N . ASN A 1 627 ? -20.551 25.213 24.474 1.00 85.38 627 ASN A N 1
ATOM 5162 C CA . ASN A 1 627 ? -21.871 24.571 24.456 1.00 85.38 627 ASN A CA 1
ATOM 5163 C C . ASN A 1 627 ? -22.503 24.597 23.054 1.00 85.38 627 ASN A C 1
ATOM 5165 O O . ASN A 1 627 ? -23.065 23.600 22.621 1.00 85.38 627 ASN A O 1
ATOM 5169 N N . GLU A 1 628 ? -22.328 25.695 22.310 1.00 85.75 628 GLU A N 1
ATOM 5170 C CA . GLU A 1 628 ? -22.789 25.806 20.920 1.00 85.75 628 GLU A CA 1
ATOM 5171 C C . GLU A 1 628 ? -22.108 24.776 20.007 1.00 85.75 628 GLU A C 1
ATOM 5173 O O . GLU A 1 628 ? -22.762 24.144 19.180 1.00 85.75 628 GLU A O 1
ATOM 5178 N N . PHE A 1 629 ? -20.800 24.554 20.173 1.00 85.19 629 PHE A N 1
ATOM 5179 C CA . PHE A 1 629 ? -20.081 23.527 19.422 1.00 85.19 629 PHE A CA 1
ATOM 5180 C C . PHE A 1 629 ? -20.561 22.117 19.780 1.00 85.19 629 PHE A C 1
ATOM 5182 O O . PHE A 1 629 ? -20.778 21.305 18.885 1.00 85.19 629 PHE A O 1
ATOM 5189 N N . VAL A 1 630 ? -20.782 21.830 21.065 1.00 84.31 630 VAL A N 1
ATOM 5190 C CA . VAL A 1 630 ? -21.315 20.539 21.526 1.00 84.31 630 VAL A CA 1
ATOM 5191 C C . VAL A 1 630 ? -22.711 20.282 20.959 1.00 84.31 630 VAL A C 1
ATOM 5193 O O . VAL A 1 630 ? -22.969 19.197 20.436 1.00 84.31 630 VAL A O 1
ATOM 5196 N N . ASP A 1 631 ? -23.595 21.277 21.007 1.00 82.62 631 ASP A N 1
ATOM 5197 C CA . ASP A 1 631 ? -24.938 21.180 20.436 1.00 82.62 631 ASP A CA 1
ATOM 5198 C C . ASP A 1 631 ? -24.877 20.987 18.916 1.00 82.62 631 ASP A C 1
ATOM 5200 O O . ASP A 1 631 ? -25.610 20.164 18.368 1.00 82.62 631 ASP A O 1
ATOM 5204 N N . ASN A 1 632 ? -23.949 21.662 18.230 1.00 82.31 632 ASN A N 1
ATOM 5205 C CA . ASN A 1 632 ? -23.710 21.444 16.807 1.00 82.31 632 ASN A CA 1
ATOM 5206 C C . ASN A 1 632 ? -23.233 20.014 16.514 1.00 82.31 632 ASN A C 1
ATOM 5208 O O . ASN A 1 632 ? -23.785 19.375 15.625 1.00 82.31 632 ASN A O 1
ATOM 5212 N N . VAL A 1 633 ? -22.275 19.463 17.264 1.00 80.38 633 VAL A N 1
ATOM 5213 C CA . VAL A 1 633 ? -21.803 18.078 17.062 1.00 80.38 633 VAL A CA 1
ATOM 5214 C C . VAL A 1 633 ? -22.927 17.062 17.305 1.00 80.38 633 VAL A C 1
ATOM 5216 O O . VAL A 1 633 ? -23.068 16.107 16.536 1.00 80.38 633 VAL A O 1
ATOM 5219 N N . LYS A 1 634 ? -23.776 17.288 18.318 1.00 76.81 634 LYS A N 1
ATOM 5220 C CA . LYS A 1 634 ? -24.951 16.444 18.601 1.00 76.81 634 LYS A CA 1
ATOM 5221 C C . LYS A 1 634 ? -26.009 16.519 17.494 1.00 76.81 634 LYS A C 1
ATOM 5223 O O . LYS A 1 634 ? -26.558 15.488 17.110 1.00 76.81 634 LYS A O 1
ATOM 5228 N N . ASN A 1 635 ? -26.284 17.717 16.975 1.00 69.00 635 ASN A N 1
ATOM 5229 C CA . ASN A 1 635 ? -27.353 17.962 16.001 1.00 69.00 635 ASN A CA 1
ATOM 5230 C C . ASN A 1 635 ? -26.945 17.641 14.554 1.00 69.00 635 ASN A C 1
ATOM 5232 O O . ASN A 1 635 ? -27.751 17.098 13.801 1.00 69.00 635 ASN A O 1
ATOM 5236 N N . TYR A 1 636 ? -25.703 17.947 14.168 1.00 59.22 636 TYR A N 1
ATOM 5237 C CA . TYR A 1 636 ? -25.169 17.711 12.820 1.00 59.22 636 TYR A CA 1
ATOM 5238 C C . TYR A 1 636 ? -24.519 16.340 12.651 1.00 59.22 636 TYR A C 1
ATOM 5240 O O . TYR A 1 636 ? -24.032 16.045 11.563 1.00 59.22 636 TYR A O 1
ATOM 5248 N N . LYS A 1 637 ? -24.584 15.482 13.681 1.00 55.03 637 LYS A N 1
ATOM 5249 C CA . LYS A 1 637 ? -24.302 14.050 13.577 1.00 55.03 637 LYS A CA 1
ATOM 5250 C C . LYS A 1 637 ? -22.944 13.799 12.910 1.00 55.03 637 LYS A C 1
ATOM 5252 O O . LYS A 1 637 ? -22.875 13.312 11.781 1.00 55.03 637 LYS A O 1
ATOM 5257 N N . MET A 1 638 ? -21.854 14.078 13.635 1.00 59.41 638 MET A N 1
ATOM 5258 C CA . MET A 1 638 ? -20.606 13.343 13.391 1.00 59.41 638 MET A CA 1
ATOM 5259 C C . MET A 1 638 ? -20.954 11.859 13.526 1.00 59.41 638 MET A C 1
ATOM 5261 O O . MET A 1 638 ? -21.147 11.363 14.631 1.00 59.41 638 MET A O 1
ATOM 5265 N N . THR A 1 639 ? -21.206 11.211 12.394 1.00 63.59 639 THR A N 1
ATOM 5266 C CA . THR A 1 639 ? -21.861 9.909 12.334 1.00 63.59 639 THR A CA 1
ATOM 5267 C C . THR A 1 639 ? -20.843 8.877 11.923 1.00 63.59 639 THR A C 1
ATOM 5269 O O . THR A 1 639 ? -20.215 8.982 10.875 1.00 63.59 639 THR A O 1
ATOM 5272 N N . TRP A 1 640 ? -20.677 7.893 12.790 1.00 82.94 640 TRP A N 1
ATOM 5273 C CA . TRP A 1 640 ? -20.109 6.597 12.462 1.00 82.94 640 TRP A CA 1
ATOM 5274 C C . TRP A 1 640 ? -21.239 5.656 12.042 1.00 82.94 640 TRP A C 1
ATOM 5276 O O . TRP A 1 640 ? -22.411 5.891 12.364 1.00 82.94 640 TRP A O 1
ATOM 5286 N N . GLU A 1 641 ? -20.902 4.597 11.311 1.00 88.31 641 GLU A N 1
ATOM 5287 C CA . GLU A 1 641 ? -21.897 3.615 10.902 1.00 88.31 641 GLU A CA 1
ATOM 5288 C C . GLU A 1 641 ? -22.277 2.733 12.107 1.00 88.31 641 GLU A C 1
ATOM 5290 O O . GLU A 1 641 ? -21.396 2.201 12.790 1.00 88.31 641 GLU A O 1
ATOM 5295 N N . PRO A 1 642 ? -23.574 2.549 12.419 1.00 92.06 642 PRO A N 1
ATOM 5296 C CA . PRO A 1 642 ? -23.990 1.585 13.432 1.00 92.06 642 PRO A CA 1
ATOM 5297 C C . PRO A 1 642 ? -23.492 0.175 13.085 1.00 92.06 642 PRO A C 1
ATOM 5299 O O . PRO A 1 642 ? -23.673 -0.285 11.959 1.00 92.06 642 PRO A O 1
ATOM 5302 N N . PHE A 1 643 ? -22.935 -0.566 14.042 1.00 95.31 643 PHE A N 1
ATOM 5303 C CA . PHE A 1 643 ? -22.510 -1.950 13.801 1.00 95.31 643 PHE A CA 1
ATOM 5304 C C . PHE A 1 643 ? -23.695 -2.839 13.396 1.00 95.31 643 PHE A C 1
ATOM 5306 O O . PHE A 1 643 ? -23.557 -3.765 12.597 1.00 95.31 643 PHE A O 1
ATOM 5313 N N . THR A 1 644 ? -24.886 -2.524 13.910 1.00 93.44 644 THR A N 1
ATOM 5314 C CA . THR A 1 644 ? -26.146 -3.149 13.488 1.00 93.44 644 THR A CA 1
ATOM 5315 C C . THR A 1 644 ? -26.506 -2.871 12.021 1.00 93.44 644 THR A C 1
ATOM 5317 O O . THR A 1 644 ? -27.067 -3.752 11.370 1.00 93.44 644 THR A O 1
ATOM 5320 N N . SER A 1 645 ? -26.141 -1.702 11.476 1.00 93.38 645 SER A N 1
ATOM 5321 C CA . SER A 1 645 ? -26.282 -1.376 10.045 1.00 93.38 645 SER A CA 1
ATOM 5322 C C . SER A 1 645 ? -25.363 -2.254 9.200 1.00 93.38 645 SER A C 1
ATOM 5324 O O . SER A 1 645 ? -25.826 -2.888 8.254 1.00 93.38 645 SER A O 1
ATOM 5326 N N . ILE A 1 646 ? -24.098 -2.397 9.606 1.00 93.00 646 ILE A N 1
ATOM 5327 C CA . ILE A 1 646 ? -23.132 -3.262 8.914 1.00 93.00 646 ILE A CA 1
ATOM 5328 C C . ILE A 1 646 ? -23.657 -4.695 8.836 1.00 93.00 646 ILE A C 1
ATOM 5330 O O . ILE A 1 646 ? -23.651 -5.289 7.762 1.00 93.00 646 ILE A O 1
ATOM 5334 N N . LEU A 1 647 ? -24.163 -5.241 9.949 1.00 91.69 647 LEU A N 1
ATOM 5335 C CA . LEU A 1 647 ? -24.725 -6.593 9.970 1.00 91.69 647 LEU A CA 1
ATOM 5336 C C . LEU A 1 647 ? -25.921 -6.742 9.015 1.00 91.69 647 LEU A C 1
ATOM 5338 O O . LEU A 1 647 ? -26.063 -7.788 8.381 1.00 91.69 647 LEU A O 1
ATOM 5342 N N . SER A 1 648 ? -26.747 -5.699 8.876 1.00 89.06 648 SER A N 1
ATOM 5343 C CA . SER A 1 648 ? -27.934 -5.723 8.012 1.00 89.06 648 SER A CA 1
ATOM 5344 C C . SER A 1 648 ? -27.617 -5.894 6.522 1.00 89.06 648 SER A C 1
ATOM 5346 O O . SER A 1 648 ? -28.452 -6.401 5.781 1.00 89.06 648 SER A O 1
ATOM 5348 N N . ASN A 1 649 ? -26.392 -5.572 6.092 1.00 89.00 649 ASN A N 1
ATOM 5349 C CA . ASN A 1 649 ? -25.935 -5.820 4.721 1.00 89.00 649 ASN A CA 1
ATOM 5350 C C . ASN A 1 649 ? -25.756 -7.322 4.404 1.00 89.00 649 ASN A C 1
ATOM 5352 O O . ASN A 1 649 ? -25.627 -7.689 3.237 1.00 89.00 649 ASN A O 1
ATOM 5356 N N . TYR A 1 650 ? -25.747 -8.190 5.425 1.00 84.38 650 TYR A N 1
ATOM 5357 C CA . TYR A 1 650 ? -25.484 -9.631 5.302 1.00 84.38 650 TYR A CA 1
ATOM 5358 C C . TYR A 1 650 ? -26.689 -10.520 5.654 1.00 84.38 650 TYR A C 1
ATOM 5360 O O . TYR A 1 650 ? -26.680 -11.724 5.352 1.00 84.38 650 TYR A O 1
ATOM 5368 N N . THR A 1 651 ? -27.699 -9.958 6.326 1.00 69.25 651 THR A N 1
ATOM 5369 C CA . THR A 1 651 ? -28.950 -10.632 6.718 1.00 69.25 651 THR A CA 1
ATOM 5370 C C . THR A 1 651 ? -29.993 -10.537 5.625 1.00 69.25 651 THR A C 1
ATOM 5372 O O . THR A 1 651 ? -30.552 -11.606 5.282 1.00 69.25 651 THR A O 1
#